Protein AF-0000000071592447 (afdb_homodimer)

Sequence (762 aa):
MRTIEDDAALKILADVIKIPSVNDHELTVAKYLQDLLAKYDISAKIHPITGDRANLVAEIGHGQPVLAVSGHMDVVAAGDLAAWDTDPFTLVEKSGQLFGRGVTDMKAGLVALVVAMINIQQQGGPKHGTIRLLATMGEEVGEAGSAAFYQQGAMQDAAGLLIAEPSTVYGTAAEQKGSCDLKLTSKGKAVHSSTPERGYNALVPLIKLLNEANDYFETIPAGEMGPVRFNIDVLNGGDQVNSLPDLATALVNVRTIPEYDNDQVTQKLADLIAAYNQQGADIKMTAIMNESPIATTADNRLVKLVQAIGKPYAGRDVVVASSPGITDASNLAKRQPADFPFAVYGPGNMTQHQVNESLPKQMFYDFIAIYQQLFTRFLAEMRTIEDDAALKILADVIKIPSVNDHELTVAKYLQDLLAKYDISAKIHPITGDRANLVAEIGHGQPVLAVSGHMDVVAAGDLAAWDTDPFTLVEKSGQLFGRGVTDMKAGLVALVVAMINIQQQGGPKHGTIRLLATMGEEVGEAGSAAFYQQGAMQDAAGLLIAEPSTVYGTAAEQKGSCDLKLTSKGKAVHSSTPERGYNALVPLIKLLNEANDYFETIPAGEMGPVRFNIDVLNGGDQVNSLPDLATALVNVRTIPEYDNDQVTQKLADLIAAYNQQGADIKMTAIMNESPIATTADNRLVKLVQAIGKPYAGRDVVVASSPGITDASNLAKRQPADFPFAVYGPGNMTQHQVNESLPKQMFYDFIAIYQQLFTRFLAE

Structure (mmCIF, N/CA/C/O backbone):
data_AF-0000000071592447-model_v1
#
loop_
_entity.id
_entity.type
_entity.pdbx_description
1 polymer 'Probable succinyl-diaminopimelate desuccinylase'
#
loop_
_atom_site.group_PDB
_atom_site.id
_atom_site.type_symbol
_atom_site.label_atom_id
_atom_site.label_alt_id
_atom_site.label_comp_id
_atom_site.label_asym_id
_atom_site.label_entity_id
_atom_site.label_seq_id
_atom_site.pdbx_PDB_ins_code
_atom_site.Cartn_x
_atom_site.Cartn_y
_atom_site.Cartn_z
_atom_site.occupancy
_atom_site.B_iso_or_equiv
_atom_site.auth_seq_id
_atom_site.auth_comp_id
_atom_site.auth_asym_id
_atom_site.auth_atom_id
_atom_site.pdbx_PDB_model_num
ATOM 1 N N . MET A 1 1 ? -11.914 54.5 0.616 1 60.38 1 MET A N 1
ATOM 2 C CA . MET A 1 1 ? -11.047 53.5 1.203 1 60.38 1 MET A CA 1
ATOM 3 C C . MET A 1 1 ? -11.383 52.094 0.65 1 60.38 1 MET A C 1
ATOM 5 O O . MET A 1 1 ? -12.555 51.75 0.539 1 60.38 1 MET A O 1
ATOM 9 N N . ARG A 1 2 ? -10.391 51.5 -0.114 1 78.62 2 ARG A N 1
ATOM 10 C CA . ARG A 1 2 ? -10.656 50.312 -0.932 1 78.62 2 ARG A CA 1
ATOM 11 C C . ARG A 1 2 ? -10.547 49.062 -0.107 1 78.62 2 ARG A C 1
ATOM 13 O O . ARG A 1 2 ? -9.617 48.25 -0.301 1 78.62 2 ARG A O 1
ATOM 20 N N . THR A 1 3 ? -11.422 48.906 0.934 1 87.81 3 THR A N 1
ATOM 21 C CA . THR A 1 3 ? -11.391 47.75 1.796 1 87.81 3 THR A CA 1
ATOM 22 C C . THR A 1 3 ? -12.133 46.562 1.15 1 87.81 3 THR A C 1
ATOM 24 O O . THR A 1 3 ? -12.93 46.781 0.23 1 87.81 3 THR A O 1
ATOM 27 N N . ILE A 1 4 ? -11.734 45.406 1.541 1 91.88 4 ILE A N 1
ATOM 28 C CA . ILE A 1 4 ? -12.359 44.188 1.041 1 91.88 4 ILE A CA 1
ATOM 29 C C . ILE A 1 4 ? -13.602 43.875 1.868 1 91.88 4 ILE A C 1
ATOM 31 O O . ILE A 1 4 ? -13.508 43.625 3.074 1 91.88 4 ILE A O 1
ATOM 35 N N . GLU A 1 5 ? -14.742 43.812 1.263 1 92.62 5 GLU A N 1
ATOM 36 C CA . GLU A 1 5 ? -16.016 43.5 1.91 1 92.62 5 GLU A CA 1
ATOM 37 C C . GLU A 1 5 ? -16.266 42 1.882 1 92.62 5 GLU A C 1
ATOM 39 O O . GLU A 1 5 ? -15.516 41.219 1.258 1 92.62 5 GLU A O 1
ATOM 44 N N . ASP A 1 6 ? -17.328 41.625 2.52 1 94.06 6 ASP A N 1
ATOM 45 C CA . ASP A 1 6 ? -17.625 40.219 2.779 1 94.06 6 ASP A CA 1
ATOM 46 C C . ASP A 1 6 ? -17.688 39.438 1.478 1 94.06 6 ASP A C 1
ATOM 48 O O . ASP A 1 6 ? -17.031 38.406 1.336 1 94.06 6 ASP A O 1
ATOM 52 N N . ASP A 1 7 ? -18.312 39.938 0.514 1 94.69 7 ASP A N 1
ATOM 53 C CA . ASP A 1 7 ? -18.5 39.219 -0.741 1 94.69 7 ASP A CA 1
ATOM 54 C C . ASP A 1 7 ? -17.172 39.031 -1.475 1 94.69 7 ASP A C 1
ATOM 56 O O . ASP A 1 7 ? -16.906 37.969 -2.059 1 94.69 7 ASP A O 1
ATOM 60 N N . ALA A 1 8 ? -16.375 40.094 -1.465 1 97 8 ALA A N 1
ATOM 61 C CA . ALA A 1 8 ? -15.07 40.031 -2.1 1 97 8 ALA A CA 1
ATOM 62 C C . ALA A 1 8 ? -14.148 39.062 -1.365 1 97 8 ALA A C 1
ATOM 64 O O . ALA A 1 8 ? -13.344 38.344 -1.99 1 97 8 ALA A O 1
ATOM 65 N N . ALA A 1 9 ? -14.258 39.094 -0.068 1 98.12 9 ALA A N 1
ATOM 66 C CA . ALA A 1 9 ? -13.461 38.156 0.73 1 98.12 9 ALA A CA 1
ATOM 67 C C . ALA A 1 9 ? -13.828 36.719 0.409 1 98.12 9 ALA A C 1
ATOM 69 O O . ALA A 1 9 ? -12.953 35.844 0.303 1 98.12 9 ALA A O 1
ATOM 70 N N . LEU A 1 10 ? -15.078 36.5 0.257 1 98.19 10 LEU A N 1
ATOM 71 C CA . LEU A 1 10 ? -15.555 35.156 -0.066 1 98.19 10 LEU A CA 1
ATOM 72 C C . LEU A 1 10 ? -15.055 34.719 -1.439 1 98.19 10 LEU A C 1
ATOM 74 O O . LEU A 1 10 ? -14.719 33.531 -1.637 1 98.19 10 LEU A O 1
ATOM 78 N N . LYS A 1 11 ? -15.055 35.594 -2.355 1 98.25 11 LYS A N 1
ATOM 79 C CA . LYS A 1 11 ? -14.547 35.312 -3.691 1 98.25 11 LYS A CA 1
ATOM 80 C C . LYS A 1 11 ? -13.062 34.969 -3.645 1 98.25 11 LYS A C 1
ATOM 82 O O . LYS A 1 11 ? -12.609 34.031 -4.332 1 98.25 11 LYS A O 1
ATOM 87 N N . ILE A 1 12 ? -12.344 35.719 -2.861 1 98.5 12 ILE A N 1
ATOM 88 C CA . ILE A 1 12 ? -10.922 35.438 -2.695 1 98.5 12 ILE A CA 1
ATOM 89 C C . ILE A 1 12 ? -10.734 34.031 -2.129 1 98.5 12 ILE A C 1
ATOM 91 O O . ILE A 1 12 ? -9.891 33.25 -2.604 1 98.5 12 ILE A O 1
ATOM 95 N N . LEU A 1 13 ? -11.531 33.688 -1.095 1 98.69 13 LEU A N 1
ATOM 96 C CA . LEU A 1 13 ? -11.453 32.344 -0.506 1 98.69 13 LEU A CA 1
ATOM 97 C C . LEU A 1 13 ? -11.773 31.281 -1.545 1 98.69 13 LEU A C 1
ATOM 99 O O . LEU A 1 13 ? -11.086 30.25 -1.619 1 98.69 13 LEU A O 1
ATOM 103 N N . ALA A 1 14 ? -12.781 31.5 -2.352 1 98.69 14 ALA A N 1
ATOM 104 C CA . ALA A 1 14 ? -13.164 30.562 -3.404 1 98.69 14 ALA A CA 1
ATOM 105 C C . ALA A 1 14 ? -12.023 30.359 -4.398 1 98.69 14 ALA A C 1
ATOM 107 O O . ALA A 1 14 ? -11.766 29.234 -4.836 1 98.69 14 ALA A O 1
ATOM 108 N N . ASP A 1 15 ? -11.375 31.438 -4.758 1 98.56 15 ASP A N 1
ATOM 109 C CA . ASP A 1 15 ? -10.258 31.359 -5.699 1 98.56 15 ASP A CA 1
ATOM 110 C C . ASP A 1 15 ? -9.117 30.531 -5.133 1 98.56 15 ASP A C 1
ATOM 112 O O . ASP A 1 15 ? -8.492 29.75 -5.855 1 98.56 15 ASP A O 1
ATOM 116 N N . VAL A 1 16 ? -8.836 30.734 -3.848 1 98.62 16 VAL A N 1
ATOM 117 C CA . VAL A 1 16 ? -7.723 30.031 -3.217 1 98.62 16 VAL A CA 1
ATOM 118 C C . VAL A 1 16 ? -8.07 28.547 -3.051 1 98.62 16 VAL A C 1
ATOM 120 O O . VAL A 1 16 ? -7.215 27.688 -3.252 1 98.62 16 VAL A O 1
ATOM 123 N N . ILE A 1 17 ? -9.328 28.234 -2.73 1 98.44 17 ILE A N 1
ATOM 124 C CA . ILE A 1 17 ? -9.789 26.859 -2.566 1 98.44 17 ILE A CA 1
ATOM 125 C C . ILE A 1 17 ? -9.695 26.125 -3.9 1 98.44 17 ILE A C 1
ATOM 127 O O . ILE A 1 17 ? -9.383 24.938 -3.936 1 98.44 17 ILE A O 1
ATOM 131 N N . LYS A 1 18 ? -9.898 26.797 -4.957 1 98.12 18 LYS A N 1
ATOM 132 C CA . LYS A 1 18 ? -9.898 26.219 -6.305 1 98.12 18 LYS A CA 1
ATOM 133 C C . LYS A 1 18 ? -8.508 25.719 -6.688 1 98.12 18 LYS A C 1
ATOM 135 O O . LYS A 1 18 ? -8.375 24.875 -7.57 1 98.12 18 LYS A O 1
ATOM 140 N N . ILE A 1 19 ? -7.457 26.234 -6.066 1 97.62 19 ILE A N 1
ATOM 141 C CA . ILE A 1 19 ? -6.094 25.797 -6.336 1 97.62 19 ILE A CA 1
ATOM 142 C C . ILE A 1 19 ? -5.801 24.516 -5.551 1 97.62 19 ILE A C 1
ATOM 144 O O . ILE A 1 19 ? -5.684 24.547 -4.324 1 97.62 19 ILE A O 1
ATOM 148 N N . PRO A 1 20 ? -5.684 23.391 -6.141 1 96.56 20 PRO A N 1
ATOM 149 C CA . PRO A 1 20 ? -5.465 22.125 -5.43 1 96.56 20 PRO A CA 1
ATOM 150 C C . PRO A 1 20 ? -4.012 21.938 -4.992 1 96.56 20 PRO A C 1
ATOM 152 O O . PRO A 1 20 ? -3.324 21.047 -5.492 1 96.56 20 PRO A O 1
ATOM 155 N N . SER A 1 21 ? -3.59 22.75 -4.051 1 97 21 SER A N 1
ATOM 156 C CA . SER A 1 21 ? -2.23 22.672 -3.525 1 97 21 SER A CA 1
ATOM 157 C C . SER A 1 21 ? -2.084 21.516 -2.541 1 97 21 SER A C 1
ATOM 159 O O . SER A 1 21 ? -1.747 21.734 -1.374 1 97 21 SER A O 1
ATOM 161 N N . VAL A 1 22 ? -2.225 20.297 -2.979 1 94.56 22 VAL A N 1
ATOM 162 C CA . VAL A 1 22 ? -2.193 19.094 -2.143 1 94.56 22 VAL A CA 1
ATOM 163 C C . VAL A 1 22 ? -0.747 18.688 -1.874 1 94.56 22 VAL A C 1
ATOM 165 O O . VAL A 1 22 ? -0.132 17.984 -2.68 1 94.56 22 VAL A O 1
ATOM 168 N N . ASN A 1 23 ? -0.299 19.078 -0.796 1 90.38 23 ASN A N 1
ATOM 169 C CA . ASN A 1 23 ? 1.093 18.875 -0.41 1 90.38 23 ASN A CA 1
ATOM 170 C C . ASN A 1 23 ? 2.049 19.203 -1.55 1 90.38 23 ASN A C 1
ATOM 172 O O . ASN A 1 23 ? 3.025 18.5 -1.781 1 90.38 23 ASN A O 1
ATOM 176 N N . ASP A 1 24 ? 1.616 20.141 -2.369 1 92.75 24 ASP A N 1
ATOM 177 C CA . ASP A 1 24 ? 2.348 20.578 -3.553 1 92.75 24 ASP A CA 1
ATOM 178 C C . ASP A 1 24 ? 1.688 21.812 -4.18 1 92.75 24 ASP A C 1
ATOM 180 O O . ASP A 1 24 ? 0.624 22.25 -3.734 1 92.75 24 ASP A O 1
ATOM 184 N N . HIS A 1 25 ? 2.416 22.547 -5.137 1 95.69 25 HIS A N 1
ATOM 185 C CA . HIS A 1 25 ? 1.894 23.625 -5.977 1 95.69 25 HIS A CA 1
ATOM 186 C C . HIS A 1 25 ? 1.554 24.859 -5.145 1 95.69 25 HIS A C 1
ATOM 188 O O . HIS A 1 25 ? 0.642 25.609 -5.492 1 95.69 25 HIS A O 1
ATOM 194 N N . GLU A 1 26 ? 2.158 25.031 -3.977 1 97.94 26 GLU A N 1
ATOM 195 C CA . GLU A 1 26 ? 1.912 26.203 -3.146 1 97.94 26 GLU A CA 1
ATOM 196 C C . GLU A 1 26 ? 2.357 27.484 -3.854 1 97.94 26 GLU A C 1
ATOM 198 O O . GLU A 1 26 ? 1.904 28.578 -3.514 1 97.94 26 GLU A O 1
ATOM 203 N N . LEU A 1 27 ? 3.238 27.328 -4.863 1 98.38 27 LEU A N 1
ATOM 204 C CA . LEU A 1 27 ? 3.662 28.484 -5.633 1 98.38 27 LEU A CA 1
ATOM 205 C C . LEU A 1 27 ? 2.467 29.172 -6.285 1 98.38 27 LEU A C 1
ATOM 207 O O . LEU A 1 27 ? 2.422 30.406 -6.379 1 98.38 27 LEU A O 1
ATOM 211 N N . THR A 1 28 ? 1.536 28.406 -6.766 1 98.5 28 THR A N 1
ATOM 212 C CA . THR A 1 28 ? 0.35 28.953 -7.406 1 98.5 28 THR A CA 1
ATOM 213 C C . THR A 1 28 ? -0.459 29.797 -6.414 1 98.5 28 THR A C 1
ATOM 215 O O . THR A 1 28 ? -0.949 30.875 -6.754 1 98.5 28 THR A O 1
ATOM 218 N N . VAL A 1 29 ? -0.585 29.344 -5.188 1 98.69 29 VAL A N 1
ATOM 219 C CA . VAL A 1 29 ? -1.274 30.094 -4.148 1 98.69 29 VAL A CA 1
ATOM 220 C C . VAL A 1 29 ? -0.483 31.359 -3.814 1 98.69 29 VAL A C 1
ATOM 222 O O . VAL A 1 29 ? -1.057 32.438 -3.682 1 98.69 29 VAL A O 1
ATOM 225 N N . ALA A 1 30 ? 0.801 31.203 -3.701 1 98.75 30 ALA A N 1
ATOM 226 C CA . ALA A 1 30 ? 1.675 32.312 -3.379 1 98.75 30 ALA A CA 1
ATOM 227 C C . ALA A 1 30 ? 1.547 33.438 -4.422 1 98.75 30 ALA A C 1
ATOM 229 O O . ALA A 1 30 ? 1.467 34.625 -4.074 1 98.75 30 ALA A O 1
ATOM 230 N N . LYS A 1 31 ? 1.569 33.031 -5.676 1 98.69 31 LYS A N 1
ATOM 231 C CA . LYS A 1 31 ? 1.447 34 -6.762 1 98.69 31 LYS A CA 1
ATOM 232 C C . LYS A 1 31 ? 0.094 34.688 -6.723 1 98.69 31 LYS A C 1
ATOM 234 O O . LYS A 1 31 ? 0.008 35.906 -6.957 1 98.69 31 LYS A O 1
ATOM 239 N N . TYR A 1 32 ? -0.933 33.906 -6.461 1 98.69 32 TYR A N 1
ATOM 240 C CA . TYR A 1 32 ? -2.254 34.531 -6.32 1 98.69 32 TYR A CA 1
ATOM 241 C C . TYR A 1 32 ? -2.256 35.562 -5.219 1 98.69 32 TYR A C 1
ATOM 243 O O . TYR A 1 32 ? -2.76 36.688 -5.41 1 98.69 32 TYR A O 1
ATOM 251 N N . LEU A 1 33 ? -1.725 35.25 -4.059 1 98.81 33 LEU A N 1
ATOM 252 C CA . LEU A 1 33 ? -1.704 36.156 -2.916 1 98.81 33 LEU A CA 1
ATOM 253 C C . LEU A 1 33 ? -0.825 37.344 -3.201 1 98.81 33 LEU A C 1
ATOM 255 O O . LEU A 1 33 ? -1.152 38.469 -2.795 1 98.81 33 LEU A O 1
ATOM 259 N N . GLN A 1 34 ? 0.297 37.094 -3.828 1 98.81 34 GLN A N 1
ATOM 260 C CA . GLN A 1 34 ? 1.181 38.188 -4.195 1 98.81 34 GLN A CA 1
ATOM 261 C C . GLN A 1 34 ? 0.455 39.219 -5.066 1 98.81 34 GLN A C 1
ATOM 263 O O . GLN A 1 34 ? 0.55 40.406 -4.828 1 98.81 34 GLN A O 1
ATOM 268 N N . ASP A 1 35 ? -0.205 38.719 -6.109 1 98.69 35 ASP A N 1
ATOM 269 C CA . ASP A 1 35 ? -0.954 39.562 -7.016 1 98.69 35 ASP A CA 1
ATOM 270 C C . ASP A 1 35 ? -2.062 40.312 -6.273 1 98.69 35 ASP A C 1
ATOM 272 O O . ASP A 1 35 ? -2.285 41.5 -6.512 1 98.69 35 ASP A O 1
ATOM 276 N N . LEU A 1 36 ? -2.779 39.625 -5.426 1 98.5 36 LEU A N 1
ATOM 277 C CA . LEU A 1 36 ? -3.852 40.219 -4.645 1 98.5 36 LEU A CA 1
ATOM 278 C C . LEU A 1 36 ? -3.314 41.344 -3.77 1 98.5 36 LEU A C 1
ATOM 280 O O . LEU A 1 36 ? -3.881 42.438 -3.748 1 98.5 36 LEU A O 1
ATOM 284 N N . LEU A 1 37 ? -2.244 41.062 -3.008 1 98.62 37 LEU A N 1
ATOM 285 C CA . LEU A 1 37 ? -1.641 42.062 -2.117 1 98.62 37 LEU A CA 1
ATOM 286 C C . LEU A 1 37 ? -1.159 43.281 -2.9 1 98.62 37 LEU A C 1
ATOM 288 O O . LEU A 1 37 ? -1.332 44.406 -2.455 1 98.62 37 LEU A O 1
ATOM 292 N N . ALA A 1 38 ? -0.602 43.031 -4.031 1 98.38 38 ALA A N 1
ATOM 293 C CA . ALA A 1 38 ? -0.093 44.125 -4.879 1 98.38 38 ALA A CA 1
ATOM 294 C C . ALA A 1 38 ? -1.216 45.062 -5.301 1 98.38 38 ALA A C 1
ATOM 296 O O . ALA A 1 38 ? -1.009 46.281 -5.414 1 98.38 38 ALA A O 1
ATOM 297 N N . LYS A 1 39 ? -2.35 44.531 -5.59 1 97.44 39 LYS A N 1
ATOM 298 C CA . LYS A 1 39 ? -3.506 45.344 -5.977 1 97.44 39 LYS A CA 1
ATOM 299 C C . LYS A 1 39 ? -3.863 46.344 -4.887 1 97.44 39 LYS A C 1
ATOM 301 O O . LYS A 1 39 ? -4.512 47.344 -5.156 1 97.44 39 LYS A O 1
ATOM 306 N N . TYR A 1 40 ? -3.439 46.062 -3.717 1 97.19 40 TYR A N 1
ATOM 307 C CA . TYR A 1 40 ? -3.748 46.969 -2.598 1 97.19 40 TYR A CA 1
ATOM 308 C C . TYR A 1 40 ? -2.484 47.594 -2.045 1 97.19 40 TYR A C 1
ATOM 310 O O . TYR A 1 40 ? -2.428 47.969 -0.867 1 97.19 40 TYR A O 1
ATOM 318 N N . ASP A 1 41 ? -1.397 47.625 -2.783 1 96 41 ASP A N 1
ATOM 319 C CA . ASP A 1 41 ? -0.15 48.344 -2.539 1 96 41 ASP A CA 1
ATOM 320 C C . ASP A 1 41 ? 0.63 47.688 -1.388 1 96 41 ASP A C 1
ATOM 322 O O . ASP A 1 41 ? 1.222 48.406 -0.57 1 96 41 ASP A O 1
ATOM 326 N N . ILE A 1 42 ? 0.489 46.469 -1.207 1 98 42 ILE A N 1
ATOM 327 C CA . ILE A 1 42 ? 1.312 45.719 -0.273 1 98 42 ILE A CA 1
ATOM 328 C C . ILE A 1 42 ? 2.293 44.844 -1.047 1 98 42 ILE A C 1
ATOM 330 O O . ILE A 1 42 ? 1.884 44 -1.855 1 98 42 ILE A O 1
ATOM 334 N N . SER A 1 43 ? 3.555 45.094 -0.791 1 97.94 43 SER A N 1
ATOM 335 C CA . SER A 1 43 ? 4.578 44.281 -1.446 1 97.94 43 SER A CA 1
ATOM 336 C C . SER A 1 43 ? 4.762 42.938 -0.743 1 97.94 43 SER A C 1
ATOM 338 O O . SER A 1 43 ? 4.734 42.875 0.488 1 97.94 43 SER A O 1
ATOM 340 N N . ALA A 1 44 ? 4.855 41.906 -1.515 1 98.62 44 ALA A N 1
ATOM 341 C CA . ALA A 1 44 ? 5.109 40.562 -1 1 98.62 44 ALA A CA 1
ATOM 342 C C . ALA A 1 44 ? 6.246 39.906 -1.766 1 98.62 44 ALA A C 1
ATOM 344 O O . ALA A 1 44 ? 6.434 40.156 -2.957 1 98.62 44 ALA A O 1
ATOM 345 N N . LYS A 1 45 ? 7 39.062 -1.093 1 98.62 45 LYS A N 1
ATOM 346 C CA . LYS A 1 45 ? 8.109 38.344 -1.694 1 98.62 45 LYS A CA 1
ATOM 347 C C . LYS A 1 45 ? 7.844 36.844 -1.661 1 98.62 45 LYS A C 1
ATOM 349 O O . LYS A 1 45 ? 7.453 36.281 -0.626 1 98.62 45 LYS A O 1
ATOM 354 N N . ILE A 1 46 ? 8.047 36.219 -2.816 1 98.44 46 ILE A N 1
ATOM 355 C CA . ILE A 1 46 ? 7.945 34.75 -2.924 1 98.44 46 ILE A CA 1
ATOM 356 C C . ILE A 1 46 ? 9.328 34.125 -2.768 1 98.44 46 ILE A C 1
ATOM 358 O O . ILE A 1 46 ? 10.297 34.594 -3.387 1 98.44 46 ILE A O 1
ATOM 362 N N . HIS A 1 47 ? 9.453 33.188 -1.882 1 98.06 47 HIS A N 1
ATOM 363 C CA . HIS A 1 47 ? 10.68 32.438 -1.66 1 98.06 47 HIS A CA 1
ATOM 364 C C . HIS A 1 47 ? 10.523 31 -2.119 1 98.06 47 HIS A C 1
ATOM 366 O O . HIS A 1 47 ? 10.008 30.156 -1.377 1 98.06 47 HIS A O 1
ATOM 372 N N . PRO A 1 48 ? 11.031 30.688 -3.303 1 96.88 48 PRO A N 1
ATOM 373 C CA . PRO A 1 48 ? 10.984 29.281 -3.744 1 96.88 48 PRO A CA 1
ATOM 374 C C . PRO A 1 48 ? 11.766 28.344 -2.83 1 96.88 48 PRO A C 1
ATOM 376 O O . PRO A 1 48 ? 12.852 28.703 -2.357 1 96.88 48 PRO A O 1
ATOM 379 N N . ILE A 1 49 ? 11.25 27.25 -2.549 1 95.56 49 ILE A N 1
ATOM 380 C CA . ILE A 1 49 ? 11.906 26.281 -1.691 1 95.56 49 ILE A CA 1
ATOM 381 C C . ILE A 1 49 ? 12.328 25.062 -2.52 1 95.56 49 ILE A C 1
ATOM 383 O O . ILE A 1 49 ? 13.516 24.734 -2.604 1 95.56 49 ILE A O 1
ATOM 387 N N . THR A 1 50 ? 11.414 24.391 -3.127 1 93.94 50 THR A N 1
ATOM 388 C CA . THR A 1 50 ? 11.688 23.234 -3.967 1 93.94 50 THR A CA 1
ATOM 389 C C . THR A 1 50 ? 10.609 23.078 -5.031 1 93.94 50 THR A C 1
ATOM 391 O O . THR A 1 50 ? 9.414 23.141 -4.73 1 93.94 50 THR A O 1
ATOM 394 N N . GLY A 1 51 ? 10.992 22.938 -6.324 1 94.69 51 GLY A N 1
ATOM 395 C CA . GLY A 1 51 ? 10.023 22.75 -7.391 1 94.69 51 GLY A CA 1
ATOM 396 C C . GLY A 1 51 ? 9.008 23.875 -7.496 1 94.69 51 GLY A C 1
ATOM 397 O O . GLY A 1 51 ? 9.383 25.047 -7.582 1 94.69 51 GLY A O 1
ATOM 398 N N . ASP A 1 52 ? 7.711 23.391 -7.461 1 96.62 52 ASP A N 1
ATOM 399 C CA . ASP A 1 52 ? 6.582 24.312 -7.562 1 96.62 52 ASP A CA 1
ATOM 400 C C . ASP A 1 52 ? 6.055 24.688 -6.18 1 96.62 52 ASP A C 1
ATOM 402 O O . ASP A 1 52 ? 4.848 24.859 -5.996 1 96.62 52 ASP A O 1
ATOM 406 N N . ARG A 1 53 ? 6.93 24.703 -5.211 1 97.75 53 ARG A N 1
ATOM 407 C CA . ARG A 1 53 ? 6.562 25 -3.83 1 97.75 53 ARG A CA 1
ATOM 408 C C . ARG A 1 53 ? 7.316 26.219 -3.309 1 97.75 53 ARG A C 1
ATOM 410 O O . ARG A 1 53 ? 8.523 26.359 -3.533 1 97.75 53 ARG A O 1
ATOM 417 N N . ALA A 1 54 ? 6.641 27.125 -2.695 1 98.19 54 ALA A N 1
ATOM 418 C CA . ALA A 1 54 ? 7.258 28.375 -2.26 1 98.19 54 ALA A CA 1
ATOM 419 C C . ALA A 1 54 ? 6.562 28.922 -1.02 1 98.19 54 ALA A C 1
ATOM 421 O O . ALA A 1 54 ? 5.41 28.578 -0.744 1 98.19 54 ALA A O 1
ATOM 422 N N . ASN A 1 55 ? 7.367 29.719 -0.269 1 98.62 55 ASN A N 1
ATOM 423 C CA . ASN A 1 55 ? 6.832 30.578 0.783 1 98.62 55 ASN A CA 1
ATOM 424 C C . ASN A 1 55 ? 6.512 31.984 0.258 1 98.62 55 ASN A C 1
ATOM 426 O O . ASN A 1 55 ? 6.961 32.344 -0.826 1 98.62 55 ASN A O 1
ATOM 430 N N . LEU A 1 56 ? 5.66 32.719 0.95 1 98.81 56 LEU A N 1
ATOM 431 C CA . LEU A 1 56 ? 5.391 34.125 0.689 1 98.81 56 LEU A CA 1
ATOM 432 C C . LEU A 1 56 ? 5.496 34.938 1.972 1 98.81 56 LEU A C 1
ATOM 434 O O . LEU A 1 56 ? 5 34.531 3.021 1 98.81 56 LEU A O 1
ATOM 438 N N . VAL A 1 57 ? 6.215 36.031 1.953 1 98.81 57 VAL A N 1
ATOM 439 C CA . VAL A 1 57 ? 6.301 36.938 3.09 1 98.81 57 VAL A CA 1
ATOM 440 C C . VAL A 1 57 ? 5.852 38.344 2.668 1 98.81 57 VAL A C 1
ATOM 442 O O . VAL A 1 57 ? 6.129 38.781 1.55 1 98.81 57 VAL A O 1
ATOM 445 N N . ALA A 1 58 ? 5.121 39.031 3.457 1 98.81 58 ALA A N 1
ATOM 446 C CA . ALA A 1 58 ? 4.676 40.406 3.268 1 98.81 58 ALA A CA 1
ATOM 447 C C . ALA A 1 58 ? 4.617 41.156 4.598 1 98.81 58 ALA A C 1
ATOM 449 O O . ALA A 1 58 ? 4.418 40.562 5.648 1 98.81 58 ALA A O 1
ATOM 450 N N . GLU A 1 59 ? 4.773 42.406 4.547 1 98.62 59 GLU A N 1
ATOM 451 C CA . GLU A 1 59 ? 4.703 43.25 5.746 1 98.62 59 GLU A CA 1
ATOM 452 C C . GLU A 1 59 ? 3.898 44.5 5.496 1 98.62 59 GLU A C 1
ATOM 454 O O . GLU A 1 59 ? 3.885 45.031 4.379 1 98.62 59 GLU A O 1
ATOM 459 N N . ILE A 1 60 ? 3.238 44.969 6.492 1 98.56 60 ILE A N 1
ATOM 460 C CA . ILE A 1 60 ? 2.686 46.312 6.543 1 98.56 60 ILE A CA 1
ATOM 461 C C . ILE A 1 60 ? 3.105 47 7.844 1 98.56 60 ILE A C 1
ATOM 463 O O . ILE A 1 60 ? 3.375 46.312 8.844 1 98.56 60 ILE A O 1
ATOM 467 N N . GLY A 1 61 ? 3.172 48.281 7.82 1 97.5 61 GLY A N 1
ATOM 468 C CA . GLY A 1 61 ? 3.646 49.031 8.969 1 97.5 61 GLY A CA 1
ATOM 469 C C . GLY A 1 61 ? 5.152 49.25 8.977 1 97.5 61 GLY A C 1
ATOM 470 O O . GLY A 1 61 ? 5.805 49.094 7.945 1 97.5 61 GLY A O 1
ATOM 471 N N . HIS A 1 62 ? 5.633 49.781 10.117 1 95.88 62 HIS A N 1
ATOM 472 C CA . HIS A 1 62 ? 7.062 50.062 10.219 1 95.88 62 HIS A CA 1
ATOM 473 C C . HIS A 1 62 ? 7.527 50 11.672 1 95.88 62 HIS A C 1
ATOM 475 O O . HIS A 1 62 ? 6.781 50.344 12.586 1 95.88 62 HIS A O 1
ATOM 481 N N . GLY A 1 63 ? 8.711 49.375 11.797 1 95.62 63 GLY A N 1
ATOM 482 C CA . GLY A 1 63 ? 9.344 49.375 13.109 1 95.62 63 GLY A CA 1
ATOM 483 C C . GLY A 1 63 ? 8.852 48.25 14.008 1 95.62 63 GLY A C 1
ATOM 484 O O . GLY A 1 63 ? 8.344 47.25 13.523 1 95.62 63 GLY A O 1
ATOM 485 N N . GLN A 1 64 ? 9.141 48.406 15.383 1 96.62 64 GLN A N 1
ATOM 486 C CA . GLN A 1 64 ? 8.789 47.438 16.422 1 96.62 64 GLN A CA 1
ATOM 487 C C . GLN A 1 64 ? 7.555 47.906 17.188 1 96.62 64 GLN A C 1
ATOM 489 O O . GLN A 1 64 ? 7.266 49.094 17.266 1 96.62 64 GLN A O 1
ATOM 494 N N . PRO A 1 65 ? 6.832 47 17.656 1 97.69 65 PRO A N 1
ATOM 495 C CA . PRO A 1 65 ? 7.012 45.562 17.656 1 97.69 65 PRO A CA 1
ATOM 496 C C . PRO A 1 65 ? 6.551 44.906 16.344 1 97.69 65 PRO A C 1
ATOM 498 O O . PRO A 1 65 ? 5.789 45.531 15.594 1 97.69 65 PRO A O 1
ATOM 501 N N . VAL A 1 66 ? 7.074 43.688 16.078 1 98.25 66 VAL A N 1
ATOM 502 C CA . VAL A 1 66 ? 6.645 42.906 14.93 1 98.25 66 VAL A CA 1
ATOM 503 C C . VAL A 1 66 ? 5.734 41.781 15.391 1 98.25 66 VAL A C 1
ATOM 505 O O . VAL A 1 66 ? 6.125 40.969 16.234 1 98.25 66 VAL A O 1
ATOM 508 N N . LEU A 1 67 ? 4.547 41.75 14.945 1 98.62 67 LEU A N 1
ATOM 509 C CA . LEU A 1 67 ? 3.68 40.562 15.094 1 98.62 67 LEU A CA 1
ATOM 510 C C . LEU A 1 67 ? 3.729 39.719 13.844 1 98.62 67 LEU A C 1
ATOM 512 O O . LEU A 1 67 ? 3.283 40.125 12.773 1 98.62 67 LEU A O 1
ATOM 516 N N . ALA A 1 68 ? 4.312 38.531 14.008 1 98.81 68 ALA A N 1
ATOM 517 C CA . ALA A 1 68 ? 4.27 37.562 12.914 1 98.81 68 ALA A CA 1
ATOM 518 C C . ALA A 1 68 ? 2.938 36.812 12.898 1 98.81 68 ALA A C 1
ATOM 520 O O . ALA A 1 68 ? 2.457 36.375 13.945 1 98.81 68 ALA A O 1
ATOM 521 N N . VAL A 1 69 ? 2.312 36.781 11.75 1 98.88 69 VAL A N 1
ATOM 522 C CA . VAL A 1 69 ? 1.09 36 11.555 1 98.88 69 VAL A CA 1
ATOM 523 C C . VAL A 1 69 ? 1.293 35 10.422 1 98.88 69 VAL A C 1
ATOM 525 O O . VAL A 1 69 ? 1.947 35.312 9.422 1 98.88 69 VAL A O 1
ATOM 528 N N . SER A 1 70 ? 0.806 33.75 10.672 1 98.81 70 SER A N 1
ATOM 529 C CA . SER A 1 70 ? 1.175 32.719 9.711 1 98.81 70 SER A CA 1
ATOM 530 C C . SER A 1 70 ? -0.01 31.812 9.398 1 98.81 70 SER A C 1
ATOM 532 O O . SER A 1 70 ? -0.886 31.609 10.242 1 98.81 70 SER A O 1
ATOM 534 N N . GLY A 1 71 ? -0.025 31.297 8.219 1 98.44 71 GLY A N 1
ATOM 535 C CA . GLY A 1 71 ? -0.884 30.25 7.691 1 98.44 71 GLY A CA 1
ATOM 536 C C . GLY A 1 71 ? -0.259 29.484 6.535 1 98.44 71 GLY A C 1
ATOM 537 O O . GLY A 1 71 ? 0.559 30.031 5.797 1 98.44 71 GLY A O 1
ATOM 538 N N . HIS A 1 72 ? -0.636 28.219 6.406 1 98.38 72 HIS A N 1
ATOM 539 C CA . HIS A 1 72 ? -0.001 27.453 5.348 1 98.38 72 HIS A CA 1
ATOM 540 C C . HIS A 1 72 ? -0.888 27.375 4.109 1 98.38 72 HIS A C 1
ATOM 542 O O . HIS A 1 72 ? -2.107 27.531 4.203 1 98.38 72 HIS A O 1
ATOM 548 N N . MET A 1 73 ? -0.203 27.141 2.998 1 98.56 73 MET A N 1
ATOM 549 C CA . MET A 1 73 ? -0.862 27.25 1.7 1 98.56 73 MET A CA 1
ATOM 550 C C . MET A 1 73 ? -1.246 25.875 1.168 1 98.56 73 MET A C 1
ATOM 552 O O . MET A 1 73 ? -2.041 25.766 0.232 1 98.56 73 MET A O 1
ATOM 556 N N . ASP A 1 74 ? -0.691 24.828 1.749 1 97.06 74 ASP A N 1
ATOM 557 C CA . ASP A 1 74 ? -0.985 23.484 1.281 1 97.06 74 ASP A CA 1
ATOM 558 C C . ASP A 1 74 ? -2.191 22.891 2.012 1 97.06 74 ASP A C 1
ATOM 560 O O . ASP A 1 74 ? -2.615 23.422 3.043 1 97.06 74 ASP A O 1
ATOM 564 N N . VAL A 1 75 ? -2.791 21.875 1.376 1 95.5 75 VAL A N 1
ATOM 565 C CA . VAL A 1 75 ? -3.883 21.109 1.971 1 95.5 75 VAL A CA 1
ATOM 566 C C . VAL A 1 75 ? -3.588 19.609 1.853 1 95.5 75 VAL A C 1
ATOM 568 O O . VAL A 1 75 ? -2.654 19.219 1.156 1 95.5 75 VAL A O 1
ATOM 571 N N . VAL A 1 76 ? -4.293 18.812 2.627 1 91.69 76 VAL A N 1
ATOM 572 C CA . VAL A 1 76 ? -4.117 17.375 2.57 1 91.69 76 VAL A CA 1
ATOM 573 C C . VAL A 1 76 ? -4.922 16.797 1.407 1 91.69 76 VAL A C 1
ATOM 575 O O . VAL A 1 76 ? -5.754 17.484 0.819 1 91.69 76 VAL A O 1
ATOM 578 N N . ALA A 1 77 ? -4.688 15.531 1.067 1 89.56 77 ALA A N 1
ATOM 579 C CA . ALA A 1 77 ? -5.395 14.844 -0.01 1 89.56 77 ALA A CA 1
ATOM 580 C C . ALA A 1 77 ? -6.895 14.789 0.266 1 89.56 77 ALA A C 1
ATOM 582 O O . ALA A 1 77 ? -7.316 14.727 1.423 1 89.56 77 ALA A O 1
ATOM 583 N N . ALA A 1 78 ? -7.676 14.781 -0.851 1 90.5 78 ALA A N 1
ATOM 584 C CA . ALA A 1 78 ? -9.133 14.758 -0.721 1 90.5 78 ALA A CA 1
ATOM 585 C C . ALA A 1 78 ? -9.633 13.367 -0.354 1 90.5 78 ALA A C 1
ATOM 587 O O . ALA A 1 78 ? -10.758 13.203 0.122 1 90.5 78 ALA A O 1
ATOM 588 N N . GLY A 1 79 ? -8.75 12.422 -0.514 1 84.88 79 GLY A N 1
ATOM 589 C CA . GLY A 1 79 ? -9.211 11.062 -0.267 1 84.88 79 GLY A CA 1
ATOM 590 C C . GLY A 1 79 ? -10.172 10.555 -1.323 1 84.88 79 GLY A C 1
ATOM 591 O O . GLY A 1 79 ? -10 10.836 -2.512 1 84.88 79 GLY A O 1
ATOM 592 N N . ASP A 1 80 ? -11.188 9.742 -0.892 1 86.38 80 ASP A N 1
ATOM 593 C CA . ASP A 1 80 ? -12.164 9.148 -1.806 1 86.38 80 ASP A CA 1
ATOM 594 C C . ASP A 1 80 ? -13.141 10.203 -2.326 1 86.38 80 ASP A C 1
ATOM 596 O O . ASP A 1 80 ? -14.047 10.625 -1.608 1 86.38 80 ASP A O 1
ATOM 600 N N . LEU A 1 81 ? -12.992 10.469 -3.557 1 91.69 81 LEU A N 1
ATOM 601 C CA . LEU A 1 81 ? -13.797 11.508 -4.172 1 91.69 81 LEU A CA 1
ATOM 602 C C . LEU A 1 81 ? -15.273 11.133 -4.168 1 91.69 81 LEU A C 1
ATOM 604 O O . LEU A 1 81 ? -16.141 12 -4.082 1 91.69 81 LEU A O 1
ATOM 608 N N . ALA A 1 82 ? -15.477 9.797 -4.168 1 91.75 82 ALA A N 1
ATOM 609 C CA . ALA A 1 82 ? -16.859 9.32 -4.203 1 91.75 82 ALA A CA 1
ATOM 610 C C . ALA A 1 82 ? -17.562 9.602 -2.879 1 91.75 82 ALA A C 1
ATOM 612 O O . ALA A 1 82 ? -18.797 9.602 -2.814 1 91.75 82 ALA A O 1
ATOM 613 N N . ALA A 1 83 ? -16.828 9.875 -1.873 1 91.31 83 ALA A N 1
ATOM 614 C CA . ALA A 1 83 ? -17.391 10.109 -0.542 1 91.31 83 ALA A CA 1
ATOM 615 C C . ALA A 1 83 ? -17.688 11.586 -0.321 1 91.31 83 ALA A C 1
ATOM 617 O O . ALA A 1 83 ? -18.297 11.953 0.688 1 91.31 83 ALA A O 1
ATOM 618 N N . TRP A 1 84 ? -17.344 12.5 -1.287 1 94.56 84 TRP A N 1
ATOM 619 C CA . TRP A 1 84 ? -17.609 13.93 -1.208 1 94.56 84 TRP A CA 1
ATOM 620 C C . TRP A 1 84 ? -18.984 14.258 -1.785 1 94.56 84 TRP A C 1
ATOM 622 O O . TRP A 1 84 ? -19.375 13.703 -2.809 1 94.56 84 TRP A O 1
ATOM 632 N N . ASP A 1 85 ? -19.656 15.102 -1.1 1 96.12 85 ASP A N 1
ATOM 633 C CA . ASP A 1 85 ? -20.953 15.555 -1.599 1 96.12 85 ASP A CA 1
ATOM 634 C C . ASP A 1 85 ? -20.766 16.594 -2.705 1 96.12 85 ASP A C 1
ATOM 636 O O . ASP A 1 85 ? -21.672 16.797 -3.52 1 96.12 85 ASP A O 1
ATOM 640 N N . THR A 1 86 ? -19.672 17.281 -2.625 1 96 86 THR A N 1
ATOM 641 C CA . THR A 1 86 ? -19.312 18.312 -3.6 1 96 86 THR A CA 1
ATOM 642 C C . THR A 1 86 ? -17.844 18.188 -4.004 1 96 86 THR A C 1
ATOM 644 O O . THR A 1 86 ? -17.078 17.469 -3.361 1 96 86 THR A O 1
ATOM 647 N N . ASP A 1 87 ? -17.5 18.812 -5.125 1 96.88 87 ASP A N 1
ATOM 648 C CA . ASP A 1 87 ? -16.094 18.812 -5.535 1 96.88 87 ASP A CA 1
ATOM 649 C C . ASP A 1 87 ? -15.211 19.469 -4.469 1 96.88 87 ASP A C 1
ATOM 651 O O . ASP A 1 87 ? -15.406 20.625 -4.109 1 96.88 87 ASP A O 1
ATOM 655 N N . PRO A 1 88 ? -14.281 18.734 -4.008 1 97.44 88 PRO A N 1
ATOM 656 C CA . PRO A 1 88 ? -13.469 19.25 -2.902 1 97.44 88 PRO A CA 1
ATOM 657 C C . PRO A 1 88 ? -12.734 20.547 -3.254 1 97.44 88 PRO A C 1
ATOM 659 O O . PRO A 1 88 ? -12.367 21.312 -2.361 1 97.44 88 PRO A O 1
ATOM 662 N N . PHE A 1 89 ? -12.555 20.891 -4.523 1 97.94 89 PHE A N 1
ATOM 663 C CA . PHE A 1 89 ? -11.766 22.062 -4.891 1 97.94 89 PHE A CA 1
ATOM 664 C C . PHE A 1 89 ? -12.633 23.125 -5.531 1 97.94 89 PHE A C 1
ATOM 666 O O . PHE A 1 89 ? -12.148 23.969 -6.293 1 97.94 89 PHE A O 1
ATOM 673 N N . THR A 1 90 ? -13.852 23.047 -5.238 1 97.94 90 THR A N 1
ATOM 674 C CA . THR A 1 90 ? -14.828 24.094 -5.516 1 97.94 90 THR A CA 1
ATOM 675 C C . THR A 1 90 ? -15.555 24.5 -4.238 1 97.94 90 THR A C 1
ATOM 677 O O . THR A 1 90 ? -16.234 23.672 -3.619 1 97.94 90 THR A O 1
ATOM 680 N N . LEU A 1 91 ? -15.398 25.766 -3.92 1 98.25 91 LEU A N 1
ATOM 681 C CA . LEU A 1 91 ? -16.094 26.234 -2.725 1 98.25 91 LEU A CA 1
ATOM 682 C C . LEU A 1 91 ? -17.594 26.266 -2.949 1 98.25 91 LEU A C 1
ATOM 684 O O . LEU A 1 91 ? -18.078 26.938 -3.867 1 98.25 91 LEU A O 1
ATOM 688 N N . VAL A 1 92 ? -18.281 25.562 -2.143 1 98.19 92 VAL A N 1
ATOM 689 C CA . VAL A 1 92 ? -19.734 25.5 -2.26 1 98.19 92 VAL A CA 1
ATOM 690 C C . VAL A 1 92 ? -20.375 25.953 -0.953 1 98.19 92 VAL A C 1
ATOM 692 O O . VAL A 1 92 ? -19.922 25.594 0.134 1 98.19 92 VAL A O 1
ATOM 695 N N . GLU A 1 93 ? -21.359 26.75 -1.06 1 97.69 93 GLU A N 1
ATOM 696 C CA . GLU A 1 93 ? -22.125 27.188 0.101 1 97.69 93 GLU A CA 1
ATOM 697 C C . GLU A 1 93 ? -23.484 26.484 0.164 1 97.69 93 GLU A C 1
ATOM 699 O O . GLU A 1 93 ? -24.219 26.453 -0.821 1 97.69 93 GLU A O 1
ATOM 704 N N . LYS A 1 94 ? -23.703 25.859 1.257 1 96.81 94 LYS A N 1
ATOM 705 C CA . LYS A 1 94 ? -25 25.234 1.523 1 96.81 94 LYS A CA 1
ATOM 706 C C . LYS A 1 94 ? -25.469 25.531 2.943 1 96.81 94 LYS A C 1
ATOM 708 O O . LYS A 1 94 ? -24.828 25.125 3.914 1 96.81 94 LYS A O 1
ATOM 713 N N . SER A 1 95 ? -26.594 26.281 3.121 1 96.56 95 SER A N 1
ATOM 714 C CA . SER A 1 95 ? -27.234 26.562 4.402 1 96.56 95 SER A CA 1
ATOM 715 C C . SER A 1 95 ? -26.266 27.234 5.367 1 96.56 95 SER A C 1
ATOM 717 O O . SER A 1 95 ? -26.109 26.797 6.508 1 96.56 95 SER A O 1
ATOM 719 N N . GLY A 1 96 ? -25.484 28.141 4.887 1 96.94 96 GLY A N 1
ATOM 720 C CA . GLY A 1 96 ? -24.594 28.938 5.727 1 96.94 96 GLY A CA 1
ATOM 721 C C . GLY A 1 96 ? -23.266 28.266 5.992 1 96.94 96 GLY A C 1
ATOM 722 O O . GLY A 1 96 ? -22.422 28.781 6.73 1 96.94 96 GLY A O 1
ATOM 723 N N . GLN A 1 97 ? -23.094 27.078 5.332 1 97.56 97 GLN A N 1
ATOM 724 C CA . GLN A 1 97 ? -21.844 26.344 5.461 1 97.56 97 GLN A CA 1
ATOM 725 C C . GLN A 1 97 ? -21.047 26.391 4.164 1 97.56 97 GLN A C 1
ATOM 727 O O . GLN A 1 97 ? -21.609 26.297 3.074 1 97.56 97 GLN A O 1
ATOM 732 N N . LEU A 1 98 ? -19.781 26.562 4.309 1 98.38 98 LEU A N 1
ATOM 733 C CA . LEU A 1 98 ? -18.859 26.484 3.186 1 98.38 98 LEU A CA 1
ATOM 734 C C . LEU A 1 98 ? -18.188 25.109 3.139 1 98.38 98 LEU A C 1
ATOM 736 O O . LEU A 1 98 ? -17.719 24.625 4.164 1 98.38 98 LEU A O 1
ATOM 740 N N . PHE A 1 99 ? -18.203 24.562 1.974 1 98.12 99 PHE A N 1
ATOM 741 C CA . PHE A 1 99 ? -17.594 23.25 1.801 1 98.12 99 PHE A CA 1
ATOM 742 C C . PHE A 1 99 ? -16.438 23.312 0.812 1 98.12 99 PHE A C 1
ATOM 744 O O . PHE A 1 99 ? -16.516 24 -0.209 1 98.12 99 PHE A O 1
ATOM 751 N N . GLY A 1 100 ? -15.359 22.688 1.166 1 97.75 100 GLY A N 1
ATOM 752 C CA . GLY A 1 100 ? -14.188 22.578 0.32 1 97.75 100 GLY A CA 1
ATOM 753 C C . GLY A 1 100 ? -12.953 22.125 1.073 1 97.75 100 GLY A C 1
ATOM 754 O O . GLY A 1 100 ? -12.797 22.422 2.26 1 97.75 100 GLY A O 1
ATOM 755 N N . ARG A 1 101 ? -12.102 21.422 0.369 1 96.88 101 ARG A N 1
ATOM 756 C CA . ARG A 1 101 ? -10.844 21.016 0.989 1 96.88 101 ARG A CA 1
ATOM 757 C C . ARG A 1 101 ? -9.984 22.234 1.325 1 96.88 101 ARG A C 1
ATOM 759 O O . ARG A 1 101 ? -9.68 23.047 0.451 1 96.88 101 ARG A O 1
ATOM 766 N N . GLY A 1 102 ? -9.648 22.375 2.592 1 96.69 102 GLY A N 1
ATOM 767 C CA . GLY A 1 102 ? -8.789 23.453 3.043 1 96.69 102 GLY A CA 1
ATOM 768 C C . GLY A 1 102 ? -9.562 24.609 3.666 1 96.69 102 GLY A C 1
ATOM 769 O O . GLY A 1 102 ? -8.969 25.516 4.25 1 96.69 102 GLY A O 1
ATOM 770 N N . VAL A 1 103 ? -10.859 24.547 3.59 1 97.69 103 VAL A N 1
ATOM 771 C CA . VAL A 1 103 ? -11.641 25.656 4.105 1 97.69 103 VAL A CA 1
ATOM 772 C C . VAL A 1 103 ? -11.406 25.812 5.605 1 97.69 103 VAL A C 1
ATOM 774 O O . VAL A 1 103 ? -11.211 26.922 6.105 1 97.69 103 VAL A O 1
ATOM 777 N N . THR A 1 104 ? -11.336 24.703 6.297 1 96.56 104 THR A N 1
ATOM 778 C CA . THR A 1 104 ? -11.055 24.703 7.727 1 96.56 104 THR A CA 1
ATOM 779 C C . THR A 1 104 ? -9.547 24.578 7.977 1 96.56 104 THR A C 1
ATOM 781 O O . THR A 1 104 ? -9.008 25.234 8.875 1 96.56 104 THR A O 1
ATOM 784 N N . ASP A 1 105 ? -8.75 23.922 7.281 1 94.19 105 ASP A N 1
ATOM 785 C CA . ASP A 1 105 ? -7.336 23.609 7.48 1 94.19 105 ASP A CA 1
ATOM 786 C C . ASP A 1 105 ? -6.539 23.844 6.199 1 94.19 105 ASP A C 1
ATOM 788 O O . ASP A 1 105 ? -6.355 22.922 5.402 1 94.19 105 ASP A O 1
ATOM 792 N N . MET A 1 106 ? -6.262 25.078 5.879 1 96.31 106 MET A N 1
ATOM 793 C CA . MET A 1 106 ? -6.625 26.25 6.684 1 96.31 106 MET A CA 1
ATOM 794 C C . MET A 1 106 ? -6.688 27.5 5.82 1 96.31 106 MET A C 1
ATOM 796 O O . MET A 1 106 ? -6.332 28.594 6.277 1 96.31 106 MET A O 1
ATOM 800 N N . LYS A 1 107 ? -7.117 27.312 4.586 1 98.31 107 LYS A N 1
ATOM 801 C CA . LYS A 1 107 ? -7.094 28.406 3.629 1 98.31 107 LYS A CA 1
ATOM 802 C C . LYS A 1 107 ? -8.023 29.531 4.062 1 98.31 107 LYS A C 1
ATOM 804 O O . LYS A 1 107 ? -7.773 30.703 3.766 1 98.31 107 LYS A O 1
ATOM 809 N N . ALA A 1 108 ? -9.102 29.281 4.777 1 98.62 108 ALA A N 1
ATOM 810 C CA . ALA A 1 108 ? -9.938 30.359 5.324 1 98.62 108 ALA A CA 1
ATOM 811 C C . ALA A 1 108 ? -9.148 31.219 6.312 1 98.62 108 ALA A C 1
ATOM 813 O O . ALA A 1 108 ? -9.266 32.438 6.305 1 98.62 108 ALA A O 1
ATOM 814 N N . GLY A 1 109 ? -8.391 30.531 7.188 1 98.62 109 GLY A N 1
ATOM 815 C CA . GLY A 1 109 ? -7.547 31.266 8.109 1 98.62 109 GLY A CA 1
ATOM 816 C C . GLY A 1 109 ? -6.512 32.125 7.414 1 98.62 109 GLY A C 1
ATOM 817 O O . GLY A 1 109 ? -6.328 33.312 7.766 1 98.62 109 GLY A O 1
ATOM 818 N N . LEU A 1 110 ? -5.879 31.594 6.414 1 98.81 110 LEU A N 1
ATOM 819 C CA . LEU A 1 110 ? -4.867 32.312 5.652 1 98.81 110 LEU A CA 1
ATOM 820 C C . LEU A 1 110 ? -5.473 33.531 4.945 1 98.81 110 LEU A C 1
ATOM 822 O O . LEU A 1 110 ? -4.941 34.625 5.031 1 98.81 110 LEU A O 1
ATOM 826 N N . VAL A 1 111 ? -6.582 33.312 4.27 1 98.81 111 VAL A N 1
ATOM 827 C CA . VAL A 1 111 ? -7.246 34.375 3.539 1 98.81 111 VAL A CA 1
ATOM 828 C C . VAL A 1 111 ? -7.719 35.469 4.516 1 98.81 111 VAL A C 1
ATOM 830 O O . VAL A 1 111 ? -7.637 36.656 4.223 1 98.81 111 VAL A O 1
ATOM 833 N N . ALA A 1 112 ? -8.188 35.031 5.664 1 98.81 112 ALA A N 1
ATOM 834 C CA . ALA A 1 112 ? -8.617 36 6.676 1 98.81 112 ALA A CA 1
ATOM 835 C C . ALA A 1 112 ? -7.457 36.875 7.121 1 98.81 112 ALA A C 1
ATOM 837 O O . ALA A 1 112 ? -7.625 38.094 7.324 1 98.81 112 ALA A O 1
ATOM 838 N N . LEU A 1 113 ? -6.305 36.281 7.34 1 98.88 113 LEU A N 1
ATOM 839 C CA . LEU A 1 113 ? -5.113 37.062 7.672 1 98.88 113 LEU A CA 1
ATOM 840 C C . LEU A 1 113 ? -4.832 38.125 6.598 1 98.88 113 LEU A C 1
ATOM 842 O O . LEU A 1 113 ? -4.609 39.281 6.91 1 98.88 113 LEU A O 1
ATOM 846 N N . VAL A 1 114 ? -4.848 37.688 5.359 1 98.88 114 VAL A N 1
ATOM 847 C CA . VAL A 1 114 ? -4.488 38.531 4.223 1 98.88 114 VAL A CA 1
ATOM 848 C C . VAL A 1 114 ? -5.492 39.688 4.086 1 98.88 114 VAL A C 1
ATOM 850 O O . VAL A 1 114 ? -5.105 40.844 3.924 1 98.88 114 VAL A O 1
ATOM 853 N N . VAL A 1 115 ? -6.758 39.375 4.172 1 98.81 115 VAL A N 1
ATOM 854 C CA . VAL A 1 115 ? -7.805 40.375 4.035 1 98.81 115 VAL A CA 1
ATOM 855 C C . VAL A 1 115 ? -7.707 41.375 5.176 1 98.81 115 VAL A C 1
ATOM 857 O O . VAL A 1 115 ? -7.852 42.594 4.957 1 98.81 115 VAL A O 1
ATOM 860 N N . ALA A 1 116 ? -7.477 40.875 6.402 1 98.62 116 ALA A N 1
ATOM 861 C CA . ALA A 1 116 ? -7.305 41.781 7.547 1 98.62 116 ALA A CA 1
ATOM 862 C C . ALA A 1 116 ? -6.137 42.719 7.324 1 98.62 116 ALA A C 1
ATOM 864 O O . ALA A 1 116 ? -6.246 43.938 7.605 1 98.62 116 ALA A O 1
ATOM 865 N N . MET A 1 117 ? -5.062 42.219 6.832 1 98.56 117 MET A N 1
ATOM 866 C CA . MET A 1 117 ? -3.879 43.031 6.547 1 98.56 117 MET A CA 1
ATOM 867 C C . MET A 1 117 ? -4.188 44.094 5.508 1 98.56 117 MET A C 1
ATOM 869 O O . MET A 1 117 ? -3.799 45.25 5.668 1 98.56 117 MET A O 1
ATOM 873 N N . ILE A 1 118 ? -4.832 43.719 4.426 1 98.5 118 ILE A N 1
ATOM 874 C CA . ILE A 1 118 ? -5.199 44.625 3.357 1 98.5 118 ILE A CA 1
ATOM 875 C C . ILE A 1 118 ? -6.082 45.75 3.916 1 98.5 118 ILE A C 1
ATOM 877 O O . ILE A 1 118 ? -5.844 46.938 3.66 1 98.5 118 ILE A O 1
ATOM 881 N N . ASN A 1 119 ? -7.098 45.344 4.688 1 98.25 119 ASN A N 1
ATOM 882 C CA . ASN A 1 119 ? -8.039 46.312 5.234 1 98.25 119 ASN A CA 1
ATOM 883 C C . ASN A 1 119 ? -7.34 47.312 6.152 1 98.25 119 ASN A C 1
ATOM 885 O O . ASN A 1 119 ? -7.625 48.5 6.109 1 98.25 119 ASN A O 1
ATOM 889 N N . ILE A 1 120 ? -6.438 46.812 6.961 1 97.62 120 ILE A N 1
ATOM 890 C CA . ILE A 1 120 ? -5.684 47.688 7.852 1 97.62 120 ILE A CA 1
ATOM 891 C C . ILE A 1 120 ? -4.828 48.656 7.027 1 97.62 120 ILE A C 1
ATOM 893 O O . ILE A 1 120 ? -4.801 49.844 7.297 1 97.62 120 ILE A O 1
ATOM 897 N N . GLN A 1 121 ? -4.164 48.156 6.043 1 97.12 121 GLN A N 1
ATOM 898 C CA . GLN A 1 121 ? -3.311 48.969 5.191 1 97.12 121 GLN A CA 1
ATOM 899 C C . GLN A 1 121 ? -4.121 50.062 4.492 1 97.12 121 GLN A C 1
ATOM 901 O O . GLN A 1 121 ? -3.678 51.219 4.398 1 97.12 121 GLN A O 1
ATOM 906 N N . GLN A 1 122 ? -5.285 49.719 3.992 1 96.5 122 GLN A N 1
ATOM 907 C CA . GLN A 1 122 ? -6.133 50.656 3.246 1 96.5 122 GLN A CA 1
ATOM 908 C C . GLN A 1 122 ? -6.754 51.688 4.168 1 96.5 122 GLN A C 1
ATOM 910 O O . GLN A 1 122 ? -7.258 52.719 3.703 1 96.5 122 GLN A O 1
ATOM 915 N N . GLN A 1 123 ? -6.652 51.438 5.453 1 95.12 123 GLN A N 1
ATOM 916 C CA . GLN A 1 123 ? -7.133 52.406 6.441 1 95.12 123 GLN A CA 1
ATOM 917 C C . GLN A 1 123 ? -5.98 53.25 7.012 1 95.12 123 GLN A C 1
ATOM 919 O O . GLN A 1 123 ? -6.121 53.875 8.062 1 95.12 123 GLN A O 1
ATOM 924 N N . GLY A 1 124 ? -4.875 53.219 6.43 1 93.94 124 GLY A N 1
ATOM 925 C CA . GLY A 1 124 ? -3.75 54.062 6.824 1 93.94 124 GLY A CA 1
ATOM 926 C C . GLY A 1 124 ? -2.609 53.281 7.438 1 93.94 124 GLY A C 1
ATOM 927 O O . GLY A 1 124 ? -1.602 53.844 7.855 1 93.94 124 GLY A O 1
ATOM 928 N N . GLY A 1 125 ? -2.766 52 7.523 1 92.81 125 GLY A N 1
ATOM 929 C CA . GLY A 1 125 ? -1.722 51.156 8.062 1 92.81 125 GLY A CA 1
ATOM 930 C C . GLY A 1 125 ? -1.662 51.188 9.578 1 92.81 125 GLY A C 1
ATOM 931 O O . GLY A 1 125 ? -2.33 52 10.227 1 92.81 125 GLY A O 1
ATOM 932 N N . PRO A 1 126 ? -0.83 50.219 10.125 1 95.25 126 PRO A N 1
ATOM 933 C CA . PRO A 1 126 ? -0.64 50.25 11.578 1 95.25 126 PRO A CA 1
ATOM 934 C C . PRO A 1 126 ? -0.012 51.562 12.055 1 95.25 126 PRO A C 1
ATOM 936 O O . PRO A 1 126 ? 0.919 52.062 11.422 1 95.25 126 PRO A O 1
ATOM 939 N N . LYS A 1 127 ? -0.525 52.031 13.117 1 93.38 127 LYS A N 1
ATOM 940 C CA . LYS A 1 127 ? 0.034 53.25 13.68 1 93.38 127 LYS A CA 1
ATOM 941 C C . LYS A 1 127 ? 1.422 53 14.266 1 93.38 127 LYS A C 1
ATOM 943 O O . LYS A 1 127 ? 2.268 53.906 14.281 1 93.38 127 LYS A O 1
ATOM 948 N N . HIS A 1 128 ? 1.49 51.875 14.836 1 93.75 128 HIS A N 1
ATOM 949 C CA . HIS A 1 128 ? 2.748 51.406 15.414 1 93.75 128 HIS A CA 1
ATOM 950 C C . HIS A 1 128 ? 3.059 49.969 15.008 1 93.75 128 HIS A C 1
ATOM 952 O O . HIS A 1 128 ? 2.148 49.156 14.875 1 93.75 128 HIS A O 1
ATOM 958 N N . GLY A 1 129 ? 4.371 49.781 14.766 1 97.75 129 GLY A N 1
ATOM 959 C CA . GLY A 1 129 ? 4.82 48.406 14.617 1 97.75 129 GLY A CA 1
ATOM 960 C C . GLY A 1 129 ? 4.562 47.844 13.234 1 97.75 129 GLY A C 1
ATOM 961 O O . GLY A 1 129 ? 4.27 48.594 12.297 1 97.75 129 GLY A O 1
ATOM 962 N N . THR A 1 130 ? 4.809 46.5 13.141 1 98.38 130 THR A N 1
ATOM 963 C CA . THR A 1 130 ? 4.77 45.812 11.859 1 98.38 130 THR A CA 1
ATOM 964 C C . THR A 1 130 ? 3.967 44.531 11.977 1 98.38 130 THR A C 1
ATOM 966 O O . THR A 1 130 ? 4.078 43.781 12.969 1 98.38 130 THR A O 1
ATOM 969 N N . ILE A 1 131 ? 3.084 44.312 11.047 1 98.75 131 ILE A N 1
ATOM 970 C CA . ILE A 1 131 ? 2.5 42.969 10.844 1 98.75 131 ILE A CA 1
ATOM 971 C C . ILE A 1 131 ? 3.262 42.25 9.75 1 98.75 131 ILE A C 1
ATOM 973 O O . ILE A 1 131 ? 3.408 42.75 8.633 1 98.75 131 ILE A O 1
ATOM 977 N N . ARG A 1 132 ? 3.783 41.062 10.047 1 98.81 132 ARG A N 1
ATOM 978 C CA . ARG A 1 132 ? 4.52 40.25 9.086 1 98.81 132 ARG A CA 1
ATOM 979 C C . ARG A 1 132 ? 3.754 38.969 8.766 1 98.81 132 ARG A C 1
ATOM 981 O O . ARG A 1 132 ? 3.553 38.125 9.641 1 98.81 132 ARG A O 1
ATOM 988 N N . LEU A 1 133 ? 3.361 38.844 7.559 1 98.88 133 LEU A N 1
ATOM 989 C CA . LEU A 1 133 ? 2.693 37.625 7.086 1 98.88 133 LEU A CA 1
ATOM 990 C C . LEU A 1 133 ? 3.709 36.594 6.633 1 98.88 133 LEU A C 1
ATOM 992 O O . LEU A 1 133 ? 4.559 36.875 5.781 1 98.88 133 LEU A O 1
ATOM 996 N N . LEU A 1 134 ? 3.637 35.438 7.223 1 98.88 134 LEU A N 1
ATOM 997 C CA . LEU A 1 134 ? 4.422 34.281 6.805 1 98.88 134 LEU A CA 1
ATOM 998 C C . LEU A 1 134 ? 3.52 33.188 6.262 1 98.88 134 LEU A C 1
ATOM 1000 O O . LEU A 1 134 ? 3.061 32.312 7.012 1 98.88 134 LEU A O 1
ATOM 1004 N N . ALA A 1 135 ? 3.252 33.188 4.965 1 98.81 135 ALA A N 1
ATOM 1005 C CA . ALA A 1 135 ? 2.514 32.094 4.301 1 98.81 135 ALA A CA 1
ATOM 1006 C C . ALA A 1 135 ? 3.445 30.969 3.898 1 98.81 135 ALA A C 1
ATOM 1008 O O . ALA A 1 135 ? 4.387 31.172 3.129 1 98.81 135 ALA A O 1
ATOM 1009 N N . THR A 1 136 ? 3.154 29.781 4.41 1 98.62 136 THR A N 1
ATOM 1010 C CA . THR A 1 136 ? 4.16 28.719 4.328 1 98.62 136 THR A CA 1
ATOM 1011 C C . THR A 1 136 ? 3.707 27.609 3.381 1 98.62 136 THR A C 1
ATOM 1013 O O . THR A 1 136 ? 2.51 27.453 3.139 1 98.62 136 THR A O 1
ATOM 1016 N N . MET A 1 137 ? 4.656 26.922 2.812 1 97.44 137 MET A N 1
ATOM 1017 C CA . MET A 1 137 ? 4.426 25.672 2.09 1 97.44 137 MET A CA 1
ATOM 1018 C C . MET A 1 137 ? 4.754 24.469 2.969 1 97.44 137 MET A C 1
ATOM 1020 O O . MET A 1 137 ? 5.582 24.562 3.877 1 97.44 137 MET A O 1
ATOM 1024 N N . GLY A 1 138 ? 4.098 23.406 2.83 1 94.19 138 GLY A N 1
ATOM 1025 C CA . GLY A 1 138 ? 4.504 22.094 3.309 1 94.19 138 GLY A CA 1
ATOM 1026 C C . GLY A 1 138 ? 4.199 21.891 4.781 1 94.19 138 GLY A C 1
ATOM 1027 O O . GLY A 1 138 ? 4.961 21.219 5.48 1 94.19 138 GLY A O 1
ATOM 1028 N N . GLU A 1 139 ? 3.205 22.531 5.301 1 92.69 139 GLU A N 1
ATOM 1029 C CA . GLU A 1 139 ? 2.811 22.328 6.688 1 92.69 139 GLU A CA 1
ATOM 1030 C C . GLU A 1 139 ? 2.289 20.906 6.902 1 92.69 139 GLU A C 1
ATOM 1032 O O . GLU A 1 139 ? 2.578 20.281 7.922 1 92.69 139 GLU A O 1
ATOM 1037 N N . GLU A 1 140 ? 1.622 20.359 6.016 1 86.75 140 GLU A N 1
ATOM 1038 C CA . GLU A 1 140 ? 0.93 19.078 6.172 1 86.75 140 GLU A CA 1
ATOM 1039 C C . GLU A 1 140 ? 1.914 17.922 6.164 1 86.75 140 GLU A C 1
ATOM 1041 O O . GLU A 1 140 ? 1.604 16.828 6.66 1 86.75 140 GLU A O 1
ATOM 1046 N N . VAL A 1 141 ? 3.027 18.188 5.496 1 85.81 141 VAL A N 1
ATOM 1047 C CA . VAL A 1 141 ? 4.07 17.172 5.426 1 85.81 141 VAL A CA 1
ATOM 1048 C C . VAL A 1 141 ? 5.441 17.812 5.605 1 85.81 141 VAL A C 1
ATOM 1050 O O . VAL A 1 141 ? 5.867 18.625 4.773 1 85.81 141 VAL A O 1
ATOM 1053 N N . GLY A 1 142 ? 6.074 17.609 6.711 1 86.44 142 GLY A N 1
ATOM 1054 C CA . GLY A 1 142 ? 7.48 17.938 6.883 1 86.44 142 GLY A CA 1
ATOM 1055 C C . GLY A 1 142 ? 7.695 19.344 7.43 1 86.44 142 GLY A C 1
ATOM 1056 O O . GLY A 1 142 ? 8.695 19.609 8.094 1 86.44 142 GLY A O 1
ATOM 1057 N N . GLU A 1 143 ? 6.879 20.359 7.02 1 94.12 143 GLU A N 1
ATOM 1058 C CA . GLU A 1 143 ? 6.957 21.75 7.469 1 94.12 143 GLU A CA 1
ATOM 1059 C C . GLU A 1 143 ? 8.227 22.438 6.953 1 94.12 143 GLU A C 1
ATOM 1061 O O . GLU A 1 143 ? 8.859 23.203 7.676 1 94.12 143 GLU A O 1
ATOM 1066 N N . ALA A 1 144 ? 8.617 22.125 5.734 1 94 144 ALA A N 1
ATOM 1067 C CA . ALA A 1 144 ? 9.836 22.688 5.152 1 94 144 ALA A CA 1
ATOM 1068 C C . ALA A 1 144 ? 9.719 24.203 4.996 1 94 144 ALA A C 1
ATOM 1070 O O . ALA A 1 144 ? 10.711 24.922 5.125 1 94 144 ALA A O 1
ATOM 1071 N N . GLY A 1 145 ? 8.547 24.719 4.77 1 97.06 145 GLY A N 1
ATOM 1072 C CA . GLY A 1 145 ? 8.336 26.141 4.613 1 97.06 145 GLY A CA 1
ATOM 1073 C C . GLY A 1 145 ? 8.641 26.938 5.871 1 97.06 145 GLY A C 1
ATOM 1074 O O . GLY A 1 145 ? 9.422 27.891 5.836 1 97.06 145 GLY A O 1
ATOM 1075 N N . SER A 1 146 ? 8.055 26.5 6.996 1 97.44 146 SER A N 1
ATOM 1076 C CA . SER A 1 146 ? 8.297 27.203 8.25 1 97.44 146 SER A CA 1
ATOM 1077 C C . SER A 1 146 ? 9.742 27.031 8.711 1 97.44 146 SER A C 1
ATOM 1079 O O . SER A 1 146 ? 10.32 27.938 9.312 1 97.44 146 SER A O 1
ATOM 1081 N N . ALA A 1 147 ? 10.312 25.891 8.414 1 96.12 147 ALA A N 1
ATOM 1082 C CA . ALA A 1 147 ? 11.727 25.703 8.711 1 96.12 147 ALA A CA 1
ATOM 1083 C C . ALA A 1 147 ? 12.594 26.703 7.957 1 96.12 147 ALA A C 1
ATOM 1085 O O . ALA A 1 147 ? 13.539 27.266 8.516 1 96.12 147 ALA A O 1
ATOM 1086 N N . ALA A 1 148 ? 12.297 26.875 6.703 1 97.25 148 ALA A N 1
ATOM 1087 C CA . ALA A 1 148 ? 13.039 27.828 5.883 1 97.25 148 ALA A CA 1
ATOM 1088 C C . ALA A 1 148 ? 12.914 29.25 6.438 1 97.25 148 ALA A C 1
ATOM 1090 O O . ALA A 1 148 ? 13.898 29.984 6.512 1 97.25 148 ALA A O 1
ATOM 1091 N N . PHE A 1 149 ? 11.719 29.688 6.816 1 97.94 149 PHE A N 1
ATOM 1092 C CA . PHE A 1 149 ? 11.516 31 7.406 1 97.94 149 PHE A CA 1
ATOM 1093 C C . PHE A 1 149 ? 12.344 31.156 8.68 1 97.94 149 PHE A C 1
ATOM 1095 O O . PHE A 1 149 ? 12.938 32.219 8.914 1 97.94 149 PHE A O 1
ATOM 1102 N N . TYR A 1 150 ? 12.312 30.125 9.492 1 96.56 150 TYR A N 1
ATOM 1103 C CA . TYR A 1 150 ? 13.094 30.156 10.719 1 96.56 150 TYR A CA 1
ATOM 1104 C C . TYR A 1 150 ? 14.578 30.344 10.422 1 96.56 150 TYR A C 1
ATOM 1106 O O . TYR A 1 150 ? 15.234 31.203 11.023 1 96.56 150 TYR A O 1
ATOM 1114 N N . GLN A 1 151 ? 15.102 29.609 9.484 1 96.31 151 GLN A N 1
ATOM 1115 C CA . GLN A 1 151 ? 16.516 29.656 9.117 1 96.31 151 GLN A CA 1
ATOM 1116 C C . GLN A 1 151 ? 16.875 31.016 8.531 1 96.31 151 GLN A C 1
ATOM 1118 O O . GLN A 1 151 ? 17.984 31.5 8.727 1 96.31 151 GLN A O 1
ATOM 1123 N N . GLN A 1 152 ? 15.961 31.594 7.906 1 96.62 152 GLN A N 1
ATOM 1124 C CA . GLN A 1 152 ? 16.172 32.875 7.266 1 96.62 152 GLN A CA 1
ATOM 1125 C C . GLN A 1 152 ? 16.062 34.031 8.281 1 96.62 152 GLN A C 1
ATOM 1127 O O . GLN A 1 152 ? 16.297 35.188 7.941 1 96.62 152 GLN A O 1
ATOM 1132 N N . GLY A 1 153 ? 15.648 33.688 9.445 1 96.62 153 GLY A N 1
ATOM 1133 C CA . GLY A 1 153 ? 15.609 34.688 10.508 1 96.62 153 GLY A CA 1
ATOM 1134 C C . GLY A 1 153 ? 14.312 35.469 10.547 1 96.62 153 GLY A C 1
ATOM 1135 O O . GLY A 1 153 ? 14.266 36.562 11.109 1 96.62 153 GLY A O 1
ATOM 1136 N N . ALA A 1 154 ? 13.25 34.938 10 1 97.06 154 ALA A N 1
ATOM 1137 C CA . ALA A 1 154 ? 11.984 35.656 9.883 1 97.06 154 ALA A CA 1
ATOM 1138 C C . ALA A 1 154 ? 11.375 35.906 11.258 1 97.06 154 ALA A C 1
ATOM 1140 O O . ALA A 1 154 ? 10.516 36.781 11.406 1 97.06 154 ALA A O 1
ATOM 1141 N N . MET A 1 155 ? 11.883 35.25 12.312 1 97.56 155 MET A N 1
ATOM 1142 C CA . MET A 1 155 ? 11.281 35.344 13.633 1 97.56 155 MET A CA 1
ATOM 1143 C C . MET A 1 155 ? 12.227 36.031 14.617 1 97.56 155 MET A C 1
ATOM 1145 O O . MET A 1 155 ? 11.891 36.219 15.789 1 97.56 155 MET A O 1
ATOM 1149 N N . GLN A 1 156 ? 13.336 36.469 14.156 1 96.12 156 GLN A N 1
ATOM 1150 C CA . GLN A 1 156 ? 14.375 36.969 15.039 1 96.12 156 GLN A CA 1
ATOM 1151 C C . GLN A 1 156 ? 13.914 38.25 15.758 1 96.12 156 GLN A C 1
ATOM 1153 O O . GLN A 1 156 ? 14.289 38.5 16.906 1 96.12 156 GLN A O 1
ATOM 1158 N N . ASP A 1 157 ? 13.125 39 15.086 1 96.81 157 ASP A N 1
ATOM 1159 C CA . ASP A 1 157 ? 12.688 40.281 15.664 1 96.81 157 ASP A CA 1
ATOM 1160 C C . ASP A 1 157 ? 11.203 40.219 16.031 1 96.81 157 ASP A C 1
ATOM 1162 O O . ASP A 1 157 ? 10.609 41.281 16.312 1 96.81 157 ASP A O 1
ATOM 1166 N N . ALA A 1 158 ? 10.602 39.094 16.031 1 97.69 158 ALA A N 1
ATOM 1167 C CA . ALA A 1 158 ? 9.164 39 16.281 1 97.69 158 ALA A CA 1
ATOM 1168 C C . ALA A 1 158 ? 8.852 39.125 17.781 1 97.69 158 ALA A C 1
ATOM 1170 O O . ALA A 1 158 ? 9.523 38.531 18.625 1 97.69 158 ALA A O 1
ATOM 1171 N N . ALA A 1 159 ? 7.84 39.906 18.031 1 97.62 159 ALA A N 1
ATOM 1172 C CA . ALA A 1 159 ? 7.383 40.125 19.406 1 97.62 159 ALA A CA 1
ATOM 1173 C C . ALA A 1 159 ? 6.227 39.188 19.734 1 97.62 159 ALA A C 1
ATOM 1175 O O . ALA A 1 159 ? 5.844 39.062 20.906 1 97.62 159 ALA A O 1
ATOM 1176 N N . GLY A 1 160 ? 5.727 38.5 18.812 1 98 160 GLY A N 1
ATOM 1177 C CA . GLY A 1 160 ? 4.645 37.562 18.953 1 98 160 GLY A CA 1
ATOM 1178 C C . GLY A 1 160 ? 4.387 36.75 17.688 1 98 160 GLY A C 1
ATOM 1179 O O . GLY A 1 160 ? 4.879 37.125 16.609 1 98 160 GLY A O 1
ATOM 1180 N N . LEU A 1 161 ? 3.658 35.656 17.828 1 98.62 161 LEU A N 1
ATOM 1181 C CA . LEU A 1 161 ? 3.318 34.781 16.703 1 98.62 161 LEU A CA 1
ATOM 1182 C C . LEU A 1 161 ? 1.865 34.312 16.797 1 98.62 161 LEU A C 1
ATOM 1184 O O . LEU A 1 161 ? 1.442 33.781 17.812 1 98.62 161 LEU A O 1
ATOM 1188 N N . LEU A 1 162 ? 1.126 34.625 15.766 1 98.62 162 LEU A N 1
ATOM 1189 C CA . LEU A 1 162 ? -0.232 34.125 15.609 1 98.62 162 LEU A CA 1
ATOM 1190 C C . LEU A 1 162 ? -0.304 33.094 14.469 1 98.62 162 LEU A C 1
ATOM 1192 O O . LEU A 1 162 ? 0.056 33.406 13.336 1 98.62 162 LEU A O 1
ATOM 1196 N N . ILE A 1 163 ? -0.688 31.891 14.812 1 98.5 163 ILE A N 1
ATOM 1197 C CA . ILE A 1 163 ? -0.958 30.891 13.805 1 98.5 163 ILE A CA 1
ATOM 1198 C C . ILE A 1 163 ? -2.459 30.812 13.531 1 98.5 163 ILE A C 1
ATOM 1200 O O . ILE A 1 163 ? -3.256 30.625 14.453 1 98.5 163 ILE A O 1
ATOM 1204 N N . ALA A 1 164 ? -2.859 30.875 12.281 1 98.25 164 ALA A N 1
ATOM 1205 C CA . ALA A 1 164 ? -4.27 31.016 11.938 1 98.25 164 ALA A CA 1
ATOM 1206 C C . ALA A 1 164 ? -4.922 29.672 11.695 1 98.25 164 ALA A C 1
ATOM 1208 O O . ALA A 1 164 ? -5.879 29.562 10.922 1 98.25 164 ALA A O 1
ATOM 1209 N N . GLU A 1 165 ? -4.402 28.656 12.289 1 95.88 165 GLU A N 1
ATOM 1210 C CA . GLU A 1 165 ? -5.016 27.328 12.25 1 95.88 165 GLU A CA 1
ATOM 1211 C C . GLU A 1 165 ? -6.199 27.234 13.211 1 95.88 165 GLU A C 1
ATOM 1213 O O . GLU A 1 165 ? -6.254 27.969 14.211 1 95.88 165 GLU A O 1
ATOM 1218 N N . PRO A 1 166 ? -7.07 26.328 12.852 1 93.62 166 PRO A N 1
ATOM 1219 C CA . PRO A 1 166 ? -8.172 26.141 13.797 1 93.62 166 PRO A CA 1
ATOM 1220 C C . PRO A 1 166 ? -7.742 25.406 15.062 1 93.62 166 PRO A C 1
ATOM 1222 O O . PRO A 1 166 ? -6.77 24.641 15.039 1 93.62 166 PRO A O 1
ATOM 1225 N N . SER A 1 167 ? -8.328 25.719 16.078 1 89 167 SER A N 1
ATOM 1226 C CA . SER A 1 167 ? -8.297 24.984 17.344 1 89 167 SER A CA 1
ATOM 1227 C C . SER A 1 167 ? -9.688 24.484 17.703 1 89 167 SER A C 1
ATOM 1229 O O . SER A 1 167 ? -10.336 23.781 16.922 1 89 167 SER A O 1
ATOM 1231 N N . THR A 1 168 ? -10.188 24.781 18.844 1 87.62 168 THR A N 1
ATOM 1232 C CA . THR A 1 168 ? -11.602 24.578 19.141 1 87.62 168 THR A CA 1
ATOM 1233 C C . THR A 1 168 ? -12.445 25.703 18.547 1 87.62 168 THR A C 1
ATOM 1235 O O . THR A 1 168 ? -11.914 26.703 18.094 1 87.62 168 THR A O 1
ATOM 1238 N N . VAL A 1 169 ? -13.734 25.453 18.406 1 93.38 169 VAL A N 1
ATOM 1239 C CA . VAL A 1 169 ? -14.617 26.438 17.797 1 93.38 169 VAL A CA 1
ATOM 1240 C C . VAL A 1 169 ? -14.5 27.766 18.547 1 93.38 169 VAL A C 1
ATOM 1242 O O . VAL A 1 169 ? -14.945 27.875 19.703 1 93.38 169 VAL A O 1
ATOM 1245 N N . TYR A 1 170 ? -13.906 28.75 17.906 1 95.69 170 TYR A N 1
ATOM 1246 C CA . TYR A 1 170 ? -13.617 30.078 18.422 1 95.69 170 TYR A CA 1
ATOM 1247 C C . TYR A 1 170 ? -12.648 30.016 19.594 1 95.69 170 TYR A C 1
ATOM 1249 O O . TYR A 1 170 ? -12.484 30.984 20.328 1 95.69 170 TYR A O 1
ATOM 1257 N N . GLY A 1 171 ? -12.07 28.859 19.781 1 95.62 171 GLY A N 1
ATOM 1258 C CA . GLY A 1 171 ? -11.078 28.688 20.828 1 95.62 171 GLY A CA 1
ATOM 1259 C C . GLY A 1 171 ? -9.656 28.938 20.344 1 95.62 171 GLY A C 1
ATOM 1260 O O . GLY A 1 171 ? -9.422 29.125 19.141 1 95.62 171 GLY A O 1
ATOM 1261 N N . THR A 1 172 ? -8.727 29 21.375 1 96.69 172 THR A N 1
ATOM 1262 C CA . THR A 1 172 ? -7.324 29.234 21.047 1 96.69 172 THR A CA 1
ATOM 1263 C C . THR A 1 172 ? -6.43 28.234 21.766 1 96.69 172 THR A C 1
ATOM 1265 O O . THR A 1 172 ? -6.902 27.438 22.594 1 96.69 172 THR A O 1
ATOM 1268 N N . ALA A 1 173 ? -5.195 28.172 21.312 1 95.31 173 ALA A N 1
ATOM 1269 C CA . ALA A 1 173 ? -4.156 27.359 21.953 1 95.31 173 ALA A CA 1
ATOM 1270 C C . ALA A 1 173 ? -2.887 28.188 22.172 1 95.31 173 ALA A C 1
ATOM 1272 O O . ALA A 1 173 ? -2.527 29.016 21.328 1 95.31 173 ALA A O 1
ATOM 1273 N N . ALA A 1 174 ? -2.23 27.891 23.344 1 94.44 174 ALA A N 1
ATOM 1274 C CA . ALA A 1 174 ? -0.977 28.562 23.672 1 94.44 174 ALA A CA 1
ATOM 1275 C C . ALA A 1 174 ? 0.191 27.578 23.656 1 94.44 174 ALA A C 1
ATOM 1277 O O . ALA A 1 174 ? 1.346 27.969 23.828 1 94.44 174 ALA A O 1
ATOM 1278 N N . GLU A 1 175 ? -0.143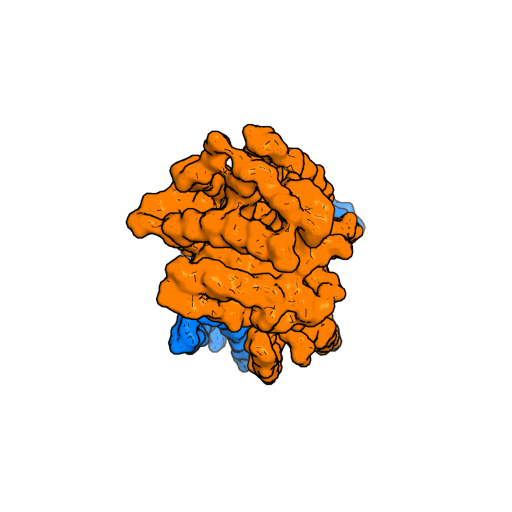 26.344 23.547 1 93.5 175 GLU A N 1
ATOM 1279 C CA . GLU A 1 175 ? 0.827 25.25 23.484 1 93.5 175 GLU A CA 1
ATOM 1280 C C . GLU A 1 175 ? 0.388 24.172 22.5 1 93.5 175 GLU A C 1
ATOM 1282 O O . GLU A 1 175 ? -0.788 24.094 22.141 1 93.5 175 GLU A O 1
ATOM 1287 N N . GLN A 1 176 ? 1.355 23.469 22 1 94.94 176 GLN A N 1
ATOM 1288 C CA . GLN A 1 176 ? 1.041 22.391 21.062 1 94.94 176 GLN A CA 1
ATOM 1289 C C . GLN A 1 176 ? 1.961 21.203 21.281 1 94.94 176 GLN A C 1
ATOM 1291 O O . GLN A 1 176 ? 3.127 21.359 21.656 1 94.94 176 GLN A O 1
ATOM 1296 N N . LYS A 1 177 ? 1.42 20.031 21.047 1 94.94 177 LYS A N 1
ATOM 1297 C CA . LYS A 1 177 ? 2.193 18.797 21.109 1 94.94 177 LYS A CA 1
ATOM 1298 C C . LYS A 1 177 ? 3.293 18.781 20.047 1 94.94 177 LYS A C 1
ATOM 1300 O O . LYS A 1 177 ? 3.301 19.609 19.141 1 94.94 177 LYS A O 1
ATOM 1305 N N . GLY A 1 178 ? 4.27 17.875 20.312 1 94.69 178 GLY A N 1
ATOM 1306 C CA . GLY A 1 178 ? 5.25 17.578 19.281 1 94.69 178 GLY A CA 1
ATOM 1307 C C . GLY A 1 178 ? 4.762 16.562 18.266 1 94.69 178 GLY A C 1
ATOM 1308 O O . GLY A 1 178 ? 3.648 16.047 18.375 1 94.69 178 GLY A O 1
ATOM 1309 N N . SER A 1 179 ? 5.555 16.406 17.25 1 95.12 179 SER A N 1
ATOM 1310 C CA . SER A 1 179 ? 5.258 15.43 16.203 1 95.12 179 SER A CA 1
ATOM 1311 C C . SER A 1 179 ? 6.531 14.758 15.695 1 95.12 179 SER A C 1
ATOM 1313 O O . SER A 1 179 ? 7.523 15.438 15.422 1 95.12 179 SER A O 1
ATOM 1315 N N . CYS A 1 180 ? 6.441 13.539 15.68 1 95 180 CYS A N 1
ATOM 1316 C CA . CYS A 1 180 ? 7.5 12.703 15.125 1 95 180 CYS A CA 1
ATOM 1317 C C . CYS A 1 180 ? 6.965 11.805 14.016 1 95 180 CYS A C 1
ATOM 1319 O O . CYS A 1 180 ? 6.191 10.883 14.281 1 95 180 CYS A O 1
ATOM 1321 N N . ASP A 1 181 ? 7.293 12.156 12.742 1 95.5 181 ASP A N 1
ATOM 1322 C CA . ASP A 1 181 ? 6.949 11.312 11.602 1 95.5 181 ASP A CA 1
ATOM 1323 C C . ASP A 1 181 ? 8.117 10.414 11.211 1 95.5 181 ASP A C 1
ATOM 1325 O O . ASP A 1 181 ? 9.203 10.906 10.883 1 95.5 181 ASP A O 1
ATOM 1329 N N . LEU A 1 182 ? 7.863 9.141 11.234 1 97.5 182 LEU A N 1
ATOM 1330 C CA . LEU A 1 182 ? 8.93 8.172 10.992 1 97.5 182 LEU A CA 1
ATOM 1331 C C . LEU A 1 182 ? 8.531 7.207 9.875 1 97.5 182 LEU A C 1
ATOM 1333 O O . LEU A 1 182 ? 7.371 6.812 9.773 1 97.5 182 LEU A O 1
ATOM 1337 N N . LYS A 1 183 ? 9.516 6.867 9.039 1 97.94 183 LYS A N 1
ATOM 1338 C CA . LYS A 1 183 ? 9.367 5.836 8.016 1 97.94 183 LYS A CA 1
ATOM 1339 C C . LYS A 1 183 ? 10.102 4.559 8.414 1 97.94 183 LYS A C 1
ATOM 1341 O O . LYS A 1 183 ? 11.297 4.602 8.734 1 97.94 183 LYS A O 1
ATOM 1346 N N . LEU A 1 184 ? 9.422 3.502 8.438 1 98.69 184 LEU A N 1
ATOM 1347 C CA . LEU A 1 184 ? 10.016 2.184 8.633 1 98.69 184 LEU A CA 1
ATOM 1348 C C . LEU A 1 184 ? 10.031 1.401 7.32 1 98.69 184 LEU A C 1
ATOM 1350 O O . LEU A 1 184 ? 9.039 1.391 6.586 1 98.69 184 LEU A O 1
ATOM 1354 N N . THR A 1 185 ? 11.148 0.85 6.984 1 98.62 185 THR A N 1
ATOM 1355 C CA . THR A 1 185 ? 11.32 0.018 5.801 1 98.62 185 THR A CA 1
ATOM 1356 C C . THR A 1 185 ? 11.781 -1.384 6.184 1 98.62 185 THR A C 1
ATOM 1358 O O . THR A 1 185 ? 12.805 -1.545 6.852 1 98.62 185 THR A O 1
ATOM 1361 N N . SER A 1 186 ? 11.016 -2.34 5.805 1 98.69 186 SER A N 1
ATOM 1362 C CA . SER A 1 186 ? 11.328 -3.746 6.051 1 98.69 186 SER A CA 1
ATOM 1363 C C . SER A 1 186 ? 11.688 -4.461 4.754 1 98.69 186 SER A C 1
ATOM 1365 O O . SER A 1 186 ? 10.938 -4.41 3.777 1 98.69 186 SER A O 1
ATOM 1367 N N . LYS A 1 187 ? 12.797 -5.094 4.75 1 97.31 187 LYS A N 1
ATOM 1368 C CA . LYS A 1 187 ? 13.25 -5.84 3.576 1 97.31 187 LYS A CA 1
ATOM 1369 C C . LYS A 1 187 ? 13.125 -7.344 3.795 1 97.31 187 LYS A C 1
ATOM 1371 O O . LYS A 1 187 ? 13.32 -7.832 4.906 1 97.31 187 LYS A O 1
ATOM 1376 N N . GLY A 1 188 ? 12.719 -8.016 2.711 1 95.69 188 GLY A N 1
ATOM 1377 C CA . GLY A 1 188 ? 12.617 -9.469 2.695 1 95.69 188 GLY A CA 1
ATOM 1378 C C . GLY A 1 188 ? 13.156 -10.094 1.42 1 95.69 188 GLY A C 1
ATOM 1379 O O . GLY A 1 188 ? 14.133 -9.594 0.845 1 95.69 188 GLY A O 1
ATOM 1380 N N . LYS A 1 189 ? 12.664 -11.227 1.126 1 91.88 189 LYS A N 1
ATOM 1381 C CA . LYS A 1 189 ? 13.023 -11.984 -0.068 1 91.88 189 LYS A CA 1
ATOM 1382 C C . LYS A 1 189 ? 11.797 -12.633 -0.704 1 91.88 189 LYS A C 1
ATOM 1384 O O . LYS A 1 189 ? 11.164 -13.5 -0.103 1 91.88 189 LYS A O 1
ATOM 1389 N N . ALA A 1 190 ? 11.555 -12.219 -1.932 1 89.12 190 ALA A N 1
ATOM 1390 C CA . ALA A 1 190 ? 10.367 -12.711 -2.631 1 89.12 190 ALA A CA 1
ATOM 1391 C C . ALA A 1 190 ? 10.555 -14.156 -3.084 1 89.12 190 ALA A C 1
ATOM 1393 O O . ALA A 1 190 ? 11.625 -14.523 -3.57 1 89.12 190 ALA A O 1
ATOM 1394 N N . VAL A 1 191 ? 9.562 -14.953 -2.861 1 87.69 191 VAL A N 1
ATOM 1395 C CA . VAL A 1 191 ? 9.445 -16.312 -3.363 1 87.69 191 VAL A CA 1
ATOM 1396 C C . VAL A 1 191 ? 7.977 -16.672 -3.584 1 87.69 191 VAL A C 1
ATOM 1398 O O . VAL A 1 191 ? 7.086 -15.914 -3.178 1 87.69 191 VAL A O 1
ATOM 1401 N N . HIS A 1 192 ? 7.789 -17.672 -4.32 1 85.38 192 HIS A N 1
ATOM 1402 C CA . HIS A 1 192 ? 6.43 -18.188 -4.469 1 85.38 192 HIS A CA 1
ATOM 1403 C C . HIS A 1 192 ? 5.828 -18.547 -3.117 1 85.38 192 HIS A C 1
ATOM 1405 O O . HIS A 1 192 ? 6.508 -19.141 -2.271 1 85.38 192 HIS A O 1
ATOM 1411 N N . SER A 1 193 ? 4.582 -18.219 -2.838 1 88.94 193 SER A N 1
ATOM 1412 C CA . SER A 1 193 ? 3.93 -18.406 -1.548 1 88.94 193 SER A CA 1
ATOM 1413 C C . SER A 1 193 ? 3.775 -19.891 -1.221 1 88.94 193 SER A C 1
ATOM 1415 O O . SER A 1 193 ? 3.482 -20.25 -0.079 1 88.94 193 SER A O 1
ATOM 1417 N N . SER A 1 194 ? 3.963 -20.734 -2.189 1 88.38 194 SER A N 1
ATOM 1418 C CA . SER A 1 194 ? 3.887 -22.156 -1.934 1 88.38 194 SER A CA 1
ATOM 1419 C C . SER A 1 194 ? 5.145 -22.672 -1.235 1 88.38 194 SER A C 1
ATOM 1421 O O . SER A 1 194 ? 5.16 -23.781 -0.7 1 88.38 194 SER A O 1
ATOM 1423 N N . THR A 1 195 ? 6.215 -21.922 -1.295 1 88.38 195 THR A N 1
ATOM 1424 C CA . THR A 1 195 ? 7.465 -22.281 -0.638 1 88.38 195 THR A CA 1
ATOM 1425 C C . THR A 1 195 ? 8 -21.109 0.183 1 88.38 195 THR A C 1
ATOM 1427 O O . THR A 1 195 ? 9.148 -20.688 0.002 1 88.38 195 THR A O 1
ATOM 1430 N N . PRO A 1 196 ? 7.234 -20.656 1.149 1 90.94 196 PRO A N 1
ATOM 1431 C CA . PRO A 1 196 ? 7.605 -19.453 1.893 1 90.94 196 PRO A CA 1
ATOM 1432 C C . PRO A 1 196 ? 8.922 -19.609 2.656 1 90.94 196 PRO A C 1
ATOM 1434 O O . PRO A 1 196 ? 9.602 -18.625 2.928 1 90.94 196 PRO A O 1
ATOM 1437 N N . GLU A 1 197 ? 9.328 -20.844 2.943 1 90.75 197 GLU A N 1
ATOM 1438 C CA . GLU A 1 197 ? 10.539 -21.109 3.713 1 90.75 197 GLU A CA 1
ATOM 1439 C C . GLU A 1 197 ? 11.789 -20.703 2.93 1 90.75 197 GLU A C 1
ATOM 1441 O O . GLU A 1 197 ? 12.867 -20.547 3.51 1 90.75 197 GLU A O 1
ATOM 1446 N N . ARG A 1 198 ? 11.602 -20.562 1.651 1 89.25 198 ARG A N 1
ATOM 1447 C CA . ARG A 1 198 ? 12.734 -20.203 0.807 1 89.25 198 ARG A CA 1
ATOM 1448 C C . ARG A 1 198 ? 12.898 -18.688 0.731 1 89.25 198 ARG A C 1
ATOM 1450 O O . ARG A 1 198 ? 13.867 -18.188 0.153 1 89.25 198 ARG A O 1
ATOM 1457 N N . GLY A 1 199 ? 12.008 -17.953 1.303 1 92.88 199 GLY A N 1
ATOM 1458 C CA . GLY A 1 199 ? 12.031 -16.5 1.278 1 92.88 199 GLY A CA 1
ATOM 1459 C C . GLY A 1 199 ? 11.922 -15.883 2.658 1 92.88 199 GLY A C 1
ATOM 1460 O O . GLY A 1 199 ? 12.305 -16.5 3.654 1 92.88 199 GLY A O 1
ATOM 1461 N N . TYR A 1 200 ? 11.625 -14.648 2.697 1 95.81 200 TYR A N 1
ATOM 1462 C CA . TYR A 1 200 ? 11.375 -13.898 3.926 1 95.81 200 TYR A CA 1
ATOM 1463 C C . TYR A 1 200 ? 10.32 -12.82 3.705 1 95.81 200 TYR A C 1
ATOM 1465 O O . TYR A 1 200 ? 10.5 -11.93 2.873 1 95.81 200 TYR A O 1
ATOM 1473 N N . ASN A 1 201 ? 9.227 -12.898 4.406 1 97.31 201 ASN A N 1
ATOM 1474 C CA . ASN A 1 201 ? 8.094 -12 4.25 1 97.31 201 ASN A CA 1
ATOM 1475 C C . ASN A 1 201 ? 8.344 -10.656 4.934 1 97.31 201 ASN A C 1
ATOM 1477 O O . ASN A 1 201 ? 8.305 -10.57 6.164 1 97.31 201 ASN A O 1
ATOM 1481 N N . ALA A 1 202 ? 8.531 -9.633 4.164 1 97.69 202 ALA A N 1
ATOM 1482 C CA . ALA A 1 202 ? 8.883 -8.312 4.691 1 97.69 202 ALA A CA 1
ATOM 1483 C C . ALA A 1 202 ? 7.754 -7.75 5.551 1 97.69 202 ALA A C 1
ATOM 1485 O O . ALA A 1 202 ? 7.992 -6.93 6.438 1 97.69 202 ALA A O 1
ATOM 1486 N N . LEU A 1 203 ? 6.527 -8.172 5.375 1 98.31 203 LEU A N 1
ATOM 1487 C CA . LEU A 1 203 ? 5.363 -7.625 6.066 1 98.31 203 LEU A CA 1
ATOM 1488 C C . LEU A 1 203 ? 5.285 -8.148 7.496 1 98.31 203 LEU A C 1
ATOM 1490 O O . LEU A 1 203 ? 4.93 -7.41 8.414 1 98.31 203 LEU A O 1
ATOM 1494 N N . VAL A 1 204 ? 5.637 -9.352 7.746 1 98.12 204 VAL A N 1
ATOM 1495 C CA . VAL A 1 204 ? 5.32 -10.055 8.984 1 98.12 204 VAL A CA 1
ATOM 1496 C C . VAL A 1 204 ? 6.039 -9.383 10.156 1 98.12 204 VAL A C 1
ATOM 1498 O O . VAL A 1 204 ? 5.406 -8.969 11.125 1 98.12 204 VAL A O 1
ATOM 1501 N N . PRO A 1 205 ? 7.363 -9.188 10.078 1 98.38 205 PRO A N 1
ATOM 1502 C CA . PRO A 1 205 ? 8.008 -8.531 11.219 1 98.38 205 PRO A CA 1
ATOM 1503 C C . PRO A 1 205 ? 7.562 -7.078 11.391 1 98.38 205 PRO A C 1
ATOM 1505 O O . PRO A 1 205 ? 7.492 -6.578 12.516 1 98.38 205 PRO A O 1
ATOM 1508 N N . LEU A 1 206 ? 7.262 -6.383 10.305 1 98.56 206 LEU A N 1
ATOM 1509 C CA . LEU A 1 206 ? 6.859 -4.984 10.367 1 98.56 206 LEU A CA 1
ATOM 1510 C C . LEU A 1 206 ? 5.512 -4.836 11.062 1 98.56 206 LEU A C 1
ATOM 1512 O O . LEU A 1 206 ? 5.34 -3.965 11.922 1 98.56 206 LEU A O 1
ATOM 1516 N N . ILE A 1 207 ? 4.547 -5.723 10.734 1 98.12 207 ILE A N 1
ATOM 1517 C CA . ILE A 1 207 ? 3.227 -5.621 11.344 1 98.12 207 ILE A CA 1
ATOM 1518 C C . ILE A 1 207 ? 3.307 -6.016 12.82 1 98.12 207 ILE A C 1
ATOM 1520 O O . ILE A 1 207 ? 2.615 -5.441 13.664 1 98.12 207 ILE A O 1
ATOM 1524 N N . LYS A 1 208 ? 4.141 -7.023 13.133 1 98.06 208 LYS A N 1
ATOM 1525 C CA . LYS A 1 208 ? 4.34 -7.387 14.531 1 98.06 208 LYS A CA 1
ATOM 1526 C C . LYS A 1 208 ? 4.914 -6.215 15.328 1 98.06 208 LYS A C 1
ATOM 1528 O O . LYS A 1 208 ? 4.445 -5.914 16.422 1 98.06 208 LYS A O 1
ATOM 1533 N N . LEU A 1 209 ? 5.902 -5.598 14.766 1 98.62 209 LEU A N 1
ATOM 1534 C CA . LEU A 1 209 ? 6.539 -4.445 15.398 1 98.62 209 LEU A CA 1
ATOM 1535 C C . LEU A 1 209 ? 5.535 -3.318 15.617 1 98.62 209 LEU A C 1
ATOM 1537 O O . LEU A 1 209 ? 5.465 -2.744 16.703 1 98.62 209 LEU A O 1
ATOM 1541 N N . LEU A 1 210 ? 4.777 -2.986 14.586 1 98.56 210 LEU A N 1
ATOM 1542 C CA . LEU A 1 210 ? 3.809 -1.897 14.648 1 98.56 210 LEU A CA 1
ATOM 1543 C C . LEU A 1 210 ? 2.742 -2.182 15.703 1 98.56 210 LEU A C 1
ATOM 1545 O O . LEU A 1 210 ? 2.322 -1.276 16.422 1 98.56 210 LEU A O 1
ATOM 1549 N N . ASN A 1 211 ? 2.314 -3.447 15.797 1 97.56 211 ASN A N 1
ATOM 1550 C CA . ASN A 1 211 ? 1.359 -3.838 16.828 1 97.56 211 ASN A CA 1
ATOM 1551 C C . ASN A 1 211 ? 1.938 -3.648 18.234 1 97.56 211 ASN A C 1
ATOM 1553 O O . ASN A 1 211 ? 1.259 -3.141 19.125 1 97.56 211 ASN A O 1
ATOM 1557 N N . GLU A 1 212 ? 3.141 -4.082 18.391 1 97.75 212 GLU A N 1
ATOM 1558 C CA . GLU A 1 212 ? 3.812 -3.945 19.672 1 97.75 212 GLU A CA 1
ATOM 1559 C C . GLU A 1 212 ? 3.994 -2.477 20.047 1 97.75 212 GLU A C 1
ATOM 1561 O O . GLU A 1 212 ? 3.771 -2.092 21.203 1 97.75 212 GLU A O 1
ATOM 1566 N N . ALA A 1 213 ? 4.438 -1.688 19.109 1 98.31 213 ALA A N 1
ATOM 1567 C CA . ALA A 1 213 ? 4.602 -0.254 19.344 1 98.31 213 ALA A CA 1
ATOM 1568 C C . ALA A 1 213 ? 3.275 0.399 19.719 1 98.31 213 ALA A C 1
ATOM 1570 O O . ALA A 1 213 ? 3.213 1.193 20.656 1 98.31 213 ALA A O 1
ATOM 1571 N N . ASN A 1 214 ? 2.27 0.068 18.953 1 97.38 214 ASN A N 1
ATOM 1572 C CA . ASN A 1 214 ? 0.94 0.604 19.219 1 97.38 214 ASN A CA 1
ATOM 1573 C C . ASN A 1 214 ? 0.505 0.325 20.656 1 97.38 214 ASN A C 1
ATOM 1575 O O . ASN A 1 214 ? 0.012 1.22 21.344 1 97.38 214 ASN A O 1
ATOM 1579 N N . ASP A 1 215 ? 0.682 -0.883 21.109 1 96.31 215 ASP A N 1
ATOM 1580 C CA . ASP A 1 215 ? 0.321 -1.271 22.469 1 96.31 215 ASP A CA 1
ATOM 1581 C C . ASP A 1 215 ? 1.188 -0.545 23.5 1 96.31 215 ASP A C 1
ATOM 1583 O O . ASP A 1 215 ? 0.689 -0.099 24.531 1 96.31 215 ASP A O 1
ATOM 1587 N N . TYR A 1 216 ? 2.432 -0.378 23.25 1 97.88 216 TYR A N 1
ATOM 1588 C CA . TYR A 1 216 ? 3.371 0.231 24.188 1 97.88 216 TYR A CA 1
ATOM 1589 C C . TYR A 1 216 ? 3.027 1.695 24.422 1 97.88 216 TYR A C 1
ATOM 1591 O O . TYR A 1 216 ? 2.967 2.145 25.578 1 97.88 216 TYR A O 1
ATOM 1599 N N . PHE A 1 217 ? 2.838 2.426 23.375 1 97.62 217 PHE A N 1
ATOM 1600 C CA . PHE A 1 217 ? 2.678 3.869 23.516 1 97.62 217 PHE A CA 1
ATOM 1601 C C . PHE A 1 217 ? 1.356 4.203 24.203 1 97.62 217 PHE A C 1
ATOM 1603 O O . PHE A 1 217 ? 1.205 5.281 24.781 1 97.62 217 PHE A O 1
ATOM 1610 N N . GLU A 1 218 ? 0.426 3.248 24.188 1 95.25 218 GLU A N 1
ATOM 1611 C CA . GLU A 1 218 ? -0.827 3.428 24.922 1 95.25 218 GLU A CA 1
ATOM 1612 C C . GLU A 1 218 ? -0.604 3.357 26.422 1 95.25 218 GLU A C 1
ATOM 1614 O O . GLU A 1 218 ? -1.463 3.775 27.203 1 95.25 218 GLU A O 1
ATOM 1619 N N . THR A 1 219 ? 0.511 2.818 26.828 1 97.19 219 THR A N 1
ATOM 1620 C CA . THR A 1 219 ? 0.771 2.637 28.25 1 97.19 219 THR A CA 1
ATOM 1621 C C . THR A 1 219 ? 1.417 3.883 28.859 1 97.19 219 THR A C 1
ATOM 1623 O O . THR A 1 219 ? 1.511 4.016 30.078 1 97.19 219 THR A O 1
ATOM 1626 N N . ILE A 1 220 ? 1.894 4.801 28.031 1 97.44 220 ILE A N 1
ATOM 1627 C CA . ILE A 1 220 ? 2.566 6 28.531 1 97.44 220 ILE A CA 1
ATOM 1628 C C . ILE A 1 220 ? 1.559 6.898 29.234 1 97.44 220 ILE A C 1
ATOM 1630 O O . ILE A 1 220 ? 0.514 7.238 28.672 1 97.44 220 ILE A O 1
ATOM 1634 N N . PRO A 1 221 ? 1.835 7.332 30.438 1 96.75 221 PRO A N 1
ATOM 1635 C CA . PRO A 1 221 ? 0.915 8.227 31.156 1 96.75 221 PRO A CA 1
ATOM 1636 C C . PRO A 1 221 ? 0.695 9.547 30.422 1 96.75 221 PRO A C 1
ATOM 1638 O O . PRO A 1 221 ? 1.633 10.094 29.828 1 96.75 221 PRO A O 1
ATOM 1641 N N . ALA A 1 222 ? -0.512 10.062 30.594 1 95.25 222 ALA A N 1
ATOM 1642 C CA . ALA A 1 222 ? -0.826 11.359 30 1 95.25 222 ALA A CA 1
ATOM 1643 C C . ALA A 1 222 ? -0.071 12.484 30.703 1 95.25 222 ALA A C 1
ATOM 1645 O O . ALA A 1 222 ? 0.171 12.422 31.906 1 95.25 222 ALA A O 1
ATOM 1646 N N . GLY A 1 223 ? 0.267 13.516 29.922 1 93.06 223 GLY A N 1
ATOM 1647 C CA . GLY A 1 223 ? 0.826 14.742 30.469 1 93.06 223 GLY A CA 1
ATOM 1648 C C . GLY A 1 223 ? -0.16 15.891 30.484 1 93.06 223 GLY A C 1
ATOM 1649 O O . GLY A 1 223 ? -1.37 15.68 30.375 1 93.06 223 GLY A O 1
ATOM 1650 N N . GLU A 1 224 ? 0.437 17.094 30.609 1 88.56 224 GLU A N 1
ATOM 1651 C CA . GLU A 1 224 ? -0.386 18.297 30.672 1 88.56 224 GLU A CA 1
ATOM 1652 C C . GLU A 1 224 ? -1.156 18.516 29.375 1 88.56 224 GLU A C 1
ATOM 1654 O O . GLU A 1 224 ? -2.285 19 29.375 1 88.56 224 GLU A O 1
ATOM 1659 N N . MET A 1 225 ? -0.588 18.016 28.312 1 91.69 225 MET A N 1
ATOM 1660 C CA . MET A 1 225 ? -1.194 18.219 27 1 91.69 225 MET A CA 1
ATOM 1661 C C . MET A 1 225 ? -2.002 17 26.578 1 91.69 225 MET A C 1
ATOM 1663 O O . MET A 1 225 ? -2.42 16.891 25.422 1 91.69 225 MET A O 1
ATOM 1667 N N . GLY A 1 226 ? -2.143 16.016 27.5 1 92.94 226 GLY A N 1
ATOM 1668 C CA . GLY A 1 226 ? -2.807 14.773 27.172 1 92.94 226 GLY A CA 1
ATOM 1669 C C . GLY A 1 226 ? -1.84 13.633 26.891 1 92.94 226 GLY A C 1
ATOM 1670 O O . GLY A 1 226 ? -0.649 13.742 27.203 1 92.94 226 GLY A O 1
ATOM 1671 N N . PRO A 1 227 ? -2.32 12.617 26.375 1 95.25 227 PRO A N 1
ATOM 1672 C CA . PRO A 1 227 ? -1.464 11.445 26.172 1 95.25 227 PRO A CA 1
ATOM 1673 C C . PRO A 1 227 ? -0.633 11.523 24.906 1 95.25 227 PRO A C 1
ATOM 1675 O O . PRO A 1 227 ? -0.977 12.273 23.984 1 95.25 227 PRO A O 1
ATOM 1678 N N . VAL A 1 228 ? 0.436 10.773 24.906 1 96.44 228 VAL A N 1
ATOM 1679 C CA . VAL A 1 228 ? 1.139 10.477 23.672 1 96.44 228 VAL A CA 1
ATOM 1680 C C . VAL A 1 228 ? 0.221 9.703 22.719 1 96.44 228 VAL A C 1
ATOM 1682 O O . VAL A 1 228 ? -0.562 8.859 23.156 1 96.44 228 VAL A O 1
ATOM 1685 N N . ARG A 1 229 ? 0.262 10.016 21.453 1 96.06 229 ARG A N 1
ATOM 1686 C CA . ARG A 1 229 ? -0.522 9.281 20.469 1 96.06 229 ARG A CA 1
ATOM 1687 C C . ARG A 1 229 ? 0.376 8.68 19.391 1 96.06 229 ARG A C 1
ATOM 1689 O O . ARG A 1 229 ? 1.207 9.375 18.812 1 96.06 229 ARG A O 1
ATOM 1696 N N . PHE A 1 230 ? 0.264 7.426 19.25 1 97.62 230 PHE A N 1
ATOM 1697 C CA . PHE A 1 230 ? 0.953 6.688 18.203 1 97.62 230 PHE A CA 1
ATOM 1698 C C . PHE A 1 230 ? -0.018 6.285 17.094 1 97.62 230 PHE A C 1
ATOM 1700 O O . PHE A 1 230 ? -1.005 5.594 17.359 1 97.62 230 PHE A O 1
ATOM 1707 N N . ASN A 1 231 ? 0.27 6.719 15.859 1 97.56 231 ASN A N 1
ATOM 1708 C CA . ASN A 1 231 ? -0.617 6.449 14.734 1 97.56 231 ASN A CA 1
ATOM 1709 C C . ASN A 1 231 ? 0.112 5.723 13.609 1 97.56 231 ASN A C 1
ATOM 1711 O O . ASN A 1 231 ? 1.189 6.148 13.188 1 97.56 231 ASN A O 1
ATOM 1715 N N . ILE A 1 232 ? -0.466 4.633 13.172 1 98.19 232 ILE A N 1
ATOM 1716 C CA . ILE A 1 232 ? -0.033 3.996 11.93 1 98.19 232 ILE A CA 1
ATOM 1717 C C . ILE A 1 232 ? -0.804 4.586 10.75 1 98.19 232 ILE A C 1
ATOM 1719 O O . ILE A 1 232 ? -1.964 4.234 10.523 1 98.19 232 ILE A O 1
ATOM 1723 N N . ASP A 1 233 ? -0.151 5.395 10 1 96.94 233 ASP A N 1
ATOM 1724 C CA . ASP A 1 233 ? -0.859 6.207 9.016 1 96.94 233 ASP A CA 1
ATOM 1725 C C . ASP A 1 233 ? -0.841 5.543 7.641 1 96.94 233 ASP A C 1
ATOM 1727 O O . ASP A 1 233 ? -1.801 5.66 6.875 1 96.94 233 ASP A O 1
ATOM 1731 N N . VAL A 1 234 ? 0.263 4.926 7.328 1 97.38 234 VAL A N 1
ATOM 1732 C CA . VAL A 1 234 ? 0.419 4.266 6.035 1 97.38 234 VAL A CA 1
ATOM 1733 C C . VAL A 1 234 ? 1.14 2.932 6.219 1 97.38 234 VAL A C 1
ATOM 1735 O O . VAL A 1 234 ? 2.072 2.828 7.02 1 97.38 234 VAL A O 1
ATOM 1738 N N . LEU A 1 235 ? 0.739 1.954 5.535 1 98.44 235 LEU A N 1
ATOM 1739 C CA . LEU A 1 235 ? 1.43 0.672 5.441 1 98.44 235 LEU A CA 1
ATOM 1740 C C . LEU A 1 235 ? 1.25 0.059 4.059 1 98.44 235 LEU A C 1
ATOM 1742 O O . LEU A 1 235 ? 0.123 -0.087 3.58 1 98.44 235 LEU A O 1
ATOM 1746 N N . ASN A 1 236 ? 2.377 -0.245 3.412 1 97.94 236 ASN A N 1
ATOM 1747 C CA . ASN A 1 236 ? 2.359 -0.846 2.082 1 97.94 236 ASN A CA 1
ATOM 1748 C C . ASN A 1 236 ? 3.373 -1.98 1.967 1 97.94 236 ASN A C 1
ATOM 1750 O O . ASN A 1 236 ? 4.52 -1.838 2.393 1 97.94 236 ASN A O 1
ATOM 1754 N N . GLY A 1 237 ? 2.928 -3.084 1.455 1 96.81 237 GLY A N 1
ATOM 1755 C CA . GLY A 1 237 ? 3.816 -4.199 1.163 1 96.81 237 GLY A CA 1
ATOM 1756 C C . GLY A 1 237 ? 3.211 -5.211 0.208 1 96.81 237 GLY A C 1
ATOM 1757 O O . GLY A 1 237 ? 2.02 -5.516 0.293 1 96.81 237 GLY A O 1
ATOM 1758 N N . GLY A 1 238 ? 4.07 -5.66 -0.749 1 93.62 238 GLY A N 1
ATOM 1759 C CA . GLY A 1 238 ? 3.648 -6.711 -1.661 1 93.62 238 GLY A CA 1
ATOM 1760 C C . GLY A 1 238 ? 3.035 -6.176 -2.941 1 93.62 238 GLY A C 1
ATOM 1761 O O . GLY A 1 238 ? 2.424 -5.105 -2.945 1 93.62 238 GLY A O 1
ATOM 1762 N N . ASP A 1 239 ? 3.16 -6.969 -3.963 1 87.44 239 ASP A N 1
ATOM 1763 C CA . ASP A 1 239 ? 2.701 -6.543 -5.281 1 87.44 239 ASP A CA 1
ATOM 1764 C C . ASP A 1 239 ? 1.516 -7.387 -5.746 1 87.44 239 ASP A C 1
ATOM 1766 O O . ASP A 1 239 ? 0.645 -6.895 -6.469 1 87.44 239 ASP A O 1
ATOM 1770 N N . GLN A 1 240 ? 1.546 -8.609 -5.363 1 85.69 240 GLN A N 1
ATOM 1771 C CA . GLN A 1 240 ? 0.491 -9.5 -5.828 1 85.69 240 GLN A CA 1
ATOM 1772 C C . GLN A 1 240 ? 0.325 -10.695 -4.895 1 85.69 240 GLN A C 1
ATOM 1774 O O . GLN A 1 240 ? 1.232 -11.016 -4.125 1 85.69 240 GLN A O 1
ATOM 1779 N N . VAL A 1 241 ? -0.823 -11.289 -4.984 1 89.81 241 VAL A N 1
ATOM 1780 C CA . VAL A 1 241 ? -1.091 -12.5 -4.215 1 89.81 241 VAL A CA 1
ATOM 1781 C C . VAL A 1 241 ? -0.22 -13.641 -4.73 1 89.81 241 VAL A C 1
ATOM 1783 O O . VAL A 1 241 ? 0.209 -13.633 -5.887 1 89.81 241 VAL A O 1
ATOM 1786 N N . ASN A 1 242 ? 0.181 -14.547 -3.928 1 89 242 ASN A N 1
ATOM 1787 C CA . ASN A 1 242 ? 0.948 -15.758 -4.207 1 89 242 ASN A CA 1
ATOM 1788 C C . ASN A 1 242 ? 2.441 -15.461 -4.316 1 89 242 ASN A C 1
ATOM 1790 O O . ASN A 1 242 ? 3.219 -16.312 -4.734 1 89 242 ASN A O 1
ATOM 1794 N N . SER A 1 243 ? 2.812 -14.359 -3.986 1 90 243 SER A N 1
ATOM 1795 C CA . SER A 1 243 ? 4.223 -13.992 -3.883 1 90 243 SER A CA 1
ATOM 1796 C C . SER A 1 243 ? 4.512 -13.273 -2.568 1 90 243 SER A C 1
ATOM 1798 O O . SER A 1 243 ? 3.812 -12.328 -2.205 1 90 243 SER A O 1
ATOM 1800 N N . LEU A 1 244 ? 5.523 -13.711 -1.884 1 93.62 244 LEU A N 1
ATOM 1801 C CA . LEU A 1 244 ? 5.906 -13.031 -0.655 1 93.62 244 LEU A CA 1
ATOM 1802 C C . LEU A 1 244 ? 6.453 -11.633 -0.958 1 93.62 244 LEU A C 1
ATOM 1804 O O . LEU A 1 244 ? 7.211 -11.453 -1.911 1 93.62 244 LEU A O 1
ATOM 1808 N N . PRO A 1 245 ? 6.098 -10.727 -0.184 1 94.69 245 PRO A N 1
ATOM 1809 C CA . PRO A 1 245 ? 6.656 -9.391 -0.404 1 94.69 245 PRO A CA 1
ATOM 1810 C C . PRO A 1 245 ? 8.117 -9.281 0.021 1 94.69 245 PRO A C 1
ATOM 1812 O O . PRO A 1 245 ? 8.484 -9.727 1.111 1 94.69 245 PRO A O 1
ATOM 1815 N N . ASP A 1 246 ? 8.945 -8.688 -0.809 1 94.44 246 ASP A N 1
ATOM 1816 C CA . ASP A 1 246 ? 10.359 -8.492 -0.486 1 94.44 246 ASP A CA 1
ATOM 1817 C C . ASP A 1 246 ? 10.602 -7.105 0.1 1 94.44 246 ASP A C 1
ATOM 1819 O O . ASP A 1 246 ? 11.719 -6.793 0.519 1 94.44 246 ASP A O 1
ATOM 1823 N N . LEU A 1 247 ? 9.547 -6.301 0.115 1 96 247 LEU A N 1
ATOM 1824 C CA . LEU A 1 247 ? 9.633 -4.949 0.655 1 96 247 LEU A CA 1
ATOM 1825 C C . LEU A 1 247 ? 8.305 -4.531 1.284 1 96 247 LEU A C 1
ATOM 1827 O O . LEU A 1 247 ? 7.238 -4.797 0.728 1 96 247 LEU A O 1
ATOM 1831 N N . ALA A 1 248 ? 8.344 -3.941 2.424 1 97.69 248 ALA A N 1
ATOM 1832 C CA . ALA A 1 248 ? 7.211 -3.309 3.088 1 97.69 248 ALA A CA 1
ATOM 1833 C C . ALA A 1 248 ? 7.621 -1.993 3.744 1 97.69 248 ALA A C 1
ATOM 1835 O O . ALA A 1 248 ? 8.734 -1.87 4.258 1 97.69 248 ALA A O 1
ATOM 1836 N N . THR A 1 249 ? 6.773 -1.003 3.695 1 98.44 249 THR A N 1
ATOM 1837 C CA . THR A 1 249 ? 7.059 0.296 4.293 1 98.44 249 THR A CA 1
ATOM 1838 C C . THR A 1 249 ? 5.879 0.774 5.137 1 98.44 249 THR A C 1
ATOM 1840 O O . THR A 1 249 ? 4.727 0.47 4.828 1 98.44 249 THR A O 1
ATOM 1843 N N . ALA A 1 250 ? 6.18 1.447 6.168 1 98.56 250 ALA A N 1
ATOM 1844 C CA . ALA A 1 250 ? 5.164 2.061 7.02 1 98.56 250 ALA A CA 1
ATOM 1845 C C . ALA A 1 250 ? 5.531 3.504 7.355 1 98.56 250 ALA A C 1
ATOM 1847 O O . ALA A 1 250 ? 6.707 3.828 7.535 1 98.56 250 ALA A O 1
ATOM 1848 N N . LEU A 1 251 ? 4.574 4.359 7.34 1 97.75 251 LEU A N 1
ATOM 1849 C CA . LEU A 1 251 ? 4.691 5.699 7.906 1 97.75 251 LEU A CA 1
ATOM 1850 C C . LEU A 1 251 ? 3.893 5.812 9.203 1 97.75 251 LEU A C 1
ATOM 1852 O O . LEU A 1 251 ? 2.688 5.559 9.219 1 97.75 251 LEU A O 1
ATOM 1856 N N . VAL A 1 252 ? 4.602 6.191 10.258 1 98 252 VAL A N 1
ATOM 1857 C CA . VAL A 1 252 ? 3.939 6.367 11.547 1 98 252 VAL A CA 1
ATOM 1858 C C . VAL A 1 252 ? 4.105 7.809 12.023 1 98 252 VAL A C 1
ATOM 1860 O O . VAL A 1 252 ? 5.07 8.484 11.656 1 98 252 VAL A O 1
ATOM 1863 N N . ASN A 1 253 ? 3.129 8.234 12.727 1 97.12 253 ASN A N 1
ATOM 1864 C CA . ASN A 1 253 ? 3.143 9.531 13.383 1 97.12 253 ASN A CA 1
ATOM 1865 C C . ASN A 1 253 ? 2.98 9.398 14.898 1 97.12 253 ASN A C 1
ATOM 1867 O O . ASN A 1 253 ? 2.139 8.633 15.367 1 97.12 253 ASN A O 1
ATOM 1871 N N . VAL A 1 254 ? 3.82 10.086 15.648 1 97.31 254 VAL A N 1
ATOM 1872 C CA . VAL A 1 254 ? 3.695 10.117 17.109 1 97.31 254 VAL A CA 1
ATOM 1873 C C . VAL A 1 254 ? 3.547 11.555 17.578 1 97.31 254 VAL A C 1
ATOM 1875 O O . VAL A 1 254 ? 4.383 12.406 17.281 1 97.31 254 VAL A O 1
ATOM 1878 N N . ARG A 1 255 ? 2.477 11.82 18.234 1 97.12 255 ARG A N 1
ATOM 1879 C CA . ARG A 1 255 ? 2.305 13.109 18.906 1 97.12 255 ARG A CA 1
ATOM 1880 C C . ARG A 1 255 ? 2.889 13.078 20.312 1 97.12 255 ARG A C 1
ATOM 1882 O O . ARG A 1 255 ? 2.33 12.438 21.203 1 97.12 255 ARG A O 1
ATOM 1889 N N . THR A 1 256 ? 3.932 13.883 20.516 1 96.56 256 THR A N 1
ATOM 1890 C CA . THR A 1 256 ? 4.707 13.805 21.75 1 96.56 256 THR A CA 1
ATOM 1891 C C . THR A 1 256 ? 4.336 14.945 22.688 1 96.56 256 THR A C 1
ATOM 1893 O O . THR A 1 256 ? 3.676 15.898 22.281 1 96.56 256 THR A O 1
ATOM 1896 N N . ILE A 1 257 ? 4.684 14.742 23.922 1 95.19 257 ILE A N 1
ATOM 1897 C CA . ILE A 1 257 ? 4.484 15.719 24.984 1 95.19 257 ILE A CA 1
ATOM 1898 C C . ILE A 1 257 ? 5.809 15.992 25.688 1 95.19 257 ILE A C 1
ATOM 1900 O O . ILE A 1 257 ? 6.781 15.258 25.5 1 95.19 257 ILE A O 1
ATOM 1904 N N . PRO A 1 258 ? 5.836 17.125 26.406 1 91.69 258 PRO A N 1
ATOM 1905 C CA . PRO A 1 258 ? 7.094 17.453 27.078 1 91.69 258 PRO A CA 1
ATOM 1906 C C . PRO A 1 258 ? 7.594 16.312 27.969 1 91.69 258 PRO A C 1
ATOM 1908 O O . PRO A 1 258 ? 8.805 16.125 28.109 1 91.69 258 PRO A O 1
ATOM 1911 N N . GLU A 1 259 ? 6.719 15.531 28.531 1 95.5 259 GLU A N 1
ATOM 1912 C CA . GLU A 1 259 ? 7.059 14.477 29.484 1 95.5 259 GLU A CA 1
ATOM 1913 C C . GLU A 1 259 ? 7.555 13.227 28.766 1 95.5 259 GLU A C 1
ATOM 1915 O O . GLU A 1 259 ? 8.172 12.352 29.391 1 95.5 259 GLU A O 1
ATOM 1920 N N . TYR A 1 260 ? 7.277 13.078 27.484 1 96.88 260 TYR A N 1
ATOM 1921 C CA . TYR A 1 260 ? 7.723 12 26.609 1 96.88 260 TYR A CA 1
ATOM 1922 C C . TYR A 1 260 ? 8.008 12.523 25.203 1 96.88 260 TYR A C 1
ATOM 1924 O O . TYR A 1 260 ? 7.152 12.445 24.328 1 96.88 260 TYR A O 1
ATOM 1932 N N . ASP A 1 261 ? 9.195 12.867 24.984 1 94.69 261 ASP A N 1
ATOM 1933 C CA . ASP A 1 261 ? 9.539 13.703 23.844 1 94.69 261 ASP A CA 1
ATOM 1934 C C . ASP A 1 261 ? 9.938 12.852 22.641 1 94.69 261 ASP A C 1
ATOM 1936 O O . ASP A 1 261 ? 9.82 11.625 22.672 1 94.69 261 ASP A O 1
ATOM 1940 N N . ASN A 1 262 ? 10.406 13.508 21.578 1 96.56 262 ASN A N 1
ATOM 1941 C CA . ASN A 1 262 ? 10.711 12.852 20.312 1 96.56 262 ASN A CA 1
ATOM 1942 C C . ASN A 1 262 ? 11.898 11.898 20.453 1 96.56 262 ASN A C 1
ATOM 1944 O O . ASN A 1 262 ? 11.922 10.836 19.828 1 96.56 262 ASN A O 1
ATOM 1948 N N . ASP A 1 263 ? 12.844 12.281 21.234 1 96.88 263 ASP A N 1
ATOM 1949 C CA . ASP A 1 263 ? 14.016 11.438 21.438 1 96.88 263 ASP A CA 1
ATOM 1950 C C . ASP A 1 263 ? 13.633 10.117 22.094 1 96.88 263 ASP A C 1
ATOM 1952 O O . ASP A 1 263 ? 14.133 9.055 21.719 1 96.88 263 ASP A O 1
ATOM 1956 N N . GLN A 1 264 ? 12.773 10.203 23.031 1 97.5 264 GLN A N 1
ATOM 1957 C CA . GLN A 1 264 ? 12.312 9 23.719 1 97.5 264 GLN A CA 1
ATOM 1958 C C . GLN A 1 264 ? 11.539 8.086 22.766 1 97.5 264 GLN A C 1
ATOM 1960 O O . GLN A 1 264 ? 11.695 6.863 22.812 1 97.5 264 GLN A O 1
ATOM 1965 N N . VAL A 1 265 ? 10.773 8.648 21.938 1 97.94 265 VAL A N 1
ATOM 1966 C CA . VAL A 1 265 ? 10.008 7.906 20.953 1 97.94 265 VAL A CA 1
ATOM 1967 C C . VAL A 1 265 ? 10.961 7.184 20 1 97.94 265 VAL A C 1
ATOM 1969 O O . VAL A 1 265 ? 10.82 5.98 19.766 1 97.94 265 VAL A O 1
ATOM 1972 N N . THR A 1 266 ? 11.914 7.902 19.469 1 98 266 THR A N 1
ATOM 1973 C CA . THR A 1 266 ? 12.836 7.348 18.5 1 98 266 THR A CA 1
ATOM 1974 C C . THR A 1 266 ? 13.688 6.242 19.125 1 98 266 THR A C 1
ATOM 1976 O O . THR A 1 266 ? 13.969 5.23 18.484 1 98 266 THR A O 1
ATOM 1979 N N . GLN A 1 267 ? 14.055 6.477 20.344 1 98.19 267 GLN A N 1
ATOM 1980 C CA . GLN A 1 267 ? 14.852 5.465 21.031 1 98.19 267 GLN A CA 1
ATOM 1981 C C . GLN A 1 267 ? 14.055 4.18 21.234 1 98.19 267 GLN A C 1
ATOM 1983 O O . GLN A 1 267 ? 14.57 3.082 21.031 1 98.19 267 GLN A O 1
ATOM 1988 N N . LYS A 1 268 ? 12.844 4.312 21.641 1 98.44 268 LYS A N 1
ATOM 1989 C CA . LYS A 1 268 ? 12 3.137 21.859 1 98.44 268 LYS A CA 1
ATOM 1990 C C . LYS A 1 268 ? 11.805 2.346 20.578 1 98.44 268 LYS A C 1
ATOM 1992 O O . LYS A 1 268 ? 11.891 1.116 20.578 1 98.44 268 LYS A O 1
ATOM 1997 N N . LEU A 1 269 ? 11.5 3.025 19.531 1 98.62 269 LEU A N 1
ATOM 1998 C CA . LEU A 1 269 ? 11.305 2.352 18.25 1 98.62 269 LEU A CA 1
ATOM 1999 C C . LEU A 1 269 ? 12.602 1.724 17.766 1 98.62 269 LEU A C 1
ATOM 2001 O O . LEU A 1 269 ? 12.594 0.632 17.188 1 98.62 269 LEU A O 1
ATOM 2005 N N . ALA A 1 270 ? 13.695 2.414 17.984 1 98.62 270 ALA A N 1
ATOM 2006 C CA . ALA A 1 270 ? 15 1.852 17.641 1 98.62 270 ALA A CA 1
ATOM 2007 C C . ALA A 1 270 ? 15.258 0.556 18.391 1 98.62 270 ALA A C 1
ATOM 2009 O O . ALA A 1 270 ? 15.797 -0.404 17.844 1 98.62 270 ALA A O 1
ATOM 2010 N N . ASP A 1 271 ? 14.883 0.528 19.656 1 98.75 271 ASP A N 1
ATOM 2011 C CA . ASP A 1 271 ? 15.039 -0.671 20.469 1 98.75 271 ASP A CA 1
ATOM 2012 C C . ASP A 1 271 ? 14.195 -1.821 19.922 1 98.75 271 ASP A C 1
ATOM 2014 O O . ASP A 1 271 ? 14.664 -2.961 19.859 1 98.75 271 ASP A O 1
ATOM 2018 N N . LEU A 1 272 ? 12.969 -1.534 19.562 1 98.56 272 LEU A N 1
ATOM 2019 C CA . LEU A 1 272 ? 12.094 -2.551 18.984 1 98.56 272 LEU A CA 1
ATOM 2020 C C . LEU A 1 272 ? 12.656 -3.09 17.672 1 98.56 272 LEU A C 1
ATOM 2022 O O . LEU A 1 272 ? 12.703 -4.305 17.469 1 98.56 272 LEU A O 1
ATOM 2026 N N . ILE A 1 273 ? 13.109 -2.174 16.859 1 98.81 273 ILE A N 1
ATOM 2027 C CA . ILE A 1 273 ? 13.688 -2.553 15.57 1 98.81 273 ILE A CA 1
ATOM 2028 C C . ILE A 1 273 ? 14.891 -3.461 15.789 1 98.81 273 ILE A C 1
ATOM 2030 O O . ILE A 1 273 ? 15.023 -4.496 15.133 1 98.81 273 ILE A O 1
ATOM 2034 N N . ALA A 1 274 ? 15.742 -3.092 16.688 1 98.69 274 ALA A N 1
ATOM 2035 C CA . ALA A 1 274 ? 16.938 -3.887 17 1 98.69 274 ALA A CA 1
ATOM 2036 C C . ALA A 1 274 ? 16.547 -5.301 17.422 1 98.69 274 ALA A C 1
ATOM 2038 O O . ALA A 1 274 ? 17.203 -6.273 17.047 1 98.69 274 ALA A O 1
ATOM 2039 N N . ALA A 1 275 ? 15.531 -5.43 18.25 1 98.62 275 ALA A N 1
ATOM 2040 C CA . ALA A 1 275 ? 15.07 -6.734 18.719 1 98.62 275 ALA A CA 1
ATOM 2041 C C . ALA A 1 275 ? 14.594 -7.602 17.562 1 98.62 275 ALA A C 1
ATOM 2043 O O . ALA A 1 275 ? 14.906 -8.789 17.5 1 98.62 275 ALA A O 1
ATOM 2044 N N . TYR A 1 276 ? 13.828 -7.016 16.641 1 98.44 276 TYR A N 1
ATOM 2045 C CA . TYR A 1 276 ? 13.32 -7.766 15.5 1 98.44 276 TYR A CA 1
ATOM 2046 C C . TYR A 1 276 ? 14.453 -8.109 14.539 1 98.44 276 TYR A C 1
ATOM 2048 O O . TYR A 1 276 ? 14.477 -9.203 13.969 1 98.44 276 TYR A O 1
ATOM 2056 N N . ASN A 1 277 ? 15.359 -7.16 14.375 1 98.62 277 ASN A N 1
ATOM 2057 C CA . ASN A 1 277 ? 16.5 -7.418 13.492 1 98.62 277 ASN A CA 1
ATOM 2058 C C . ASN A 1 277 ? 17.391 -8.531 14.039 1 98.62 277 ASN A C 1
ATOM 2060 O O . ASN A 1 277 ? 17.953 -9.305 13.266 1 98.62 277 ASN A O 1
ATOM 2064 N N . GLN A 1 278 ? 17.516 -8.648 15.32 1 98.19 278 GLN A N 1
ATOM 2065 C CA . GLN A 1 278 ? 18.266 -9.734 15.945 1 98.19 278 GLN A CA 1
ATOM 2066 C C . GLN A 1 278 ? 17.609 -11.086 15.688 1 98.19 278 GLN A C 1
ATOM 2068 O O . GLN A 1 278 ? 18.266 -12.125 15.734 1 98.19 278 GLN A O 1
ATOM 2073 N N . GLN A 1 279 ? 16.344 -11.047 15.383 1 97.38 279 GLN A N 1
ATOM 2074 C CA . GLN A 1 279 ? 15.594 -12.273 15.141 1 97.38 279 GLN A CA 1
ATOM 2075 C C . GLN A 1 279 ? 15.484 -12.57 13.648 1 97.38 279 GLN A C 1
ATOM 2077 O O . GLN A 1 279 ? 14.734 -13.461 13.234 1 97.38 279 GLN A O 1
ATOM 2082 N N . GLY A 1 280 ? 16.141 -11.742 12.805 1 97.31 280 GLY A N 1
ATOM 2083 C CA . GLY A 1 280 ? 16.234 -12.094 11.398 1 97.31 280 GLY A CA 1
ATOM 2084 C C . GLY A 1 280 ? 15.586 -11.07 10.477 1 97.31 280 GLY A C 1
ATOM 2085 O O . GLY A 1 280 ? 15.703 -11.164 9.258 1 97.31 280 GLY A O 1
ATOM 2086 N N . ALA A 1 281 ? 14.852 -10.109 11.086 1 98.19 281 ALA A N 1
ATOM 2087 C CA . ALA A 1 281 ? 14.258 -9.055 10.266 1 98.19 281 ALA A CA 1
ATOM 2088 C C . ALA A 1 281 ? 15.328 -8.086 9.758 1 98.19 281 ALA A C 1
ATOM 2090 O O . ALA A 1 281 ? 16.5 -8.195 10.133 1 98.19 281 ALA A O 1
ATOM 2091 N N . ASP A 1 282 ? 14.969 -7.293 8.781 1 98.56 282 ASP A N 1
ATOM 2092 C CA . ASP A 1 282 ? 15.766 -6.18 8.273 1 98.56 282 ASP A CA 1
ATOM 2093 C C . ASP A 1 282 ? 14.922 -4.91 8.156 1 98.56 282 ASP A C 1
ATOM 2095 O O . ASP A 1 282 ? 14.43 -4.582 7.078 1 98.56 282 ASP A O 1
ATOM 2099 N N . ILE A 1 283 ? 14.812 -4.289 9.297 1 98.75 283 ILE A N 1
ATOM 2100 C CA . ILE A 1 283 ? 13.977 -3.096 9.391 1 98.75 283 ILE A CA 1
ATOM 2101 C C . ILE A 1 283 ? 14.852 -1.874 9.664 1 98.75 283 ILE A C 1
ATOM 2103 O O . ILE A 1 283 ? 15.75 -1.926 10.508 1 98.75 283 ILE A O 1
ATOM 2107 N N . LYS A 1 284 ? 14.625 -0.848 8.906 1 98.75 284 LYS A N 1
ATOM 2108 C CA . LYS A 1 284 ? 15.297 0.435 9.102 1 98.75 284 LYS A CA 1
ATOM 2109 C C . LYS A 1 284 ? 14.281 1.549 9.352 1 98.75 284 LYS A C 1
ATOM 2111 O O . LYS A 1 284 ? 13.125 1.44 8.961 1 98.75 284 LYS A O 1
ATOM 2116 N N . MET A 1 285 ? 14.727 2.531 10.055 1 98.31 285 MET A N 1
ATOM 2117 C CA . MET A 1 285 ? 13.875 3.672 10.391 1 98.31 285 MET A CA 1
ATOM 2118 C C . MET A 1 285 ? 14.523 4.98 9.961 1 98.31 285 MET A C 1
ATOM 2120 O O . MET A 1 285 ? 15.734 5.164 10.133 1 98.31 285 MET A O 1
ATOM 2124 N N . THR A 1 286 ? 13.797 5.809 9.336 1 97.12 286 THR A N 1
ATOM 2125 C CA . THR A 1 286 ? 14.242 7.156 8.984 1 97.12 286 THR A CA 1
ATOM 2126 C C . THR A 1 286 ? 13.219 8.195 9.445 1 97.12 286 THR A C 1
ATOM 2128 O O . THR A 1 286 ? 12.008 7.977 9.336 1 97.12 286 THR A O 1
ATOM 2131 N N . ALA A 1 287 ? 13.703 9.32 9.961 1 93 287 ALA A N 1
ATOM 2132 C CA . ALA A 1 287 ? 12.82 10.414 10.375 1 93 287 ALA A CA 1
ATOM 2133 C C . ALA A 1 287 ? 12.438 11.281 9.188 1 93 287 ALA A C 1
ATOM 2135 O O . ALA A 1 287 ? 13.289 11.664 8.383 1 93 287 ALA A O 1
ATOM 2136 N N . ILE A 1 288 ? 11.211 11.547 9.086 1 89.38 288 ILE A N 1
ATOM 2137 C CA . ILE A 1 288 ? 10.672 12.422 8.047 1 89.38 288 ILE A CA 1
ATOM 2138 C C . ILE A 1 288 ? 10.445 13.82 8.617 1 89.38 288 ILE A C 1
ATOM 2140 O O . ILE A 1 288 ? 10.664 14.82 7.938 1 89.38 288 ILE A O 1
ATOM 2144 N N . MET A 1 289 ? 9.977 13.852 9.781 1 89.88 289 MET A N 1
ATOM 2145 C CA . MET A 1 289 ? 9.734 15.078 10.531 1 89.88 289 MET A CA 1
ATOM 2146 C C . MET A 1 289 ? 10 14.875 12.016 1 89.88 289 MET A C 1
ATOM 2148 O O . MET A 1 289 ? 9.727 13.797 12.562 1 89.88 289 MET A O 1
ATOM 2152 N N . ASN A 1 290 ? 10.562 15.805 12.648 1 93.19 290 ASN A N 1
ATOM 2153 C CA . ASN A 1 290 ? 10.914 15.781 14.062 1 93.19 290 ASN A CA 1
ATOM 2154 C C . ASN A 1 290 ? 10.719 17.141 14.711 1 93.19 290 ASN A C 1
ATOM 2156 O O . ASN A 1 290 ? 11.664 17.938 14.805 1 93.19 290 ASN A O 1
ATOM 2160 N N . GLU A 1 291 ? 9.5 17.422 15.156 1 93.69 291 GLU A N 1
ATOM 2161 C CA . GLU A 1 291 ? 9.148 18.719 15.742 1 93.69 291 GLU A CA 1
ATOM 2162 C C . GLU A 1 291 ? 8.828 18.578 17.234 1 93.69 291 GLU A C 1
ATOM 2164 O O . GLU A 1 291 ? 7.926 17.828 17.609 1 93.69 291 GLU A O 1
ATOM 2169 N N . SER A 1 292 ? 9.492 19.297 18.031 1 92 292 SER A N 1
ATOM 2170 C CA . SER A 1 292 ? 9.312 19.25 19.469 1 92 292 SER A CA 1
ATOM 2171 C C . SER A 1 292 ? 8.031 19.969 19.891 1 92 292 SER A C 1
ATOM 2173 O O . SER A 1 292 ? 7.535 20.828 19.172 1 92 292 SER A O 1
ATOM 2175 N N . PRO A 1 293 ? 7.52 19.625 21.094 1 92.88 293 PRO A N 1
ATOM 2176 C CA . PRO A 1 293 ? 6.387 20.391 21.625 1 92.88 293 PRO A CA 1
ATOM 2177 C C . PRO A 1 293 ? 6.73 21.859 21.875 1 92.88 293 PRO A C 1
ATOM 2179 O O . PRO A 1 293 ? 7.895 22.188 22.109 1 92.88 293 PRO A O 1
ATOM 2182 N N . ILE A 1 294 ? 5.727 22.734 21.688 1 91.69 294 ILE A N 1
ATOM 2183 C CA . ILE A 1 294 ? 5.809 24.125 22.094 1 91.69 294 ILE A CA 1
ATOM 2184 C C . ILE A 1 294 ? 5.027 24.328 23.391 1 91.69 294 ILE A C 1
ATOM 2186 O O . ILE A 1 294 ? 3.83 24.047 23.453 1 91.69 294 ILE A O 1
ATOM 2190 N N . ALA A 1 295 ? 5.691 24.844 24.422 1 89.06 295 ALA A N 1
ATOM 2191 C CA . ALA A 1 295 ? 5.074 24.938 25.75 1 89.06 295 ALA A CA 1
ATOM 2192 C C . ALA A 1 295 ? 5.051 26.375 26.25 1 89.06 295 ALA A C 1
ATOM 2194 O O . ALA A 1 295 ? 5.516 26.672 27.344 1 89.06 295 ALA A O 1
ATOM 2195 N N . THR A 1 296 ? 4.438 27.297 25.484 1 90.75 296 THR A N 1
ATOM 2196 C CA . THR A 1 296 ? 4.25 28.656 25.984 1 90.75 296 THR A CA 1
ATOM 2197 C C . THR A 1 296 ? 3.088 28.719 26.969 1 90.75 296 THR A C 1
ATOM 2199 O O . THR A 1 296 ? 2.203 27.859 26.953 1 90.75 296 THR A O 1
ATOM 2202 N N . THR A 1 297 ? 3.094 29.719 27.766 1 92.06 297 THR A N 1
ATOM 2203 C CA . THR A 1 297 ? 2.135 29.797 28.875 1 92.06 297 THR A CA 1
ATOM 2204 C C . THR A 1 297 ? 0.764 30.234 28.359 1 92.06 297 THR A C 1
ATOM 2206 O O . THR A 1 297 ? 0.666 31.062 27.453 1 92.06 297 THR A O 1
ATOM 2209 N N . ALA A 1 298 ? -0.262 29.781 29.047 1 92.31 298 ALA A N 1
ATOM 2210 C CA . ALA A 1 298 ? -1.646 30.031 28.672 1 92.31 298 ALA A CA 1
ATOM 2211 C C . ALA A 1 298 ? -2.039 31.484 28.969 1 92.31 298 ALA A C 1
ATOM 2213 O O . ALA A 1 298 ? -3.049 31.969 28.453 1 92.31 298 ALA A O 1
ATOM 2214 N N . ASP A 1 299 ? -1.276 32.188 29.75 1 93.56 299 ASP A N 1
ATOM 2215 C CA . ASP A 1 299 ? -1.629 33.562 30.141 1 93.56 299 ASP A CA 1
ATOM 2216 C C . ASP A 1 299 ? -0.726 34.562 29.438 1 93.56 299 ASP A C 1
ATOM 2218 O O . ASP A 1 299 ? -0.575 35.688 29.922 1 93.56 299 ASP A O 1
ATOM 2222 N N . ASN A 1 300 ? -0.122 34.156 28.328 1 94.81 300 ASN A N 1
ATOM 2223 C CA . ASN A 1 300 ? 0.71 35.125 27.625 1 94.81 300 ASN A CA 1
ATOM 2224 C C . ASN A 1 300 ? -0.126 36.25 27.047 1 94.81 300 ASN A C 1
ATOM 2226 O O . ASN A 1 300 ? -1.352 36.156 26.969 1 94.81 300 ASN A O 1
ATOM 2230 N N . ARG A 1 301 ? 0.475 37.281 26.609 1 96.25 301 ARG A N 1
ATOM 2231 C CA . ARG A 1 301 ? -0.169 38.531 26.234 1 96.25 301 ARG A CA 1
ATOM 2232 C C . ARG A 1 301 ? -1.092 38.312 25.031 1 96.25 301 ARG A C 1
ATOM 2234 O O . ARG A 1 301 ? -2.18 38.875 24.984 1 96.25 301 ARG A O 1
ATOM 2241 N N . LEU A 1 302 ? -0.683 37.531 24.078 1 97.56 302 LEU A N 1
ATOM 2242 C CA . LEU A 1 302 ? -1.482 37.344 22.875 1 97.56 302 LEU A CA 1
ATOM 2243 C C . LEU A 1 302 ? -2.744 36.531 23.188 1 97.56 302 LEU A C 1
ATOM 2245 O O . LEU A 1 302 ? -3.818 36.844 22.656 1 97.56 302 LEU A O 1
ATOM 2249 N N . VAL A 1 303 ? -2.666 35.594 24.078 1 97.5 303 VAL A N 1
ATOM 2250 C CA . VAL A 1 303 ? -3.812 34.812 24.484 1 97.5 303 VAL A CA 1
ATOM 2251 C C . VAL A 1 303 ? -4.828 35.688 25.203 1 97.5 303 VAL A C 1
ATOM 2253 O O . VAL A 1 303 ? -6.035 35.562 24.984 1 97.5 303 VAL A O 1
ATOM 2256 N N . LYS A 1 304 ? -4.328 36.531 26.016 1 97.25 304 LYS A N 1
ATOM 2257 C CA . LYS A 1 304 ? -5.215 37.438 26.719 1 97.25 304 LYS A CA 1
ATOM 2258 C C . LYS A 1 304 ? -5.977 38.344 25.75 1 97.25 304 LYS A C 1
ATOM 2260 O O . LYS A 1 304 ? -7.172 38.594 25.938 1 97.25 304 LYS A O 1
ATOM 2265 N N . LEU A 1 305 ? -5.297 38.812 24.766 1 97.75 305 LEU A N 1
ATOM 2266 C CA . LEU A 1 305 ? -5.93 39.656 23.75 1 97.75 305 LEU A CA 1
ATOM 2267 C C . LEU A 1 305 ? -6.98 38.875 22.969 1 97.75 305 LEU A C 1
ATOM 2269 O O . LEU A 1 305 ? -8.055 39.375 22.672 1 97.75 305 LEU A O 1
ATOM 2273 N N . VAL A 1 306 ? -6.652 37.594 22.625 1 98.25 306 VAL A N 1
ATOM 2274 C CA . VAL A 1 306 ? -7.578 36.719 21.922 1 98.25 306 VAL A CA 1
ATOM 2275 C C . VAL A 1 306 ? -8.844 36.531 22.75 1 98.25 306 VAL A C 1
ATOM 2277 O O . VAL A 1 306 ? -9.961 36.625 22.219 1 98.25 306 VAL A O 1
ATOM 2280 N N . GLN A 1 307 ? -8.641 36.312 23.969 1 97.81 307 GLN A N 1
ATOM 2281 C CA . GLN A 1 307 ? -9.781 36.094 24.859 1 97.81 307 GLN A CA 1
ATOM 2282 C C . GLN A 1 307 ? -10.672 37.344 24.922 1 97.81 307 GLN A C 1
ATOM 2284 O O . GLN A 1 307 ? -11.898 37.219 24.859 1 97.81 307 GLN A O 1
ATOM 2289 N N . ALA A 1 308 ? -10.078 38.469 25.016 1 97.69 308 ALA A N 1
ATOM 2290 C CA . ALA A 1 308 ? -10.828 39.719 25.125 1 97.69 308 ALA A CA 1
ATOM 2291 C C . ALA A 1 308 ? -11.57 40.031 23.828 1 97.69 308 ALA A C 1
ATOM 2293 O O . ALA A 1 308 ? -12.742 40.438 23.859 1 97.69 308 ALA A O 1
ATOM 2294 N N . ILE A 1 309 ? -10.93 39.812 22.734 1 98 309 ILE A N 1
ATOM 2295 C CA . ILE A 1 309 ? -11.477 40.219 21.438 1 98 309 ILE A CA 1
ATOM 2296 C C . ILE A 1 309 ? -12.445 39.125 20.953 1 98 309 ILE A C 1
ATOM 2298 O O . ILE A 1 309 ? -13.469 39.438 20.344 1 98 309 ILE A O 1
ATOM 2302 N N . GLY A 1 310 ? -12.133 37.875 21.219 1 98.12 310 GLY A N 1
ATOM 2303 C CA . GLY A 1 310 ? -12.883 36.781 20.688 1 98.12 310 GLY A CA 1
ATOM 2304 C C . GLY A 1 310 ? -14.18 36.5 21.422 1 98.12 310 GLY A C 1
ATOM 2305 O O . GLY A 1 310 ? -15.109 35.906 20.859 1 98.12 310 GLY A O 1
ATOM 2306 N N . LYS A 1 311 ? -14.305 36.906 22.641 1 97.88 311 LYS A N 1
ATOM 2307 C CA . LYS A 1 311 ? -15.422 36.562 23.516 1 97.88 311 LYS A CA 1
ATOM 2308 C C . LYS A 1 311 ? -16.75 36.969 22.891 1 97.88 311 LYS A C 1
ATOM 2310 O O . LYS A 1 311 ? -17.688 36.188 22.844 1 97.88 311 LYS A O 1
ATOM 2315 N N . PRO A 1 312 ? -16.906 38.125 22.359 1 97.81 312 PRO A N 1
ATOM 2316 C CA . PRO A 1 312 ? -18.203 38.531 21.781 1 97.81 312 PRO A CA 1
ATOM 2317 C C . PRO A 1 312 ? -18.578 37.688 20.578 1 97.81 312 PRO A C 1
ATOM 2319 O O . PRO A 1 312 ? -19.766 37.438 20.328 1 97.81 312 PRO A O 1
ATOM 2322 N N . TYR A 1 313 ? -17.672 37.25 19.828 1 97.56 313 TYR A N 1
ATOM 2323 C CA . TYR A 1 313 ? -17.922 36.438 18.641 1 97.56 313 TYR A CA 1
ATOM 2324 C C . TYR A 1 313 ? -18.281 35 19.031 1 97.56 313 TYR A C 1
ATOM 2326 O O . TYR A 1 313 ? -19.172 34.375 18.422 1 97.56 313 TYR A O 1
ATOM 2334 N N . ALA A 1 314 ? -17.562 34.5 20.062 1 96.19 314 ALA A N 1
ATOM 2335 C CA . ALA A 1 314 ? -17.781 33.156 20.531 1 96.19 314 ALA A CA 1
ATOM 2336 C C . ALA A 1 314 ? -19.109 33.031 21.281 1 96.19 314 ALA A C 1
ATOM 2338 O O . ALA A 1 314 ? -19.688 31.953 21.375 1 96.19 314 ALA A O 1
ATOM 2339 N N . GLY A 1 315 ? -19.547 34.094 21.828 1 96.81 315 GLY A N 1
ATOM 2340 C CA . GLY A 1 315 ? -20.719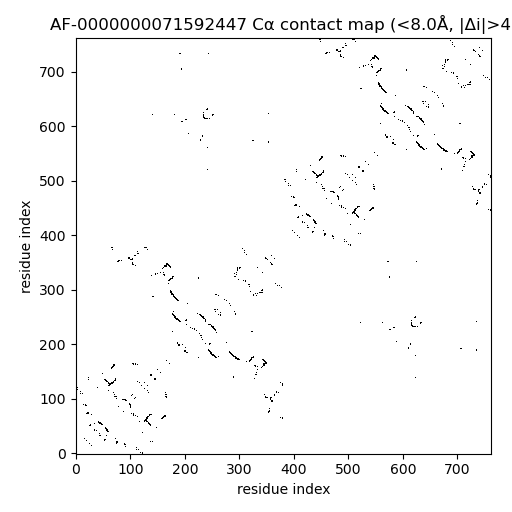 34.094 22.688 1 96.81 315 GLY A CA 1
ATOM 2341 C C . GLY A 1 315 ? -20.469 33.469 24.047 1 96.81 315 GLY A C 1
ATOM 2342 O O . GLY A 1 315 ? -21.422 33.156 24.766 1 96.81 315 GLY A O 1
ATOM 2343 N N . ARG A 1 316 ? -19.266 33.219 24.359 1 96.19 316 ARG A N 1
ATOM 2344 C CA . ARG A 1 316 ? -18.766 32.625 25.594 1 96.19 316 ARG A CA 1
ATOM 2345 C C . ARG A 1 316 ? -17.297 32.938 25.797 1 96.19 316 ARG A C 1
ATOM 2347 O O . ARG A 1 316 ? -16.641 33.5 24.922 1 96.19 316 ARG A O 1
ATOM 2354 N N . ASP A 1 317 ? -16.859 32.625 26.969 1 96.31 317 ASP A N 1
ATOM 2355 C CA . ASP A 1 317 ? -15.422 32.75 27.203 1 96.31 317 ASP A CA 1
ATOM 2356 C C . ASP A 1 317 ? -14.633 31.891 26.219 1 96.31 317 ASP A C 1
ATOM 2358 O O . ASP A 1 317 ? -15 30.75 25.953 1 96.31 317 ASP A O 1
ATOM 2362 N N . VAL A 1 318 ? -13.562 32.469 25.672 1 96.38 318 VAL A N 1
ATOM 2363 C CA . VAL A 1 318 ? -12.711 31.75 24.734 1 96.38 318 VAL A CA 1
ATOM 2364 C C . VAL A 1 318 ? -11.906 30.688 25.469 1 96.38 318 VAL A C 1
ATOM 2366 O O . VAL A 1 318 ? -11.164 31 26.406 1 96.38 318 VAL A O 1
ATOM 2369 N N . VAL A 1 319 ? -12.047 29.5 25.062 1 94.19 319 VAL A N 1
ATOM 2370 C CA . VAL A 1 319 ? -11.352 28.375 25.672 1 94.19 319 VAL A CA 1
ATOM 2371 C C . VAL A 1 319 ? -9.891 28.359 25.234 1 94.19 319 VAL A C 1
ATOM 2373 O O . VAL A 1 319 ? -9.602 28.531 24.047 1 94.19 319 VAL A O 1
ATOM 2376 N N . VAL A 1 320 ? -8.961 28.234 26.219 1 94.56 320 VAL A N 1
ATOM 2377 C CA . VAL A 1 320 ? -7.543 28.047 25.922 1 94.56 320 VAL A CA 1
ATOM 2378 C C . VAL A 1 320 ? -7.172 26.578 26.141 1 94.56 320 VAL A C 1
ATOM 2380 O O . VAL A 1 320 ? -7.199 26.078 27.281 1 94.56 320 VAL A O 1
ATOM 2383 N N . ALA A 1 321 ? -6.941 25.906 25.094 1 91 321 ALA A N 1
ATOM 2384 C CA . ALA A 1 321 ? -6.602 24.484 25.172 1 91 321 ALA A CA 1
ATOM 2385 C C . ALA A 1 321 ? -5.293 24.203 24.453 1 91 321 ALA A C 1
ATOM 2387 O O . ALA A 1 321 ? -4.875 24.969 23.578 1 91 321 ALA A O 1
ATOM 2388 N N . SER A 1 322 ? -4.641 23.094 24.891 1 91.69 322 SER A N 1
ATOM 2389 C CA . SER A 1 322 ? -3.463 22.656 24.141 1 91.69 322 SER A CA 1
ATOM 2390 C C . SER A 1 322 ? -3.844 22.141 22.75 1 91.69 322 SER A C 1
ATOM 2392 O O . SER A 1 322 ? -4.852 21.453 22.609 1 91.69 322 SER A O 1
ATOM 2394 N N . SER A 1 323 ? -3.066 22.516 21.812 1 91 323 SER A N 1
ATOM 2395 C CA . SER A 1 323 ? -3.273 21.938 20.484 1 91 323 SER A CA 1
ATOM 2396 C C . SER A 1 323 ? -2.779 20.5 20.422 1 91 323 SER A C 1
ATOM 2398 O O . SER A 1 323 ? -1.61 20.234 20.719 1 91 323 SER A O 1
ATOM 2400 N N . PRO A 1 324 ? -3.602 19.609 20.047 1 88.56 324 PRO A N 1
ATOM 2401 C CA . PRO A 1 324 ? -3.166 18.219 19.953 1 88.56 324 PRO A CA 1
ATOM 2402 C C . PRO A 1 324 ? -2.223 17.969 18.781 1 88.56 324 PRO A C 1
ATOM 2404 O O . PRO A 1 324 ? -1.513 16.969 18.75 1 88.56 324 PRO A O 1
ATOM 2407 N N . GLY A 1 325 ? -2.219 18.797 17.812 1 89.19 325 GLY A N 1
ATOM 2408 C CA . GLY A 1 325 ? -1.34 18.703 16.656 1 89.19 325 GLY A CA 1
ATOM 2409 C C . GLY A 1 325 ? -0.285 19.797 16.609 1 89.19 325 GLY A C 1
ATOM 2410 O O . GLY A 1 325 ? -0.127 20.547 17.578 1 89.19 325 GLY A O 1
ATOM 2411 N N . ILE A 1 326 ? 0.467 19.656 15.586 1 91.88 326 ILE A N 1
ATOM 2412 C CA . ILE A 1 326 ? 1.469 20.688 15.383 1 91.88 326 ILE A CA 1
ATOM 2413 C C . ILE A 1 326 ? 0.96 21.703 14.359 1 91.88 326 ILE A C 1
ATOM 2415 O O . ILE A 1 326 ? -0.034 21.453 13.672 1 91.88 326 ILE A O 1
ATOM 2419 N N . THR A 1 327 ? 1.508 22.812 14.445 1 94.31 327 THR A N 1
ATOM 2420 C CA . THR A 1 327 ? 1.433 23.828 13.406 1 94.31 327 THR A CA 1
ATOM 2421 C C . THR A 1 327 ? 2.828 24.312 13.023 1 94.31 327 THR A C 1
ATOM 2423 O O . THR A 1 327 ? 3.83 23.797 13.523 1 94.31 327 THR A O 1
ATOM 2426 N N . ASP A 1 328 ? 2.83 25.25 12.117 1 96.81 328 ASP A N 1
ATOM 2427 C CA . ASP A 1 328 ? 4.117 25.797 11.711 1 96.81 328 ASP A CA 1
ATOM 2428 C C . ASP A 1 328 ? 4.824 26.469 12.875 1 96.81 328 ASP A C 1
ATOM 2430 O O . ASP A 1 328 ? 6.012 26.797 12.789 1 96.81 328 ASP A O 1
ATOM 2434 N N . ALA A 1 329 ? 4.168 26.625 13.953 1 96.31 329 ALA A N 1
ATOM 2435 C CA . ALA A 1 329 ? 4.789 27.172 15.148 1 96.31 329 ALA A CA 1
ATOM 2436 C C . ALA A 1 329 ? 5.941 26.297 15.633 1 96.31 329 ALA A C 1
ATOM 2438 O O . ALA A 1 329 ? 6.844 26.781 16.328 1 96.31 329 ALA A O 1
ATOM 2439 N N . SER A 1 330 ? 5.887 25.031 15.289 1 95.12 330 SER A N 1
ATOM 2440 C CA . SER A 1 330 ? 6.949 24.109 15.68 1 95.12 330 SER A CA 1
ATOM 2441 C C . SER A 1 330 ? 8.32 24.641 15.281 1 95.12 330 SER A C 1
ATOM 2443 O O . SER A 1 330 ? 9.305 24.453 16 1 95.12 330 SER A O 1
ATOM 2445 N N . ASN A 1 331 ? 8.328 25.25 14.148 1 96 331 ASN A N 1
ATOM 2446 C CA . ASN A 1 331 ? 9.562 25.859 13.68 1 96 331 ASN A CA 1
ATOM 2447 C C . ASN A 1 331 ? 9.641 27.344 14.047 1 96 331 ASN A C 1
ATOM 2449 O O . ASN A 1 331 ? 10.664 27.812 14.539 1 96 331 ASN A O 1
ATOM 2453 N N . LEU A 1 332 ? 8.578 28.031 13.891 1 97.38 332 LEU A N 1
ATOM 2454 C CA . LEU A 1 332 ? 8.578 29.5 13.992 1 97.38 332 LEU A CA 1
ATOM 2455 C C . LEU A 1 332 ? 8.734 29.938 15.438 1 97.38 332 LEU A C 1
ATOM 2457 O O . LEU A 1 332 ? 9.266 31.016 15.711 1 97.38 332 LEU A O 1
ATOM 2461 N N . ALA A 1 333 ? 8.32 29.188 16.312 1 95 333 ALA A N 1
ATOM 2462 C CA . ALA A 1 333 ? 8.414 29.547 17.719 1 95 333 ALA A CA 1
ATOM 2463 C C . ALA A 1 333 ? 9.438 28.672 18.453 1 95 333 ALA A C 1
ATOM 2465 O O . ALA A 1 333 ? 9.461 28.625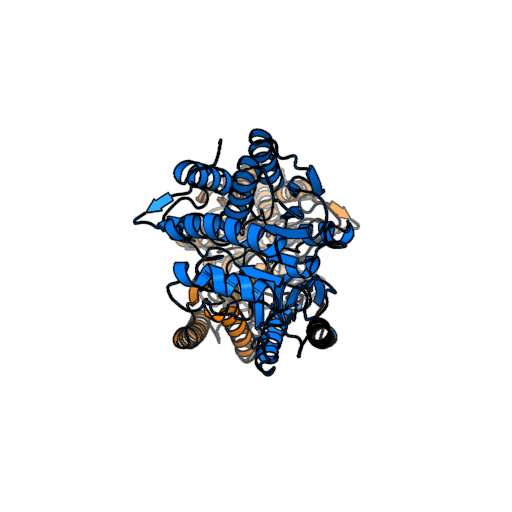 19.672 1 95 333 ALA A O 1
ATOM 2466 N N . LYS A 1 334 ? 10.219 28.094 17.516 1 88.88 334 LYS A N 1
ATOM 2467 C CA . LYS A 1 334 ? 11.242 27.203 18.062 1 88.88 334 LYS A CA 1
ATOM 2468 C C . LYS A 1 334 ? 12.219 27.969 18.953 1 88.88 334 LYS A C 1
ATOM 2470 O O . LYS A 1 334 ? 12.68 29.047 18.594 1 88.88 334 LYS A O 1
ATOM 2475 N N . ARG A 1 335 ? 12.406 27.797 20.172 1 86.81 335 ARG A N 1
ATOM 2476 C CA . ARG A 1 335 ? 13.391 28.328 21.094 1 86.81 335 ARG A CA 1
ATOM 2477 C C . ARG A 1 335 ? 12.891 29.609 21.75 1 86.81 335 ARG A C 1
ATOM 2479 O O . ARG A 1 335 ? 13.672 30.375 22.328 1 86.81 335 ARG A O 1
ATOM 2486 N N . GLN A 1 336 ? 11.664 29.953 21.406 1 92.5 336 GLN A N 1
ATOM 2487 C CA . GLN A 1 336 ? 11.109 31.125 22.078 1 92.5 336 GLN A CA 1
ATOM 2488 C C . GLN A 1 336 ? 10.906 30.844 23.562 1 92.5 336 GLN A C 1
ATOM 2490 O O . GLN A 1 336 ? 10.727 29.703 23.969 1 92.5 336 GLN A O 1
ATOM 2495 N N . PRO A 1 337 ? 11.016 31.875 24.359 1 93.19 337 PRO A N 1
ATOM 2496 C CA . PRO A 1 337 ? 10.812 31.672 25.797 1 93.19 337 PRO A CA 1
ATOM 2497 C C . PRO A 1 337 ? 9.367 31.312 26.141 1 93.19 337 PRO A C 1
ATOM 2499 O O . PRO A 1 337 ? 8.469 31.516 25.328 1 93.19 337 PRO A O 1
ATOM 2502 N N . ALA A 1 338 ? 9.109 30.844 27.312 1 91.31 338 ALA A N 1
ATOM 2503 C CA . ALA A 1 338 ? 7.82 30.328 27.75 1 91.31 338 ALA A CA 1
ATOM 2504 C C . ALA A 1 338 ? 6.762 31.422 27.75 1 91.31 338 ALA A C 1
ATOM 2506 O O . ALA A 1 338 ? 5.574 31.156 27.547 1 91.31 338 ALA A O 1
ATOM 2507 N N . ASP A 1 339 ? 7.188 32.625 27.938 1 94.31 339 ASP A N 1
ATOM 2508 C CA . ASP A 1 339 ? 6.223 33.688 28.031 1 94.31 339 ASP A CA 1
ATOM 2509 C C . ASP A 1 339 ? 6.07 34.406 26.688 1 94.31 339 ASP A C 1
ATOM 2511 O O . ASP A 1 339 ? 5.438 35.469 26.609 1 94.31 339 ASP A O 1
ATOM 2515 N N . PHE A 1 340 ? 6.711 33.906 25.656 1 96.5 340 PHE A N 1
ATOM 2516 C CA . PHE A 1 340 ? 6.562 34.469 24.328 1 96.5 340 PHE A CA 1
ATOM 2517 C C . PHE A 1 340 ? 5.094 34.531 23.922 1 96.5 340 PHE A C 1
ATOM 2519 O O . PHE A 1 340 ? 4.367 33.531 24.047 1 96.5 340 PHE A O 1
ATOM 2526 N N . PRO A 1 341 ? 4.59 35.688 23.453 1 97.81 341 PRO A N 1
ATOM 2527 C CA . PRO A 1 341 ? 3.207 35.781 22.984 1 97.81 341 PRO A CA 1
ATOM 2528 C C . PRO A 1 341 ? 2.943 34.906 21.766 1 97.81 341 PRO A C 1
ATOM 2530 O O . PRO A 1 341 ? 3.416 35.188 20.656 1 97.81 341 PRO A O 1
ATOM 2533 N N . PHE A 1 342 ? 2.289 33.844 22.062 1 97.19 342 PHE A N 1
ATOM 2534 C CA . PHE A 1 342 ? 1.971 32.844 21.031 1 97.19 342 PHE A CA 1
ATOM 2535 C C . PHE A 1 342 ? 0.529 32.375 21.172 1 97.19 342 PHE A C 1
ATOM 2537 O O . PHE A 1 342 ? 0.054 32.125 22.281 1 97.19 342 PHE A O 1
ATOM 2544 N N . ALA A 1 343 ? -0.153 32.312 20 1 97.81 343 ALA A N 1
ATOM 2545 C CA . ALA A 1 343 ? -1.505 31.781 19.984 1 97.81 343 ALA A CA 1
ATOM 2546 C C . ALA A 1 343 ? -1.812 31.109 18.656 1 97.81 343 ALA A C 1
ATOM 2548 O O . ALA A 1 343 ? -1.373 31.594 17.594 1 97.81 343 ALA A O 1
ATOM 2549 N N . VAL A 1 344 ? -2.436 30.016 18.75 1 97.5 344 VAL A N 1
ATOM 2550 C CA . VAL A 1 344 ? -3.121 29.438 17.594 1 97.5 344 VAL A CA 1
ATOM 2551 C C . VAL A 1 344 ? -4.594 29.844 17.625 1 97.5 344 VAL A C 1
ATOM 2553 O O . VAL A 1 344 ? -5.316 29.516 18.562 1 97.5 344 VAL A O 1
ATOM 2556 N N . TYR A 1 345 ? -5 30.594 16.625 1 98.06 345 TYR A N 1
ATOM 2557 C CA . TYR A 1 345 ? -6.359 31.125 16.641 1 98.06 345 TYR A CA 1
ATOM 2558 C C . TYR A 1 345 ? -6.848 31.391 15.219 1 98.06 345 TYR A C 1
ATOM 2560 O O . TYR A 1 345 ? -6.508 32.406 14.625 1 98.06 345 TYR A O 1
ATOM 2568 N N . GLY A 1 346 ? -7.641 30.516 14.688 1 97.81 346 GLY A N 1
ATOM 2569 C CA . GLY A 1 346 ? -8.195 30.641 13.352 1 97.81 346 GLY A CA 1
ATOM 2570 C C . GLY A 1 346 ? -9.562 30 13.211 1 97.81 346 GLY A C 1
ATOM 2571 O O . GLY A 1 346 ? -10.031 29.312 14.109 1 97.81 346 GLY A O 1
ATOM 2572 N N . PRO A 1 347 ? -10.242 30.297 12.117 1 97.88 347 PRO A N 1
ATOM 2573 C CA . PRO A 1 347 ? -11.578 29.75 11.891 1 97.88 347 PRO A CA 1
ATOM 2574 C C . PRO A 1 347 ? -11.555 28.25 11.57 1 97.88 347 PRO A C 1
ATOM 2576 O O . PRO A 1 347 ? -10.648 27.781 10.875 1 97.88 347 PRO A O 1
ATOM 2579 N N . GLY A 1 348 ? -12.492 27.594 12.18 1 94.5 348 GLY A N 1
ATOM 2580 C CA . GLY A 1 348 ? -12.602 26.188 11.852 1 94.5 348 GLY A CA 1
ATOM 2581 C C . GLY A 1 348 ? -13.492 25.406 12.812 1 94.5 348 GLY A C 1
ATOM 2582 O O . GLY A 1 348 ? -14.008 25.969 13.781 1 94.5 348 GLY A O 1
ATOM 2583 N N . ASN A 1 349 ? -13.703 24.234 12.453 1 90.69 349 ASN A N 1
ATOM 2584 C CA . ASN A 1 349 ? -14.406 23.25 13.273 1 90.69 349 ASN A CA 1
ATOM 2585 C C . ASN A 1 349 ? -13.656 21.922 13.32 1 90.69 349 ASN A C 1
ATOM 2587 O O . ASN A 1 349 ? -12.422 21.891 13.344 1 90.69 349 ASN A O 1
ATOM 2591 N N . MET A 1 350 ? -14.273 20.844 13.367 1 85.56 350 MET A N 1
ATOM 2592 C CA . MET A 1 350 ? -13.586 19.578 13.594 1 85.56 350 MET A CA 1
ATOM 2593 C C . MET A 1 350 ? -13.609 18.719 12.336 1 85.56 350 MET A C 1
ATOM 2595 O O . MET A 1 350 ? -13.461 17.5 12.414 1 85.56 350 MET A O 1
ATOM 2599 N N . THR A 1 351 ? -13.695 19.391 11.172 1 89.31 351 THR A N 1
ATOM 2600 C CA . THR A 1 351 ? -13.844 18.609 9.953 1 89.31 351 THR A CA 1
ATOM 2601 C C . THR A 1 351 ? -12.539 18.578 9.164 1 89.31 351 THR A C 1
ATOM 2603 O O . THR A 1 351 ? -12.516 18.156 8.008 1 89.31 351 THR A O 1
ATOM 2606 N N . GLN A 1 352 ? -11.414 19.016 9.797 1 89.31 352 GLN A N 1
ATOM 2607 C CA . GLN A 1 352 ? -10.117 18.969 9.125 1 89.31 352 GLN A CA 1
ATOM 2608 C C . GLN A 1 352 ? -9.773 17.547 8.711 1 89.31 352 GLN A C 1
ATOM 2610 O O . GLN A 1 352 ? -10.008 16.594 9.469 1 89.31 352 GLN A O 1
ATOM 2615 N N . HIS A 1 353 ? -9.25 17.375 7.551 1 87.5 353 HIS A N 1
ATOM 2616 C CA . HIS A 1 353 ? -8.742 16.125 7.012 1 87.5 353 HIS A CA 1
ATOM 2617 C C . HIS A 1 353 ? -9.875 15.133 6.758 1 87.5 353 HIS A C 1
ATOM 2619 O O . HIS A 1 353 ? -9.625 13.938 6.543 1 87.5 353 HIS A O 1
ATOM 2625 N N . GLN A 1 354 ? -11.109 15.57 6.867 1 89.62 354 GLN A N 1
ATOM 2626 C CA . GLN A 1 354 ? -12.266 14.727 6.605 1 89.62 354 GLN A CA 1
ATOM 2627 C C . GLN A 1 354 ? -12.922 15.078 5.273 1 89.62 354 GLN A C 1
ATOM 2629 O O . GLN A 1 354 ? -12.742 16.188 4.766 1 89.62 354 GLN A O 1
ATOM 2634 N N . VAL A 1 355 ? -13.602 14.078 4.723 1 91.69 355 VAL A N 1
ATOM 2635 C CA . VAL A 1 355 ? -14.461 14.398 3.588 1 91.69 355 VAL A CA 1
ATOM 2636 C C . VAL A 1 355 ? -15.516 15.414 4.012 1 91.69 355 VAL A C 1
ATOM 2638 O O . VAL A 1 355 ? -15.93 15.438 5.176 1 91.69 355 VAL A O 1
ATOM 2641 N N . ASN A 1 356 ? -15.867 16.25 3.033 1 95.88 356 ASN A N 1
ATOM 2642 C CA . ASN A 1 356 ? -16.859 17.297 3.271 1 95.88 356 ASN A CA 1
ATOM 2643 C C . ASN A 1 356 ? -16.406 18.266 4.355 1 95.88 356 ASN A C 1
ATOM 2645 O O . ASN A 1 356 ? -17.188 18.656 5.215 1 95.88 356 ASN A O 1
ATOM 2649 N N . GLU A 1 357 ? -15.109 18.531 4.34 1 95.69 357 GLU A N 1
ATOM 2650 C CA . GLU A 1 357 ? -14.586 19.609 5.188 1 95.69 357 GLU A CA 1
ATOM 2651 C C . GLU A 1 357 ? -15.406 20.875 5.027 1 95.69 357 GLU A C 1
ATOM 2653 O O . GLU A 1 357 ? -15.789 21.25 3.914 1 95.69 357 GLU A O 1
ATOM 2658 N N . SER A 1 358 ? -15.688 21.562 6.195 1 97.31 358 SER A N 1
ATOM 2659 C CA . SER A 1 358 ? -16.641 22.672 6.125 1 97.31 358 SER A CA 1
ATOM 2660 C C . SER A 1 358 ? -16.312 23.734 7.164 1 97.31 358 SER A C 1
ATOM 2662 O O . SER A 1 358 ? -15.492 23.516 8.055 1 97.31 358 SER A O 1
ATOM 2664 N N . LEU A 1 359 ? -16.938 24.891 6.98 1 97.94 359 LEU A N 1
ATOM 2665 C CA . LEU A 1 359 ? -16.766 26.047 7.848 1 97.94 359 LEU A CA 1
ATOM 2666 C C . LEU A 1 359 ? -18 26.938 7.805 1 97.94 359 LEU A C 1
ATOM 2668 O O . LEU A 1 359 ? -18.5 27.266 6.727 1 97.94 359 LEU A O 1
ATOM 2672 N N . PRO A 1 360 ? -18.547 27.297 8.969 1 97.94 360 PRO A N 1
ATOM 2673 C CA . PRO A 1 360 ? -19.625 28.297 8.906 1 97.94 360 PRO A CA 1
ATOM 2674 C C . PRO A 1 360 ? -19.188 29.594 8.234 1 97.94 360 PRO A C 1
ATOM 2676 O O . PRO A 1 360 ? -18.156 30.172 8.602 1 97.94 360 PRO A O 1
ATOM 2679 N N . LYS A 1 361 ? -19.969 30 7.289 1 98.19 361 LYS A N 1
ATOM 2680 C CA . LYS A 1 361 ? -19.656 31.203 6.52 1 98.19 361 LYS A CA 1
ATOM 2681 C C . LYS A 1 361 ? -19.438 32.406 7.438 1 98.19 361 LYS A C 1
ATOM 2683 O O . LYS A 1 361 ? -18.5 33.188 7.246 1 98.19 361 LYS A O 1
ATOM 2688 N N . GLN A 1 362 ? -20.219 32.562 8.367 1 97.94 362 GLN A N 1
ATOM 2689 C CA . GLN A 1 362 ? -20.141 33.688 9.281 1 97.94 362 GLN A CA 1
ATOM 2690 C C . GLN A 1 362 ? -18.828 33.656 10.055 1 97.94 362 GLN A C 1
ATOM 2692 O O . GLN A 1 362 ? -18.266 34.719 10.367 1 97.94 362 GLN A O 1
ATOM 2697 N N . MET A 1 363 ? -18.375 32.531 10.43 1 98.19 363 MET A N 1
ATOM 2698 C CA . MET A 1 363 ? -17.125 32.438 11.172 1 98.19 363 MET A CA 1
ATOM 2699 C C . MET A 1 363 ? -15.961 32.969 10.367 1 98.19 363 MET A C 1
ATOM 2701 O O . MET A 1 363 ? -15.055 33.594 10.922 1 98.19 363 MET A O 1
ATOM 2705 N N . PHE A 1 364 ? -15.992 32.75 9.078 1 98.31 364 PHE A N 1
ATOM 2706 C CA . PHE A 1 364 ? -14.961 33.312 8.195 1 98.31 364 PHE A CA 1
ATOM 2707 C C . PHE A 1 364 ? -14.922 34.812 8.305 1 98.31 364 PHE A C 1
ATOM 2709 O O . PHE A 1 364 ? -13.852 35.406 8.5 1 98.31 364 PHE A O 1
ATOM 2716 N N . TYR A 1 365 ? -16.047 35.406 8.234 1 98.44 365 TYR A N 1
ATOM 2717 C CA . TYR A 1 365 ? -16.125 36.875 8.344 1 98.44 365 TYR A CA 1
ATOM 2718 C C . TYR A 1 365 ? -15.719 37.344 9.727 1 98.44 365 TYR A C 1
ATOM 2720 O O . TYR A 1 365 ? -15.039 38.375 9.867 1 98.44 365 TYR A O 1
ATOM 2728 N N . ASP A 1 366 ? -16.172 36.625 10.711 1 98.56 366 ASP A N 1
ATOM 2729 C CA . ASP A 1 366 ? -15.812 36.969 12.078 1 98.56 366 ASP A CA 1
ATOM 2730 C C . ASP A 1 366 ? -14.297 37.031 12.242 1 98.56 366 ASP A C 1
ATOM 2732 O O . ASP A 1 366 ? -13.789 37.969 12.883 1 98.56 366 ASP A O 1
ATOM 2736 N N . PHE A 1 367 ? -13.602 36.156 11.68 1 98.69 367 PHE A N 1
ATOM 2737 C CA . PHE A 1 367 ? -12.164 36.062 11.93 1 98.69 367 PHE A CA 1
ATOM 2738 C C . PHE A 1 367 ? -11.438 37.188 11.156 1 98.69 367 PHE A C 1
ATOM 2740 O O . PHE A 1 367 ? -10.375 37.625 11.586 1 98.69 367 PHE A O 1
ATOM 2747 N N . ILE A 1 368 ? -11.992 37.656 10.031 1 98.5 368 ILE A N 1
ATOM 2748 C CA . ILE A 1 368 ? -11.438 38.844 9.383 1 98.5 368 ILE A CA 1
ATOM 2749 C C . ILE A 1 368 ? -11.508 40.031 10.344 1 98.5 368 ILE A C 1
ATOM 2751 O O . ILE A 1 368 ? -10.516 40.75 10.531 1 98.5 368 ILE A O 1
ATOM 2755 N N . ALA A 1 369 ? -12.617 40.156 10.977 1 98.38 369 ALA A N 1
ATOM 2756 C CA . ALA A 1 369 ? -12.82 41.25 11.922 1 98.38 369 ALA A CA 1
ATOM 2757 C C . ALA A 1 369 ? -11.938 41.062 13.156 1 98.38 369 ALA A C 1
ATOM 2759 O O . ALA A 1 369 ? -11.336 42.031 13.641 1 98.38 369 ALA A O 1
ATOM 2760 N N . ILE A 1 370 ? -11.898 39.875 13.648 1 98.62 370 ILE A N 1
ATOM 2761 C CA . ILE A 1 370 ? -11.109 39.562 14.828 1 98.62 370 ILE A CA 1
ATOM 2762 C C . ILE A 1 370 ? -9.641 39.906 14.578 1 98.62 370 ILE A C 1
ATOM 2764 O O . ILE A 1 370 ? -8.984 40.531 15.406 1 98.62 370 ILE A O 1
ATOM 2768 N N . TYR A 1 371 ? -9.102 39.469 13.438 1 98.75 371 TYR A N 1
ATOM 2769 C CA . TYR A 1 371 ? -7.691 39.688 13.133 1 98.75 371 TYR A CA 1
ATOM 2770 C C . TYR A 1 371 ? -7.387 41.188 13.016 1 98.75 371 TYR A C 1
ATOM 2772 O O . TYR A 1 371 ? -6.336 41.656 13.477 1 98.75 371 TYR A O 1
ATOM 2780 N N . GLN A 1 372 ? -8.297 41.938 12.414 1 97.94 372 GLN A N 1
ATOM 2781 C CA . GLN A 1 372 ? -8.078 43.375 12.328 1 97.94 372 GLN A CA 1
ATOM 2782 C C . GLN A 1 372 ? -7.93 44 13.719 1 97.94 372 GLN A C 1
ATOM 2784 O O . GLN A 1 372 ? -7.039 44.812 13.953 1 97.94 372 GLN A O 1
ATOM 2789 N N . GLN A 1 373 ? -8.773 43.562 14.609 1 97.88 373 GLN A N 1
ATOM 2790 C CA . GLN A 1 373 ? -8.719 44.062 15.977 1 97.88 373 GLN A CA 1
ATOM 2791 C C . GLN A 1 373 ? -7.461 43.562 16.688 1 97.88 373 GLN A C 1
ATOM 2793 O O . GLN A 1 373 ? -6.781 44.344 17.359 1 97.88 373 GLN A O 1
ATOM 2798 N N . LEU A 1 374 ? -7.168 42.344 16.547 1 98.31 374 LEU A N 1
ATOM 2799 C CA . LEU A 1 374 ? -6.039 41.688 17.219 1 98.31 374 LEU A CA 1
ATOM 2800 C C . LEU A 1 374 ? -4.723 42.344 16.812 1 98.31 374 LEU A C 1
ATOM 2802 O O . LEU A 1 374 ? -3.885 42.656 17.656 1 98.31 374 LEU A O 1
ATOM 2806 N N . PHE A 1 375 ? -4.59 42.562 15.508 1 98.25 375 PHE A N 1
ATOM 2807 C CA . PHE A 1 375 ? -3.367 43.156 14.977 1 98.25 375 PHE A CA 1
ATOM 2808 C C . PHE A 1 375 ? -3.156 44.531 15.531 1 98.25 375 PHE A C 1
ATOM 2810 O O . PHE A 1 375 ? -2.078 44.875 16.031 1 98.25 375 PHE A O 1
ATOM 2817 N N . THR A 1 376 ? -4.188 45.281 15.492 1 96.56 376 THR A N 1
ATOM 2818 C CA . THR A 1 376 ? -4.117 46.688 15.898 1 96.56 376 THR A CA 1
ATOM 2819 C C . THR A 1 376 ? -3.85 46.781 17.391 1 96.56 376 THR A C 1
ATOM 2821 O O . THR A 1 376 ? -3 47.594 17.828 1 96.56 376 THR A O 1
ATOM 2824 N N . ARG A 1 377 ? -4.5 46.031 18.156 1 97 377 ARG A N 1
ATOM 2825 C CA . ARG A 1 377 ? -4.367 46.094 19.609 1 97 377 ARG A CA 1
ATOM 2826 C C . ARG A 1 377 ? -3.021 45.562 20.062 1 97 377 ARG A C 1
ATOM 2828 O O . ARG A 1 377 ? -2.426 46.062 21.016 1 97 377 ARG A O 1
ATOM 2835 N N . PHE A 1 378 ? -2.555 44.5 19.469 1 97.94 378 PHE A N 1
ATOM 2836 C CA . PHE A 1 378 ? -1.264 43.938 19.844 1 97.94 378 PHE A CA 1
ATOM 2837 C C . PHE A 1 378 ? -0.146 44.938 19.641 1 97.94 378 PHE A C 1
ATOM 2839 O O . PHE A 1 378 ? 0.747 45.062 20.484 1 97.94 378 PHE A O 1
ATOM 2846 N N . LEU A 1 379 ? -0.18 45.656 18.547 1 97.12 379 LEU A N 1
ATOM 2847 C CA . LEU A 1 379 ? 0.878 46.594 18.203 1 97.12 379 LEU A CA 1
ATOM 2848 C C . LEU A 1 379 ? 0.791 47.844 19.078 1 97.12 379 LEU A C 1
ATOM 2850 O O . LEU A 1 379 ? 1.779 48.562 19.234 1 97.12 379 LEU A O 1
ATOM 2854 N N . ALA A 1 380 ? -0.324 48.156 19.641 1 92.44 380 ALA A N 1
ATOM 2855 C CA . ALA A 1 380 ? -0.537 49.375 20.422 1 92.44 380 ALA A CA 1
ATOM 2856 C C . ALA A 1 380 ? -0.057 49.188 21.859 1 92.44 380 ALA A C 1
ATOM 2858 O O . ALA A 1 380 ? 0.263 50.156 22.547 1 92.44 380 ALA A O 1
ATOM 2859 N N . GLU A 1 381 ? -0.005 48.062 22.375 1 81.94 381 GLU A N 1
ATOM 2860 C CA . GLU A 1 381 ? 0.364 47.812 23.766 1 81.94 381 GLU A CA 1
ATOM 2861 C C . GLU A 1 381 ? 1.872 47.625 23.922 1 81.94 381 GLU A C 1
ATOM 2863 O O . GLU A 1 381 ? 2.514 47.031 23.062 1 81.94 381 GLU A O 1
ATOM 2868 N N . MET B 1 1 ? 12.094 -34.531 -42.875 1 59.12 1 MET B N 1
ATOM 2869 C CA . MET B 1 1 ? 11.188 -34.344 -41.75 1 59.12 1 MET B CA 1
ATOM 2870 C C . MET B 1 1 ? 11.5 -33.062 -41 1 59.12 1 MET B C 1
ATOM 2872 O O . MET B 1 1 ? 12.672 -32.75 -40.781 1 59.12 1 MET B O 1
ATOM 2876 N N . ARG B 1 2 ? 10.516 -32.094 -41.031 1 78.5 2 ARG B N 1
ATOM 2877 C CA . ARG B 1 2 ? 10.766 -30.719 -40.625 1 78.5 2 ARG B CA 1
ATOM 2878 C C . ARG B 1 2 ? 10.656 -30.594 -39.094 1 78.5 2 ARG B C 1
ATOM 2880 O O . ARG B 1 2 ? 9.727 -29.969 -38.594 1 78.5 2 ARG B O 1
ATOM 2887 N N . THR B 1 3 ? 11.547 -31.312 -38.344 1 87.75 3 THR B N 1
ATOM 2888 C CA . THR B 1 3 ? 11.531 -31.266 -36.906 1 87.75 3 THR B CA 1
ATOM 2889 C C . THR B 1 3 ? 12.281 -30.047 -36.375 1 87.75 3 THR B C 1
ATOM 2891 O O . THR B 1 3 ? 13.07 -29.438 -37.125 1 87.75 3 THR B O 1
ATOM 2894 N N . ILE B 1 4 ? 11.891 -29.641 -35.219 1 91.88 4 ILE B N 1
ATOM 2895 C CA . ILE B 1 4 ? 12.523 -28.484 -34.594 1 91.88 4 ILE B CA 1
ATOM 2896 C C . ILE B 1 4 ? 13.773 -28.938 -33.844 1 91.88 4 ILE B C 1
ATOM 2898 O O . ILE B 1 4 ? 13.688 -29.734 -32.906 1 91.88 4 ILE B O 1
ATOM 2902 N N . GLU B 1 5 ? 14.914 -28.438 -34.156 1 92.56 5 GLU B N 1
ATOM 2903 C CA . GLU B 1 5 ? 16.188 -28.734 -33.531 1 92.56 5 GLU B CA 1
ATOM 2904 C C . GLU B 1 5 ? 16.453 -27.797 -32.344 1 92.56 5 GLU B C 1
ATOM 2906 O O . GLU B 1 5 ? 15.695 -26.828 -32.125 1 92.56 5 GLU B O 1
ATOM 2911 N N . ASP B 1 6 ? 17.5 -28.078 -31.672 1 93.94 6 ASP B N 1
ATOM 2912 C CA . ASP B 1 6 ? 17.797 -27.406 -30.406 1 93.94 6 ASP B CA 1
ATOM 2913 C C . ASP B 1 6 ? 17.875 -25.891 -30.578 1 93.94 6 ASP B C 1
ATOM 2915 O O . ASP B 1 6 ? 17.219 -25.141 -29.859 1 93.94 6 ASP B O 1
ATOM 2919 N N . ASP B 1 7 ? 18.5 -25.453 -31.578 1 94.5 7 ASP B N 1
ATOM 2920 C CA . ASP B 1 7 ? 18.672 -24.016 -31.797 1 94.5 7 ASP B CA 1
ATOM 2921 C C . ASP B 1 7 ? 17.344 -23.328 -32.094 1 94.5 7 ASP B C 1
ATOM 2923 O O . ASP B 1 7 ? 17.094 -22.219 -31.625 1 94.5 7 ASP B O 1
ATOM 2927 N N . ALA B 1 8 ? 16.562 -23.984 -32.906 1 96.94 8 ALA B N 1
ATOM 2928 C CA . ALA B 1 8 ? 15.242 -23.453 -33.25 1 96.94 8 ALA B CA 1
ATOM 2929 C C . ALA B 1 8 ? 14.328 -23.422 -32.031 1 96.94 8 ALA B C 1
ATOM 2931 O O . ALA B 1 8 ? 13.523 -22.5 -31.859 1 96.94 8 ALA B O 1
ATOM 2932 N N . ALA B 1 9 ? 14.438 -24.469 -31.25 1 98.12 9 ALA B N 1
ATOM 2933 C CA . ALA B 1 9 ? 13.656 -24.531 -30.031 1 98.12 9 ALA B CA 1
ATOM 2934 C C . ALA B 1 9 ? 14.023 -23.391 -29.094 1 98.12 9 ALA B C 1
ATOM 2936 O O . ALA B 1 9 ? 13.156 -22.766 -28.469 1 98.12 9 ALA B O 1
ATOM 2937 N N . LEU B 1 10 ? 15.273 -23.109 -29.016 1 98.19 10 LEU B N 1
ATOM 2938 C CA . LEU B 1 10 ? 15.758 -22.031 -28.156 1 98.19 10 LEU B CA 1
ATOM 2939 C C . LEU B 1 10 ? 15.258 -20.688 -28.656 1 98.19 10 LEU B C 1
ATOM 2941 O O . LEU B 1 10 ? 14.93 -19.812 -27.859 1 98.19 10 LEU B O 1
ATOM 2945 N N . LYS B 1 11 ? 15.242 -20.516 -29.938 1 98.19 11 LYS B N 1
ATOM 2946 C CA . LYS B 1 11 ? 14.727 -19.281 -30.516 1 98.19 11 LYS B CA 1
ATOM 2947 C C . LYS B 1 11 ? 13.242 -19.109 -30.203 1 98.19 11 LYS B C 1
ATOM 2949 O O . LYS B 1 11 ? 12.797 -18 -29.922 1 98.19 11 LYS B O 1
ATOM 2954 N N . ILE B 1 12 ? 12.531 -20.188 -30.297 1 98.5 12 ILE B N 1
ATOM 2955 C CA . ILE B 1 12 ? 11.109 -20.156 -29.969 1 98.5 12 ILE B CA 1
ATOM 2956 C C . ILE B 1 12 ? 10.938 -19.734 -28.5 1 98.5 12 ILE B C 1
ATOM 2958 O O . ILE B 1 12 ? 10.094 -18.891 -28.203 1 98.5 12 ILE B O 1
ATOM 2962 N N . LEU B 1 13 ? 11.734 -20.312 -27.609 1 98.69 13 LEU B N 1
ATOM 2963 C CA . LEU B 1 13 ? 11.672 -19.953 -26.203 1 98.69 13 LEU B CA 1
ATOM 2964 C C . LEU B 1 13 ? 11.992 -18.484 -26 1 98.69 13 LEU B C 1
ATOM 2966 O O . LEU B 1 13 ? 11.312 -17.797 -25.234 1 98.69 13 LEU B O 1
ATOM 2970 N N . ALA B 1 14 ? 12.992 -17.984 -26.688 1 98.62 14 ALA B N 1
ATOM 2971 C CA . ALA B 1 14 ? 13.375 -16.578 -26.609 1 98.62 14 ALA B CA 1
ATOM 2972 C C . ALA B 1 14 ? 12.234 -15.672 -27.047 1 98.62 14 ALA B C 1
ATOM 2974 O O . ALA B 1 14 ? 11.984 -14.641 -26.438 1 98.62 14 ALA B O 1
ATOM 2975 N N . ASP B 1 15 ? 11.578 -16.047 -28.109 1 98.56 15 ASP B N 1
ATOM 2976 C CA . ASP B 1 15 ? 10.461 -15.273 -28.625 1 98.56 15 ASP B CA 1
ATOM 2977 C C . ASP B 1 15 ? 9.32 -15.203 -27.609 1 98.56 15 ASP B C 1
ATOM 2979 O O . ASP B 1 15 ? 8.695 -14.156 -27.438 1 98.56 15 ASP B O 1
ATOM 2983 N N . VAL B 1 16 ? 9.047 -16.344 -26.969 1 98.56 16 VAL B N 1
ATOM 2984 C CA . VAL B 1 16 ? 7.941 -16.406 -26.016 1 98.56 16 VAL B CA 1
ATOM 2985 C C . VAL B 1 16 ? 8.297 -15.625 -24.766 1 98.56 16 VAL B C 1
ATOM 2987 O O . VAL B 1 16 ? 7.445 -14.93 -24.188 1 98.56 16 VAL B O 1
ATOM 2990 N N . ILE B 1 17 ? 9.555 -15.672 -24.328 1 98.38 17 ILE B N 1
ATOM 2991 C CA . ILE B 1 17 ? 10.031 -14.953 -23.156 1 98.38 17 ILE B CA 1
ATOM 2992 C C . ILE B 1 17 ? 9.938 -13.445 -23.391 1 98.38 17 ILE B C 1
ATOM 2994 O O . ILE B 1 17 ? 9.625 -12.688 -22.484 1 98.38 17 ILE B O 1
ATOM 2998 N N . LYS B 1 18 ? 10.125 -13.023 -24.578 1 98.12 18 LYS B N 1
ATOM 2999 C CA . LYS B 1 18 ? 10.125 -11.617 -24.953 1 98.12 18 LYS B CA 1
ATOM 3000 C C . LYS B 1 18 ? 8.734 -11 -24.781 1 98.12 18 LYS B C 1
ATOM 3002 O O . LYS B 1 18 ? 8.602 -9.781 -24.656 1 98.12 18 LYS B O 1
ATOM 3007 N N . ILE B 1 19 ? 7.68 -11.82 -24.797 1 97.62 19 ILE B N 1
ATOM 3008 C CA . ILE B 1 19 ? 6.316 -11.344 -24.609 1 97.62 19 ILE B CA 1
ATOM 3009 C C . ILE B 1 19 ? 6.027 -11.172 -23.109 1 97.62 19 ILE B C 1
ATOM 3011 O O . ILE B 1 19 ? 5.918 -12.156 -22.391 1 97.62 19 ILE B O 1
ATOM 3015 N N . PRO B 1 20 ? 5.918 -10.016 -22.594 1 96.56 20 PRO B N 1
ATOM 3016 C CA . PRO B 1 20 ? 5.707 -9.789 -21.156 1 96.56 20 PRO B CA 1
ATOM 3017 C C . PRO B 1 20 ? 4.258 -10.016 -20.734 1 96.56 20 PRO B C 1
ATOM 3019 O O . PRO B 1 20 ? 3.57 -9.07 -20.344 1 96.56 20 PRO B O 1
ATOM 3022 N N . SER B 1 21 ? 3.834 -11.258 -20.781 1 97 21 SER B N 1
ATOM 3023 C CA . SER B 1 21 ? 2.479 -11.625 -20.391 1 97 21 SER B CA 1
ATOM 3024 C C . SER B 1 21 ? 2.34 -11.68 -18.875 1 97 21 SER B C 1
ATOM 3026 O O . SER B 1 21 ? 2.004 -12.727 -18.312 1 97 21 SER B O 1
ATOM 3028 N N . VAL B 1 22 ? 2.484 -10.578 -18.188 1 94.44 22 VAL B N 1
ATOM 3029 C CA . VAL B 1 22 ? 2.465 -10.5 -16.734 1 94.44 22 VAL B CA 1
ATOM 3030 C C . VAL B 1 22 ? 1.021 -10.453 -16.234 1 94.44 22 VAL B C 1
ATOM 3032 O O . VAL B 1 22 ? 0.407 -9.391 -16.188 1 94.44 22 VAL B O 1
ATOM 3035 N N . ASN B 1 23 ? 0.577 -11.539 -15.867 1 90.31 23 ASN B N 1
ATOM 3036 C CA . ASN B 1 23 ? -0.812 -11.711 -15.453 1 90.31 23 ASN B CA 1
ATOM 3037 C C . ASN B 1 23 ? -1.774 -11.016 -16.422 1 90.31 23 ASN B C 1
ATOM 3039 O O . ASN B 1 23 ? -2.744 -10.391 -15.984 1 90.31 23 ASN B O 1
ATOM 3043 N N . ASP B 1 24 ? -1.355 -10.961 -17.656 1 92.62 24 ASP B N 1
ATOM 3044 C CA . ASP B 1 24 ? -2.096 -10.305 -18.734 1 92.62 24 ASP B CA 1
ATOM 3045 C C . ASP B 1 24 ? -1.447 -10.57 -20.094 1 92.62 24 ASP B C 1
ATOM 3047 O O . ASP B 1 24 ? -0.382 -11.188 -20.156 1 92.62 24 ASP B O 1
ATOM 3051 N N . HIS B 1 25 ? -2.178 -10.289 -21.266 1 95.69 25 HIS B N 1
ATOM 3052 C CA . HIS B 1 25 ? -1.666 -10.289 -22.625 1 95.69 25 HIS B CA 1
ATOM 3053 C C . HIS B 1 25 ? -1.327 -11.703 -23.094 1 95.69 25 HIS B C 1
ATOM 3055 O O . HIS B 1 25 ? -0.421 -11.898 -23.906 1 95.69 25 HIS B O 1
ATOM 3061 N N . GLU B 1 26 ? -1.926 -12.727 -22.5 1 97.94 26 GLU B N 1
ATOM 3062 C CA . GLU B 1 26 ? -1.68 -14.102 -22.906 1 97.94 26 GLU B CA 1
ATOM 3063 C C . GLU B 1 26 ? -2.135 -14.336 -24.344 1 97.94 26 GLU B C 1
ATOM 3065 O O . GLU B 1 26 ? -1.688 -15.281 -25 1 97.94 26 GLU B O 1
ATOM 3070 N N . LEU B 1 27 ? -3.016 -13.445 -24.844 1 98.31 27 LEU B N 1
ATOM 3071 C CA . LEU B 1 27 ? -3.447 -13.555 -26.234 1 98.31 27 LEU B CA 1
ATOM 3072 C C . LEU B 1 27 ? -2.256 -13.461 -27.188 1 98.31 27 LEU B C 1
ATOM 3074 O O . LEU B 1 27 ? -2.215 -14.148 -28.203 1 98.31 27 LEU B O 1
ATOM 3078 N N . THR B 1 28 ? -1.33 -12.609 -26.875 1 98.5 28 THR B N 1
ATOM 3079 C CA . THR B 1 28 ? -0.149 -12.445 -27.719 1 98.5 28 THR B CA 1
ATOM 3080 C C . THR B 1 28 ? 0.66 -13.742 -27.766 1 98.5 28 THR B C 1
ATOM 3082 O O . THR B 1 28 ? 1.145 -14.133 -28.828 1 98.5 28 THR B O 1
ATOM 3085 N N . VAL B 1 29 ? 0.793 -14.43 -26.656 1 98.69 29 VAL B N 1
ATOM 3086 C CA . VAL B 1 29 ? 1.483 -15.719 -26.609 1 98.69 29 VAL B CA 1
ATOM 3087 C C . VAL B 1 29 ? 0.688 -16.75 -27.391 1 98.69 29 VAL B C 1
ATOM 3089 O O . VAL B 1 29 ? 1.258 -17.531 -28.172 1 98.69 29 VAL B O 1
ATOM 3092 N N . ALA B 1 30 ? -0.596 -16.75 -27.188 1 98.75 30 ALA B N 1
ATOM 3093 C CA . ALA B 1 30 ? -1.474 -17.688 -27.875 1 98.75 30 ALA B CA 1
ATOM 3094 C C . ALA B 1 30 ? -1.356 -17.562 -29.391 1 98.75 30 ALA B C 1
ATOM 3096 O O . ALA B 1 30 ? -1.274 -18.562 -30.109 1 98.75 30 ALA B O 1
ATOM 3097 N N . LYS B 1 31 ? -1.374 -16.312 -29.844 1 98.69 31 LYS B N 1
ATOM 3098 C CA . LYS B 1 31 ? -1.262 -16.062 -31.266 1 98.69 31 LYS B CA 1
ATOM 3099 C C . LYS B 1 31 ? 0.089 -16.516 -31.812 1 98.69 31 LYS B C 1
ATOM 3101 O O . LYS B 1 31 ? 0.167 -17.078 -32.906 1 98.69 31 LYS B O 1
ATOM 3106 N N . TYR B 1 32 ? 1.113 -16.25 -31.047 1 98.75 32 TYR B N 1
ATOM 3107 C CA . TYR B 1 32 ? 2.43 -16.734 -31.453 1 98.75 32 TYR B CA 1
ATOM 3108 C C . TYR B 1 32 ? 2.432 -18.25 -31.594 1 98.75 32 TYR B C 1
ATOM 3110 O O . TYR B 1 32 ? 2.93 -18.797 -32.594 1 98.75 32 TYR B O 1
ATOM 3118 N N . LEU B 1 33 ? 1.9 -18.953 -30.609 1 98.81 33 LEU B N 1
ATOM 3119 C CA . LEU B 1 33 ? 1.88 -20.406 -30.625 1 98.81 33 LEU B CA 1
ATOM 3120 C C . LEU B 1 33 ? 0.992 -20.938 -31.75 1 98.81 33 LEU B C 1
ATOM 3122 O O . LEU B 1 33 ? 1.315 -21.953 -32.375 1 98.81 33 LEU B O 1
ATOM 3126 N N . GLN B 1 34 ? -0.125 -20.266 -31.906 1 98.75 34 GLN B N 1
ATOM 3127 C CA . GLN B 1 34 ? -1.016 -20.656 -33 1 98.75 34 GLN B CA 1
ATOM 3128 C C . GLN B 1 34 ? -0.298 -20.609 -34.344 1 98.75 34 GLN B C 1
ATOM 3130 O O . GLN B 1 34 ? -0.395 -21.531 -35.125 1 98.75 34 GLN B O 1
ATOM 3135 N N . ASP B 1 35 ? 0.36 -19.484 -34.594 1 98.69 35 ASP B N 1
ATOM 3136 C CA . ASP B 1 35 ? 1.102 -19.297 -35.844 1 98.69 35 ASP B CA 1
ATOM 3137 C C . ASP B 1 35 ? 2.209 -20.344 -35.969 1 98.69 35 ASP B C 1
ATOM 3139 O O . ASP B 1 35 ? 2.424 -20.891 -37.062 1 98.69 35 ASP B O 1
ATOM 3143 N N . LEU B 1 36 ? 2.93 -20.578 -34.906 1 98.44 36 LEU B N 1
ATOM 3144 C CA . LEU B 1 36 ? 4.004 -21.578 -34.906 1 98.44 36 LEU B CA 1
ATOM 3145 C C . LEU B 1 36 ? 3.465 -22.953 -35.25 1 98.44 36 LEU B C 1
ATOM 3147 O O . LEU B 1 36 ? 4.023 -23.641 -36.094 1 98.44 36 LEU B O 1
ATOM 3151 N N . LEU B 1 37 ? 2.395 -23.375 -34.562 1 98.62 37 LEU B N 1
ATOM 3152 C CA . LEU B 1 37 ? 1.788 -24.688 -34.781 1 98.62 37 LEU B CA 1
ATOM 3153 C C . LEU B 1 37 ? 1.298 -24.828 -36.219 1 98.62 37 LEU B C 1
ATOM 3155 O O . LEU B 1 37 ? 1.47 -25.875 -36.844 1 98.62 37 LEU B O 1
ATOM 3159 N N . ALA B 1 38 ? 0.744 -23.781 -36.719 1 98.31 38 ALA B N 1
ATOM 3160 C CA . ALA B 1 38 ? 0.225 -23.781 -38.094 1 98.31 38 ALA B CA 1
ATOM 3161 C C . ALA B 1 38 ? 1.34 -24.031 -39.094 1 98.31 38 ALA B C 1
ATOM 3163 O O . ALA B 1 38 ? 1.126 -24.688 -40.125 1 98.31 38 ALA B O 1
ATOM 3164 N N . LYS B 1 39 ? 2.475 -23.484 -38.875 1 97.38 39 LYS B N 1
ATOM 3165 C CA . LYS B 1 39 ? 3.625 -23.688 -39.75 1 97.38 39 LYS B CA 1
ATOM 3166 C C . LYS B 1 39 ? 3.979 -25.172 -39.875 1 97.38 39 LYS B C 1
ATOM 3168 O O . LYS B 1 39 ? 4.617 -25.578 -40.844 1 97.38 39 LYS B O 1
ATOM 3173 N N . TYR B 1 40 ? 3.553 -25.922 -38.938 1 97.12 40 TYR B N 1
ATOM 3174 C CA . TYR B 1 40 ? 3.863 -27.344 -38.938 1 97.12 40 TYR B CA 1
ATOM 3175 C C . TYR B 1 40 ? 2.596 -28.172 -39.094 1 97.12 40 TYR B C 1
ATOM 3177 O O . TYR B 1 40 ? 2.543 -29.328 -38.656 1 97.12 40 TYR B O 1
ATOM 3185 N N . ASP B 1 41 ? 1.51 -27.609 -39.562 1 95.94 41 ASP B N 1
ATOM 3186 C CA . ASP B 1 41 ? 0.26 -28.234 -39.969 1 95.94 41 ASP B CA 1
ATOM 3187 C C . ASP B 1 41 ? -0.515 -28.75 -38.75 1 95.94 41 ASP B C 1
ATOM 3189 O O . ASP B 1 41 ? -1.108 -29.828 -38.812 1 95.94 41 ASP B O 1
ATOM 3193 N N . ILE B 1 42 ? -0.365 -28.141 -37.688 1 97.94 42 ILE B N 1
ATOM 3194 C CA . ILE B 1 42 ? -1.179 -28.406 -36.5 1 97.94 42 ILE B CA 1
ATOM 3195 C C . ILE B 1 42 ? -2.156 -27.25 -36.281 1 97.94 42 ILE B C 1
ATOM 3197 O O . ILE B 1 42 ? -1.744 -26.094 -36.125 1 97.94 42 ILE B O 1
ATOM 3201 N N . SER B 1 43 ? -3.412 -27.594 -36.312 1 97.88 43 SER B N 1
ATOM 3202 C CA . SER B 1 43 ? -4.434 -26.578 -36.062 1 97.88 43 SER B CA 1
ATOM 3203 C C . SER B 1 43 ? -4.602 -26.312 -34.594 1 97.88 43 SER B C 1
ATOM 3205 O O . SER B 1 43 ? -4.566 -27.234 -33.781 1 97.88 43 SER B O 1
ATOM 3207 N N . ALA B 1 44 ? -4.703 -25.062 -34.25 1 98.56 44 ALA B N 1
ATOM 3208 C CA . ALA B 1 44 ? -4.945 -24.641 -32.875 1 98.56 44 ALA B CA 1
ATOM 3209 C C . ALA B 1 44 ? -6.082 -23.625 -32.812 1 98.56 44 ALA B C 1
ATOM 3211 O O . ALA B 1 44 ? -6.277 -22.844 -33.75 1 98.56 44 ALA B O 1
ATOM 3212 N N . LYS B 1 45 ? -6.824 -23.641 -31.75 1 98.62 45 LYS B N 1
ATOM 3213 C CA . LYS B 1 45 ? -7.93 -22.719 -31.531 1 98.62 45 LYS B CA 1
ATOM 3214 C C . LYS B 1 45 ? -7.656 -21.812 -30.328 1 98.62 45 LYS B C 1
ATOM 3216 O O . LYS B 1 45 ? -7.25 -22.297 -29.266 1 98.62 45 LYS B O 1
ATOM 3221 N N . ILE B 1 46 ? -7.871 -20.531 -30.547 1 98.44 46 ILE B N 1
ATOM 3222 C CA . ILE B 1 46 ? -7.758 -19.562 -29.469 1 98.44 46 ILE B CA 1
ATOM 3223 C C . ILE B 1 46 ? -9.141 -19.297 -28.859 1 98.44 46 ILE B C 1
ATOM 3225 O O . ILE B 1 46 ? -10.109 -19.078 -29.594 1 98.44 46 ILE B O 1
ATOM 3229 N N . HIS B 1 47 ? -9.25 -19.406 -27.594 1 98.06 47 HIS B N 1
ATOM 3230 C CA . HIS B 1 47 ? -10.469 -19.125 -26.844 1 98.06 47 HIS B CA 1
ATOM 3231 C C . HIS B 1 47 ? -10.305 -17.859 -25.984 1 98.06 47 HIS B C 1
ATOM 3233 O O . HIS B 1 47 ? -9.773 -17.922 -24.875 1 98.06 47 HIS B O 1
ATOM 3239 N N . PRO B 1 48 ? -10.82 -16.75 -26.469 1 96.88 48 PRO B N 1
ATOM 3240 C CA . PRO B 1 48 ? -10.766 -15.531 -25.641 1 96.88 48 PRO B CA 1
ATOM 3241 C C . PRO B 1 48 ? -11.539 -15.672 -24.344 1 96.88 48 PRO B C 1
ATOM 3243 O O . PRO B 1 48 ? -12.625 -16.266 -24.312 1 96.88 48 PRO B O 1
ATOM 3246 N N . ILE B 1 49 ? -11.023 -15.219 -23.297 1 95.62 49 ILE B N 1
ATOM 3247 C CA . ILE B 1 49 ? -11.672 -15.289 -22 1 95.62 49 ILE B CA 1
ATOM 3248 C C . ILE B 1 49 ? -12.086 -13.891 -21.547 1 95.62 49 ILE B C 1
ATOM 3250 O O . ILE B 1 49 ? -13.266 -13.617 -21.344 1 95.62 49 ILE B O 1
ATOM 3254 N N . THR B 1 50 ? -11.164 -13 -21.406 1 94 50 THR B N 1
ATOM 3255 C CA . THR B 1 50 ? -11.43 -11.617 -21.016 1 94 50 THR B CA 1
ATOM 3256 C C . THR B 1 50 ? -10.359 -10.68 -21.547 1 94 50 THR B C 1
ATOM 3258 O O . THR B 1 50 ? -9.164 -10.961 -21.422 1 94 50 THR B O 1
ATOM 3261 N N . GLY B 1 51 ? -10.758 -9.586 -22.234 1 94.75 51 GLY B N 1
ATOM 3262 C CA . GLY B 1 51 ? -9.789 -8.625 -22.75 1 94.75 51 GLY B CA 1
ATOM 3263 C C . GLY B 1 51 ? -8.789 -9.234 -23.719 1 94.75 51 GLY B C 1
ATOM 3264 O O . GLY B 1 51 ? -9.172 -9.891 -24.688 1 94.75 51 GLY B O 1
ATOM 3265 N N . ASP B 1 52 ? -7.492 -8.961 -23.312 1 96.56 52 ASP B N 1
ATOM 3266 C CA . ASP B 1 52 ? -6.371 -9.453 -24.109 1 96.56 52 ASP B CA 1
ATOM 3267 C C . ASP B 1 52 ? -5.836 -10.766 -23.562 1 96.56 52 ASP B C 1
ATOM 3269 O O . ASP B 1 52 ? -4.629 -11.023 -23.594 1 96.56 52 ASP B O 1
ATOM 3273 N N . ARG B 1 53 ? -6.711 -11.555 -22.969 1 97.75 53 ARG B N 1
ATOM 3274 C CA . ARG B 1 53 ? -6.332 -12.82 -22.359 1 97.75 53 ARG B CA 1
ATOM 3275 C C . ARG B 1 53 ? -7.082 -13.984 -22.984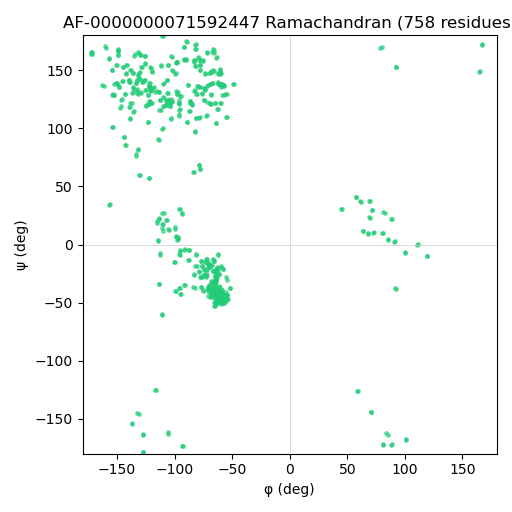 1 97.75 53 ARG B C 1
ATOM 3277 O O . ARG B 1 53 ? -8.289 -13.898 -23.219 1 97.75 53 ARG B O 1
ATOM 3284 N N . ALA B 1 54 ? -6.402 -15.016 -23.328 1 98.19 54 ALA B N 1
ATOM 3285 C CA . ALA B 1 54 ? -7.023 -16.125 -24.047 1 98.19 54 ALA B CA 1
ATOM 3286 C C . ALA B 1 54 ? -6.324 -17.438 -23.719 1 98.19 54 ALA B C 1
ATOM 3288 O O . ALA B 1 54 ? -5.168 -17.453 -23.281 1 98.19 54 ALA B O 1
ATOM 3289 N N . ASN B 1 55 ? -7.125 -18.531 -23.875 1 98.62 55 ASN B N 1
ATOM 3290 C CA . ASN B 1 55 ? -6.594 -19.891 -23.906 1 98.62 55 ASN B CA 1
ATOM 3291 C C . ASN B 1 55 ? -6.285 -20.344 -25.328 1 98.62 55 ASN B C 1
ATOM 3293 O O . ASN B 1 55 ? -6.738 -19.719 -26.297 1 98.62 55 ASN B O 1
ATOM 3297 N N . LEU B 1 56 ? -5.43 -21.328 -25.484 1 98.81 56 LEU B N 1
ATOM 3298 C CA . LEU B 1 56 ? -5.172 -22 -26.75 1 98.81 56 LEU B CA 1
ATOM 3299 C C . LEU B 1 56 ? -5.273 -23.516 -26.609 1 98.81 56 LEU B C 1
ATOM 3301 O O . LEU B 1 56 ? -4.773 -24.078 -25.625 1 98.81 56 LEU B O 1
ATOM 3305 N N . VAL B 1 57 ? -6.008 -24.172 -27.469 1 98.81 57 VAL B N 1
ATOM 3306 C CA . VAL B 1 57 ? -6.09 -25.625 -27.484 1 98.81 57 VAL B CA 1
ATOM 3307 C C . VAL B 1 57 ? -5.652 -26.156 -28.844 1 98.81 57 VAL B C 1
ATOM 3309 O O . VAL B 1 57 ? -5.945 -25.547 -29.875 1 98.81 57 VAL B O 1
ATOM 3312 N N . ALA B 1 58 ? -4.914 -27.219 -28.922 1 98.81 58 ALA B N 1
ATOM 3313 C CA . ALA B 1 58 ? -4.477 -27.922 -30.125 1 98.81 58 ALA B CA 1
ATOM 3314 C C . ALA B 1 58 ? -4.414 -29.422 -29.891 1 98.81 58 ALA B C 1
ATOM 3316 O O . ALA B 1 58 ? -4.207 -29.875 -28.766 1 98.81 58 ALA B O 1
ATOM 3317 N N . GLU B 1 59 ? -4.586 -30.156 -30.922 1 98.62 59 GLU B N 1
ATOM 3318 C CA . GLU B 1 59 ? -4.516 -31.609 -30.828 1 98.62 59 GLU B CA 1
ATOM 3319 C C . GLU B 1 59 ? -3.717 -32.188 -31.984 1 98.62 59 GLU B C 1
ATOM 3321 O O . GLU B 1 59 ? -3.715 -31.641 -33.094 1 98.62 59 GLU B O 1
ATOM 3326 N N . ILE B 1 60 ? -3.053 -33.25 -31.719 1 98.56 60 ILE B N 1
ATOM 3327 C CA . ILE B 1 60 ? -2.506 -34.125 -32.75 1 98.56 60 ILE B CA 1
ATOM 3328 C C . ILE B 1 60 ? -2.928 -35.562 -32.5 1 98.56 60 ILE B C 1
ATOM 3330 O O . ILE B 1 60 ? -3.191 -35.938 -31.344 1 98.56 60 ILE B O 1
ATOM 3334 N N . GLY B 1 61 ? -3.006 -36.344 -33.531 1 97.44 61 GLY B N 1
ATOM 3335 C CA . GLY B 1 61 ? -3.479 -37.719 -33.406 1 97.44 61 GLY B CA 1
ATOM 3336 C C . GLY B 1 61 ? -4.98 -37.844 -33.531 1 97.44 61 GLY B C 1
ATOM 3337 O O . GLY B 1 61 ? -5.637 -36.969 -34.094 1 97.44 61 GLY B O 1
ATOM 3338 N N . HIS B 1 62 ? -5.469 -39.094 -33.25 1 95.81 62 HIS B N 1
ATOM 3339 C CA . HIS B 1 62 ? -6.898 -39.344 -33.406 1 95.81 62 HIS B CA 1
ATOM 3340 C C . HIS B 1 62 ? -7.363 -40.438 -32.438 1 95.81 62 HIS B C 1
ATOM 3342 O O . HIS B 1 62 ? -6.617 -41.375 -32.156 1 95.81 62 HIS B O 1
ATOM 3348 N N . GLY B 1 63 ? -8.523 -40.156 -31.891 1 95.5 63 GLY B N 1
ATOM 3349 C CA . GLY B 1 63 ? -9.164 -41.188 -31.078 1 95.5 63 GLY B CA 1
ATOM 3350 C C . GLY B 1 63 ? -8.664 -41.219 -29.641 1 95.5 63 GLY B C 1
ATOM 3351 O O . GLY B 1 63 ? -8.156 -40.188 -29.141 1 95.5 63 GLY B O 1
ATOM 3352 N N . GLN B 1 64 ? -8.93 -42.375 -28.922 1 96.5 64 GLN B N 1
ATOM 3353 C CA . GLN B 1 64 ? -8.578 -42.625 -27.531 1 96.5 64 GLN B CA 1
ATOM 3354 C C . GLN B 1 64 ? -7.336 -43.5 -27.406 1 96.5 64 GLN B C 1
ATOM 3356 O O . GLN B 1 64 ? -7.047 -44.281 -28.312 1 96.5 64 GLN B O 1
ATOM 3361 N N . PRO B 1 65 ? -6.621 -43.312 -26.422 1 97.69 65 PRO B N 1
ATOM 3362 C CA . PRO B 1 65 ? -6.793 -42.406 -25.281 1 97.69 65 PRO B CA 1
ATOM 3363 C C . PRO B 1 65 ? -6.336 -40.969 -25.578 1 97.69 65 PRO B C 1
ATOM 3365 O O . PRO B 1 65 ? -5.574 -40.75 -26.531 1 97.69 65 PRO B O 1
ATOM 3368 N N . VAL B 1 66 ? -6.855 -40.031 -24.797 1 98.25 66 VAL B N 1
ATOM 3369 C CA . VAL B 1 66 ? -6.43 -38.625 -24.891 1 98.25 66 VAL B CA 1
ATOM 3370 C C . VAL B 1 66 ? -5.512 -38.281 -23.719 1 98.25 66 VAL B C 1
ATOM 3372 O O . VAL B 1 66 ? -5.895 -38.438 -22.547 1 98.25 66 VAL B O 1
ATOM 3375 N N . LEU B 1 67 ? -4.316 -37.906 -23.969 1 98.62 67 LEU B N 1
ATOM 3376 C CA . LEU B 1 67 ? -3.445 -37.312 -22.969 1 98.62 67 LEU B CA 1
ATOM 3377 C C . LEU B 1 67 ? -3.494 -35.781 -23.047 1 98.62 67 LEU B C 1
ATOM 3379 O O . LEU B 1 67 ? -3.059 -35.219 -24.047 1 98.62 67 LEU B O 1
ATOM 3383 N N . ALA B 1 68 ? -4.074 -35.188 -22.031 1 98.75 68 ALA B N 1
ATOM 3384 C CA . ALA B 1 68 ? -4.027 -33.75 -21.938 1 98.75 68 ALA B CA 1
ATOM 3385 C C . ALA B 1 68 ? -2.693 -33.281 -21.359 1 98.75 68 ALA B C 1
ATOM 3387 O O . ALA B 1 68 ? -2.207 -33.812 -20.375 1 98.75 68 ALA B O 1
ATOM 3388 N N . VAL B 1 69 ? -2.076 -32.344 -22.047 1 98.88 69 VAL B N 1
ATOM 3389 C CA . VAL B 1 69 ? -0.849 -31.703 -21.578 1 98.88 69 VAL B CA 1
ATOM 3390 C C . VAL B 1 69 ? -1.049 -30.203 -21.469 1 98.88 69 VAL B C 1
ATOM 3392 O O . VAL B 1 69 ? -1.71 -29.594 -22.328 1 98.88 69 VAL B O 1
ATOM 3395 N N . SER B 1 70 ? -0.551 -29.625 -20.344 1 98.81 70 SER B N 1
ATOM 3396 C CA . SER B 1 70 ? -0.919 -28.234 -20.109 1 98.81 70 SER B CA 1
ATOM 3397 C C . SER B 1 70 ? 0.268 -27.422 -19.609 1 98.81 70 SER B C 1
ATOM 3399 O O . SER B 1 70 ? 1.148 -27.953 -18.922 1 98.81 70 SER B O 1
ATOM 3401 N N . GLY B 1 71 ? 0.285 -26.172 -19.922 1 98.44 71 GLY B N 1
ATOM 3402 C CA . GLY B 1 71 ? 1.145 -25.109 -19.438 1 98.44 71 GLY B CA 1
ATOM 3403 C C . GLY B 1 71 ? 0.513 -23.734 -19.547 1 98.44 71 GLY B C 1
ATOM 3404 O O . GLY B 1 71 ? -0.315 -23.484 -20.422 1 98.44 71 GLY B O 1
ATOM 3405 N N . HIS B 1 72 ? 0.895 -22.844 -18.625 1 98.38 72 HIS B N 1
ATOM 3406 C CA . HIS B 1 72 ? 0.26 -21.531 -18.672 1 98.38 72 HIS B CA 1
ATOM 3407 C C . HIS B 1 72 ? 1.144 -20.516 -19.375 1 98.38 72 HIS B C 1
ATOM 3409 O O . HIS B 1 72 ? 2.361 -20.688 -19.453 1 98.38 72 HIS B O 1
ATOM 3415 N N . MET B 1 73 ? 0.454 -19.5 -19.875 1 98.56 73 MET B N 1
ATOM 3416 C CA . MET B 1 73 ? 1.109 -18.547 -20.766 1 98.56 73 MET B CA 1
ATOM 3417 C C . MET B 1 73 ? 1.502 -17.281 -20 1 98.56 73 MET B C 1
ATOM 3419 O O . MET B 1 73 ? 2.299 -16.484 -20.5 1 98.56 73 MET B O 1
ATOM 3423 N N . ASP B 1 74 ? 0.945 -17.094 -18.812 1 97 74 ASP B N 1
ATOM 3424 C CA . ASP B 1 74 ? 1.242 -15.898 -18.047 1 97 74 ASP B CA 1
ATOM 3425 C C . ASP B 1 74 ? 2.455 -16.109 -17.141 1 97 74 ASP B C 1
ATOM 3427 O O . ASP B 1 74 ? 2.877 -17.25 -16.922 1 97 74 ASP B O 1
ATOM 3431 N N . VAL B 1 75 ? 3.061 -14.969 -16.75 1 95.31 75 VAL B N 1
ATOM 3432 C CA . VAL B 1 75 ? 4.16 -14.961 -15.781 1 95.31 75 VAL B CA 1
ATOM 3433 C C . VAL B 1 75 ? 3.873 -13.945 -14.68 1 95.31 75 VAL B C 1
ATOM 3435 O O . VAL B 1 75 ? 2.943 -13.141 -14.797 1 95.31 75 VAL B O 1
ATOM 3438 N N . VAL B 1 76 ? 4.578 -14.062 -13.578 1 91.38 76 VAL B N 1
ATOM 3439 C CA . VAL B 1 76 ? 4.41 -13.125 -12.477 1 91.38 76 VAL B CA 1
ATOM 3440 C C . VAL B 1 76 ? 5.215 -11.859 -12.75 1 91.38 76 VAL B C 1
ATOM 3442 O O . VAL B 1 76 ? 6.031 -11.82 -13.672 1 91.38 76 VAL B O 1
ATOM 3445 N N . ALA B 1 77 ? 4.988 -10.812 -11.969 1 89.12 77 ALA B N 1
ATOM 3446 C CA . ALA B 1 77 ? 5.699 -9.547 -12.102 1 89.12 77 ALA B CA 1
ATOM 3447 C C . ALA B 1 77 ? 7.199 -9.734 -11.891 1 89.12 77 ALA B C 1
ATOM 3449 O O . ALA B 1 77 ? 7.625 -10.609 -11.141 1 89.12 77 ALA B O 1
ATOM 3450 N N . ALA B 1 78 ? 7.98 -8.844 -12.57 1 90.19 78 ALA B N 1
ATOM 3451 C CA . ALA B 1 78 ? 9.438 -8.938 -12.477 1 90.19 78 ALA B CA 1
ATOM 3452 C C . ALA B 1 78 ? 9.938 -8.367 -11.156 1 90.19 78 ALA B C 1
ATOM 3454 O O . ALA B 1 78 ? 11.07 -8.633 -10.742 1 90.19 78 ALA B O 1
ATOM 3455 N N . GLY B 1 79 ? 9.062 -7.656 -10.5 1 84.06 79 GLY B N 1
ATOM 3456 C CA . GLY B 1 79 ? 9.523 -7.012 -9.281 1 84.06 79 GLY B CA 1
ATOM 3457 C C . GLY B 1 79 ? 10.484 -5.867 -9.539 1 84.06 79 GLY B C 1
ATOM 3458 O O . GLY B 1 79 ? 10.305 -5.102 -10.492 1 84.06 79 GLY B O 1
ATOM 3459 N N . ASP B 1 80 ? 11.508 -5.703 -8.625 1 85.94 80 ASP B N 1
ATOM 3460 C CA . ASP B 1 80 ? 12.477 -4.621 -8.734 1 85.94 80 ASP B CA 1
ATOM 3461 C C . ASP B 1 80 ? 13.445 -4.867 -9.891 1 85.94 80 ASP B C 1
ATOM 3463 O O . ASP B 1 80 ? 14.352 -5.695 -9.789 1 85.94 80 ASP B O 1
ATOM 3467 N N . LEU B 1 81 ? 13.297 -4.059 -10.859 1 91.44 81 LEU B N 1
ATOM 3468 C CA . LEU B 1 81 ? 14.094 -4.219 -12.07 1 91.44 81 LEU B CA 1
ATOM 3469 C C . LEU B 1 81 ? 15.57 -3.988 -11.773 1 91.44 81 LEU B C 1
ATOM 3471 O O . LEU B 1 81 ? 16.438 -4.598 -12.406 1 91.44 81 LEU B O 1
ATOM 3475 N N . ALA B 1 82 ? 15.781 -3.164 -10.719 1 91.62 82 ALA B N 1
ATOM 3476 C CA . ALA B 1 82 ? 17.172 -2.846 -10.383 1 91.62 82 ALA B CA 1
ATOM 3477 C C . ALA B 1 82 ? 17.875 -4.055 -9.781 1 91.62 82 ALA B C 1
ATOM 3479 O O . ALA B 1 82 ? 19.109 -4.109 -9.75 1 91.62 82 ALA B O 1
ATOM 3480 N N . ALA B 1 83 ? 17.141 -5.031 -9.383 1 91.19 83 ALA B N 1
ATOM 3481 C CA . ALA B 1 83 ? 17.703 -6.219 -8.742 1 91.19 83 ALA B CA 1
ATOM 3482 C C . ALA B 1 83 ? 18 -7.305 -9.773 1 91.19 83 ALA B C 1
ATOM 3484 O O . ALA B 1 83 ? 18.609 -8.328 -9.445 1 91.19 83 ALA B O 1
ATOM 3485 N N . TRP B 1 84 ? 17.641 -7.109 -11.086 1 94.44 84 TRP B N 1
ATOM 3486 C CA . TRP B 1 84 ? 17.906 -8.055 -12.164 1 94.44 84 TRP B CA 1
ATOM 3487 C C . TRP B 1 84 ? 19.281 -7.809 -12.789 1 94.44 84 TRP B C 1
ATOM 3489 O O . TRP B 1 84 ? 19.672 -6.66 -12.984 1 94.44 84 TRP B O 1
ATOM 3499 N N . ASP B 1 85 ? 19.953 -8.867 -13.031 1 96.19 85 ASP B N 1
ATOM 3500 C CA . ASP B 1 85 ? 21.234 -8.758 -13.711 1 96.19 85 ASP B CA 1
ATOM 3501 C C . ASP B 1 85 ? 21.062 -8.531 -15.211 1 96.19 85 ASP B C 1
ATOM 3503 O O . ASP B 1 85 ? 21.953 -8.023 -15.875 1 96.19 85 ASP B O 1
ATOM 3507 N N . THR B 1 86 ? 19.953 -9.023 -15.688 1 95.94 86 THR B N 1
ATOM 3508 C CA . THR B 1 86 ? 19.578 -8.891 -17.094 1 95.94 86 THR B CA 1
ATOM 3509 C C . THR B 1 86 ? 18.125 -8.484 -17.234 1 95.94 86 THR B C 1
ATOM 3511 O O . THR B 1 86 ? 17.359 -8.531 -16.266 1 95.94 86 THR B O 1
ATOM 3514 N N . ASP B 1 87 ? 17.766 -8.008 -18.438 1 96.81 87 ASP B N 1
ATOM 3515 C CA . ASP B 1 87 ? 16.375 -7.684 -18.688 1 96.81 87 ASP B CA 1
ATOM 3516 C C .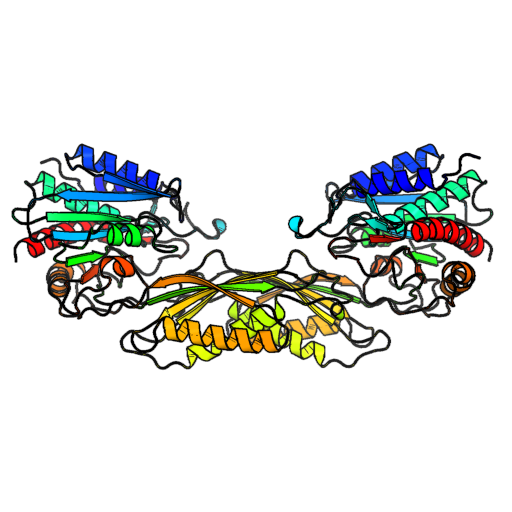 ASP B 1 87 ? 15.484 -8.914 -18.531 1 96.81 87 ASP B C 1
ATOM 3518 O O . ASP B 1 87 ? 15.672 -9.914 -19.234 1 96.81 87 ASP B O 1
ATOM 3522 N N . PRO B 1 88 ? 14.555 -8.828 -17.672 1 97.44 88 PRO B N 1
ATOM 3523 C CA . PRO B 1 88 ? 13.734 -10.008 -17.391 1 97.44 88 PRO B CA 1
ATOM 3524 C C . PRO B 1 88 ? 13 -10.523 -18.625 1 97.44 88 PRO B C 1
ATOM 3526 O O . PRO B 1 88 ? 12.617 -11.695 -18.688 1 97.44 88 PRO B O 1
ATOM 3529 N N . PHE B 1 89 ? 12.812 -9.742 -19.688 1 97.94 89 PHE B N 1
ATOM 3530 C CA . PHE B 1 89 ? 12.016 -10.172 -20.828 1 97.94 89 PHE B CA 1
ATOM 3531 C C . PHE B 1 89 ? 12.883 -10.328 -22.062 1 97.94 89 PHE B C 1
ATOM 3533 O O . PHE B 1 89 ? 12.391 -10.227 -23.188 1 97.94 89 PHE B O 1
ATOM 3540 N N . THR B 1 90 ? 14.102 -10.5 -21.828 1 97.94 90 THR B N 1
ATOM 3541 C CA . THR B 1 90 ? 15.07 -10.938 -22.828 1 97.94 90 THR B CA 1
ATOM 3542 C C . THR B 1 90 ? 15.805 -12.188 -22.359 1 97.94 90 THR B C 1
ATOM 3544 O O . THR B 1 90 ? 16.5 -12.164 -21.344 1 97.94 90 THR B O 1
ATOM 3547 N N . LEU B 1 91 ? 15.633 -13.227 -23.156 1 98.25 91 LEU B N 1
ATOM 3548 C CA . LEU B 1 91 ? 16.328 -14.461 -22.797 1 98.25 91 LEU B CA 1
ATOM 3549 C C . LEU B 1 91 ? 17.828 -14.305 -22.969 1 98.25 91 LEU B C 1
ATOM 3551 O O . LEU B 1 91 ? 18.297 -14 -24.062 1 98.25 91 LEU B O 1
ATOM 3555 N N . VAL B 1 92 ? 18.531 -14.492 -21.906 1 98.19 92 VAL B N 1
ATOM 3556 C CA . VAL B 1 92 ? 19.984 -14.359 -21.953 1 98.19 92 VAL B CA 1
ATOM 3557 C C . VAL B 1 92 ? 20.625 -15.68 -21.516 1 98.19 92 VAL B C 1
ATOM 3559 O O . VAL B 1 92 ? 20.172 -16.312 -20.562 1 98.19 92 VAL B O 1
ATOM 3562 N N . GLU B 1 93 ? 21.594 -16.094 -22.219 1 97.69 93 GLU B N 1
ATOM 3563 C CA . GLU B 1 93 ? 22.375 -17.266 -21.844 1 97.69 93 GLU B CA 1
ATOM 3564 C C . GLU B 1 93 ? 23.719 -16.875 -21.25 1 97.69 93 GLU B C 1
ATOM 3566 O O . GLU B 1 93 ? 24.453 -16.078 -21.828 1 97.69 93 GLU B O 1
ATOM 3571 N N . LYS B 1 94 ? 23.953 -17.359 -20.094 1 96.81 94 LYS B N 1
ATOM 3572 C CA . LYS B 1 94 ? 25.25 -17.188 -19.438 1 96.81 94 LYS B CA 1
ATOM 3573 C C . LYS B 1 94 ? 25.719 -18.484 -18.797 1 96.81 94 LYS B C 1
ATOM 3575 O O . LYS B 1 94 ? 25.078 -19 -17.875 1 96.81 94 LYS B O 1
ATOM 3580 N N . SER B 1 95 ? 26.844 -19.094 -19.297 1 96.5 95 SER B N 1
ATOM 3581 C CA . SER B 1 95 ? 27.484 -20.266 -18.734 1 96.5 95 SER B CA 1
ATOM 3582 C C . SER B 1 95 ? 26.516 -21.438 -18.656 1 96.5 95 SER B C 1
ATOM 3584 O O . SER B 1 95 ? 26.375 -22.078 -17.609 1 96.5 95 SER B O 1
ATOM 3586 N N . GLY B 1 96 ? 25.734 -21.609 -19.656 1 96.94 96 GLY B N 1
ATOM 3587 C CA . GLY B 1 96 ? 24.844 -22.766 -19.766 1 96.94 96 GLY B CA 1
ATOM 3588 C C . GLY B 1 96 ? 23.516 -22.562 -19.047 1 96.94 96 GLY B C 1
ATOM 3589 O O . GLY B 1 96 ? 22.688 -23.469 -19 1 96.94 96 GLY B O 1
ATOM 3590 N N . GLN B 1 97 ? 23.359 -21.312 -18.531 1 97.62 97 GLN B N 1
ATOM 3591 C CA . GLN B 1 97 ? 22.109 -20.969 -17.859 1 97.62 97 GLN B CA 1
ATOM 3592 C C . GLN B 1 97 ? 21.297 -19.969 -18.688 1 97.62 97 GLN B C 1
ATOM 3594 O O . GLN B 1 97 ? 21.859 -19.062 -19.297 1 97.62 97 GLN B O 1
ATOM 3599 N N . LEU B 1 98 ? 20.047 -20.203 -18.734 1 98.38 98 LEU B N 1
ATOM 3600 C CA . LEU B 1 98 ? 19.109 -19.266 -19.344 1 98.38 98 LEU B CA 1
ATOM 3601 C C . LEU B 1 98 ? 18.453 -18.375 -18.297 1 98.38 98 LEU B C 1
ATOM 3603 O O . LEU B 1 98 ? 18 -18.875 -17.266 1 98.38 98 LEU B O 1
ATOM 3607 N N . PHE B 1 99 ? 18.469 -17.125 -18.594 1 98.12 99 PHE B N 1
ATOM 3608 C CA . PHE B 1 99 ? 17.859 -16.172 -17.672 1 98.12 99 PHE B CA 1
ATOM 3609 C C . PHE B 1 99 ? 16.703 -15.438 -18.328 1 98.12 99 PHE B C 1
ATOM 3611 O O . PHE B 1 99 ? 16.781 -15.047 -19.484 1 98.12 99 PHE B O 1
ATOM 3618 N N . GLY B 1 100 ? 15.625 -15.32 -17.594 1 97.75 100 GLY B N 1
ATOM 3619 C CA . GLY B 1 100 ? 14.445 -14.586 -18.031 1 97.75 100 GLY B CA 1
ATOM 3620 C C . GLY B 1 100 ? 13.211 -14.898 -17.203 1 97.75 100 GLY B C 1
ATOM 3621 O O . GLY B 1 100 ? 13.062 -16.016 -16.703 1 97.75 100 GLY B O 1
ATOM 3622 N N . ARG B 1 101 ? 12.375 -13.914 -17.078 1 96.88 101 ARG B N 1
ATOM 3623 C CA . ARG B 1 101 ? 11.125 -14.148 -16.359 1 96.88 101 ARG B CA 1
ATOM 3624 C C . ARG B 1 101 ? 10.25 -15.164 -17.109 1 96.88 101 ARG B C 1
ATOM 3626 O O . ARG B 1 101 ? 9.953 -14.984 -18.281 1 96.88 101 ARG B O 1
ATOM 3633 N N . GLY B 1 102 ? 9.93 -16.234 -16.422 1 96.56 102 GLY B N 1
ATOM 3634 C CA . GLY B 1 102 ? 9.07 -17.266 -17 1 96.56 102 GLY B CA 1
ATOM 3635 C C . GLY B 1 102 ? 9.836 -18.469 -17.516 1 96.56 102 GLY B C 1
ATOM 3636 O O . GLY B 1 102 ? 9.234 -19.484 -17.875 1 96.56 102 GLY B O 1
ATOM 3637 N N . VAL B 1 103 ? 11.125 -18.359 -17.516 1 97.62 103 VAL B N 1
ATOM 3638 C CA . VAL B 1 103 ? 11.898 -19.469 -18.094 1 97.62 103 VAL B CA 1
ATOM 3639 C C . VAL B 1 103 ? 11.664 -20.734 -17.281 1 97.62 103 VAL B C 1
ATOM 3641 O O . VAL B 1 103 ? 11.453 -21.812 -17.844 1 97.62 103 VAL B O 1
ATOM 3644 N N . THR B 1 104 ? 11.609 -20.609 -15.992 1 96.44 104 THR B N 1
ATOM 3645 C CA . THR B 1 104 ? 11.328 -21.734 -15.102 1 96.44 104 THR B CA 1
ATOM 3646 C C . THR B 1 104 ? 9.828 -21.859 -14.844 1 96.44 104 THR B C 1
ATOM 3648 O O . THR B 1 104 ? 9.289 -22.969 -14.805 1 96.44 104 THR B O 1
ATOM 3651 N N . ASP B 1 105 ? 9.039 -20.891 -14.75 1 94.12 105 ASP B N 1
ATOM 3652 C CA . ASP B 1 105 ? 7.625 -20.859 -14.383 1 94.12 105 ASP B CA 1
ATOM 3653 C C . ASP B 1 105 ? 6.824 -19.984 -15.352 1 94.12 105 ASP B C 1
ATOM 3655 O O . ASP B 1 105 ? 6.637 -18.797 -15.109 1 94.12 105 ASP B O 1
ATOM 3659 N N . MET B 1 106 ? 6.52 -20.5 -16.516 1 96.38 106 MET B N 1
ATOM 3660 C CA . MET B 1 106 ? 6.887 -21.859 -16.938 1 96.38 106 MET B CA 1
ATOM 3661 C C . MET B 1 106 ? 6.938 -21.953 -18.469 1 96.38 106 MET B C 1
ATOM 3663 O O . MET B 1 106 ? 6.578 -22.984 -19.031 1 96.38 106 MET B O 1
ATOM 3667 N N . LYS B 1 107 ? 7.375 -20.859 -19.062 1 98.31 107 LYS B N 1
ATOM 3668 C CA . LYS B 1 107 ? 7.344 -20.781 -20.516 1 98.31 107 LYS B CA 1
ATOM 3669 C C . LYS B 1 107 ? 8.266 -21.828 -21.141 1 98.31 107 LYS B C 1
ATOM 3671 O O . LYS B 1 107 ? 8.008 -22.312 -22.25 1 98.31 107 LYS B O 1
ATOM 3676 N N . ALA B 1 108 ? 9.344 -22.234 -20.516 1 98.62 108 ALA B N 1
ATOM 3677 C CA . ALA B 1 108 ? 10.18 -23.328 -21.031 1 98.62 108 ALA B CA 1
ATOM 3678 C C . ALA B 1 108 ? 9.391 -24.625 -21.094 1 98.62 108 ALA B C 1
ATOM 3680 O O . ALA B 1 108 ? 9.5 -25.375 -22.062 1 98.62 108 ALA B O 1
ATOM 3681 N N . GLY B 1 109 ? 8.641 -24.906 -20.016 1 98.62 109 GLY B N 1
ATOM 3682 C CA . GLY B 1 109 ? 7.793 -26.078 -20.016 1 98.62 109 GLY B CA 1
ATOM 3683 C C . GLY B 1 109 ? 6.75 -26.062 -21.125 1 98.62 109 GLY B C 1
ATOM 3684 O O . GLY B 1 109 ? 6.562 -27.062 -21.828 1 98.62 109 GLY B O 1
ATOM 3685 N N . LEU B 1 110 ? 6.117 -24.953 -21.312 1 98.81 110 LEU B N 1
ATOM 3686 C CA . LEU B 1 110 ? 5.098 -24.797 -22.344 1 98.81 110 LEU B CA 1
ATOM 3687 C C . LEU B 1 110 ? 5.699 -24.984 -23.734 1 98.81 110 LEU B C 1
ATOM 3689 O O . LEU B 1 110 ? 5.16 -25.734 -24.547 1 98.81 110 LEU B O 1
ATOM 3693 N N . VAL B 1 111 ? 6.805 -24.312 -23.984 1 98.81 111 VAL B N 1
ATOM 3694 C CA . VAL B 1 111 ? 7.457 -24.406 -25.281 1 98.81 111 VAL B CA 1
ATOM 3695 C C . VAL B 1 111 ? 7.93 -25.828 -25.531 1 98.81 111 VAL B C 1
ATOM 3697 O O . VAL B 1 111 ? 7.844 -26.344 -26.656 1 98.81 111 VAL B O 1
ATOM 3700 N N . ALA B 1 112 ? 8.406 -26.484 -24.5 1 98.81 112 ALA B N 1
ATOM 3701 C CA . ALA B 1 112 ? 8.844 -27.875 -24.625 1 98.81 112 ALA B CA 1
ATOM 3702 C C . ALA B 1 112 ? 7.676 -28.766 -25.047 1 98.81 112 ALA B C 1
ATOM 3704 O O . ALA B 1 112 ? 7.84 -29.672 -25.875 1 98.81 112 ALA B O 1
ATOM 3705 N N . LEU B 1 113 ? 6.523 -28.578 -24.453 1 98.88 113 LEU B N 1
ATOM 3706 C CA . LEU B 1 113 ? 5.336 -29.312 -24.844 1 98.88 113 LEU B CA 1
ATOM 3707 C C . LEU B 1 113 ? 5.043 -29.125 -26.328 1 98.88 113 LEU B C 1
ATOM 3709 O O . LEU B 1 113 ? 4.816 -30.094 -27.062 1 98.88 113 LEU B O 1
ATOM 3713 N N . VAL B 1 114 ? 5.066 -27.875 -26.75 1 98.88 114 VAL B N 1
ATOM 3714 C CA . VAL B 1 114 ? 4.695 -27.5 -28.109 1 98.88 114 VAL B CA 1
ATOM 3715 C C . VAL B 1 114 ? 5.695 -28.109 -29.109 1 98.88 114 VAL B C 1
ATOM 3717 O O . VAL B 1 114 ? 5.301 -28.688 -30.109 1 98.88 114 VAL B O 1
ATOM 3720 N N . VAL B 1 115 ? 6.961 -27.984 -28.812 1 98.81 115 VAL B N 1
ATOM 3721 C CA . VAL B 1 115 ? 8 -28.484 -29.688 1 98.81 115 VAL B CA 1
ATOM 3722 C C . VAL B 1 115 ? 7.902 -30.016 -29.781 1 98.81 115 VAL B C 1
ATOM 3724 O O . VAL B 1 115 ? 8.039 -30.578 -30.859 1 98.81 115 VAL B O 1
ATOM 3727 N N . ALA B 1 116 ? 7.672 -30.672 -28.625 1 98.62 116 ALA B N 1
ATOM 3728 C CA . ALA B 1 116 ? 7.496 -32.125 -28.625 1 98.62 116 ALA B CA 1
ATOM 3729 C C . ALA B 1 116 ? 6.324 -32.531 -29.516 1 98.62 116 ALA B C 1
ATOM 3731 O O . ALA B 1 116 ? 6.43 -33.5 -30.281 1 98.62 116 ALA B O 1
ATOM 3732 N N . MET B 1 117 ? 5.258 -31.828 -29.422 1 98.56 117 MET B N 1
ATOM 3733 C CA . MET B 1 117 ? 4.066 -32.094 -30.219 1 98.56 117 MET B CA 1
ATOM 3734 C C . MET B 1 117 ? 4.367 -31.953 -31.703 1 98.56 117 MET B C 1
ATOM 3736 O O . MET B 1 117 ? 3.975 -32.781 -32.5 1 98.56 117 MET B O 1
ATOM 3740 N N . ILE B 1 118 ? 5.012 -30.859 -32.062 1 98.5 118 ILE B N 1
ATOM 3741 C CA . ILE B 1 118 ? 5.367 -30.578 -33.438 1 98.5 118 ILE B CA 1
ATOM 3742 C C . ILE B 1 118 ? 6.25 -31.703 -34 1 98.5 118 ILE B C 1
ATOM 3744 O O . ILE B 1 118 ? 6 -32.25 -35.062 1 98.5 118 ILE B O 1
ATOM 3748 N N . ASN B 1 119 ? 7.262 -32.062 -33.188 1 98.19 119 ASN B N 1
ATOM 3749 C CA . ASN B 1 119 ? 8.195 -33.094 -33.625 1 98.19 119 ASN B CA 1
ATOM 3750 C C . ASN B 1 119 ? 7.5 -34.438 -33.844 1 98.19 119 ASN B C 1
ATOM 3752 O O . ASN B 1 119 ? 7.777 -35.125 -34.812 1 98.19 119 ASN B O 1
ATOM 3756 N N . ILE B 1 120 ? 6.605 -34.781 -32.969 1 97.62 120 ILE B N 1
ATOM 3757 C CA . ILE B 1 120 ? 5.852 -36 -33.094 1 97.62 120 ILE B CA 1
ATOM 3758 C C . ILE B 1 120 ? 4.988 -35.969 -34.375 1 97.62 120 ILE B C 1
ATOM 3760 O O . ILE B 1 120 ? 4.957 -36.906 -35.156 1 97.62 120 ILE B O 1
ATOM 3764 N N . GLN B 1 121 ? 4.324 -34.875 -34.562 1 97.06 121 GLN B N 1
ATOM 3765 C CA . GLN B 1 121 ? 3.465 -34.688 -35.75 1 97.06 121 GLN B CA 1
ATOM 3766 C C . GLN B 1 121 ? 4.266 -34.812 -37.031 1 97.06 121 GLN B C 1
ATOM 3768 O O . GLN B 1 121 ? 3.818 -35.469 -38 1 97.06 121 GLN B O 1
ATOM 3773 N N . GLN B 1 122 ? 5.43 -34.219 -37.062 1 96.44 122 GLN B N 1
ATOM 3774 C CA . GLN B 1 122 ? 6.27 -34.219 -38.281 1 96.44 122 GLN B CA 1
ATOM 3775 C C . GLN B 1 122 ? 6.891 -35.594 -38.531 1 96.44 122 GLN B C 1
ATOM 3777 O O . GLN B 1 122 ? 7.387 -35.844 -39.625 1 96.44 122 GLN B O 1
ATOM 3782 N N . GLN B 1 123 ? 6.793 -36.438 -37.531 1 95.06 123 GLN B N 1
ATOM 3783 C CA . GLN B 1 123 ? 7.273 -37.812 -37.688 1 95.06 123 GLN B CA 1
ATOM 3784 C C . GLN B 1 123 ? 6.121 -38.781 -37.969 1 95.06 123 GLN B C 1
ATOM 3786 O O . GLN B 1 123 ? 6.266 -40 -37.844 1 95.06 123 GLN B O 1
ATOM 3791 N N . GLY B 1 124 ? 5 -38.312 -38.312 1 93.88 124 GLY B N 1
ATOM 3792 C CA . GLY B 1 124 ? 3.873 -39.125 -38.719 1 93.88 124 GLY B CA 1
ATOM 3793 C C . GLY B 1 124 ? 2.738 -39.125 -37.719 1 93.88 124 GLY B C 1
ATOM 3794 O O . GLY B 1 124 ? 1.726 -39.812 -37.906 1 93.88 124 GLY B O 1
ATOM 3795 N N . GLY B 1 125 ? 2.902 -38.438 -36.656 1 92.69 125 GLY B N 1
ATOM 3796 C CA . GLY B 1 125 ? 1.867 -38.312 -35.656 1 92.69 125 GLY B CA 1
ATOM 3797 C C . GLY B 1 125 ? 1.812 -39.531 -34.75 1 92.69 125 GLY B C 1
ATOM 3798 O O . GLY B 1 125 ? 2.486 -40.531 -34.969 1 92.69 125 GLY B O 1
ATOM 3799 N N . PRO B 1 126 ? 0.992 -39.375 -33.625 1 95.19 126 PRO B N 1
ATOM 3800 C CA . PRO B 1 126 ? 0.811 -40.531 -32.781 1 95.19 126 PRO B CA 1
ATOM 3801 C C . PRO B 1 126 ? 0.177 -41.719 -33.5 1 95.19 126 PRO B C 1
ATOM 3803 O O . PRO B 1 126 ? -0.759 -41.531 -34.281 1 95.19 126 PRO B O 1
ATOM 3806 N N . LYS B 1 127 ? 0.693 -42.844 -33.25 1 93.25 127 LYS B N 1
ATOM 3807 C CA . LYS B 1 127 ? 0.128 -44.031 -33.844 1 93.25 127 LYS B CA 1
ATOM 3808 C C . LYS B 1 127 ? -1.253 -44.344 -33.281 1 93.25 127 LYS B C 1
ATOM 3810 O O . LYS B 1 127 ? -2.105 -44.906 -33.969 1 93.25 127 LYS B O 1
ATOM 3815 N N . HIS B 1 128 ? -1.312 -44.094 -32.031 1 93.56 128 HIS B N 1
ATOM 3816 C CA . HIS B 1 128 ? -2.564 -44.25 -31.297 1 93.56 128 HIS B CA 1
ATOM 3817 C C . HIS B 1 128 ? -2.867 -43.062 -30.422 1 93.56 128 HIS B C 1
ATOM 3819 O O . HIS B 1 128 ? -1.953 -42.438 -29.859 1 93.56 128 HIS B O 1
ATOM 3825 N N . GLY B 1 129 ? -4.172 -42.75 -30.406 1 97.75 129 GLY B N 1
ATOM 3826 C CA . GLY B 1 129 ? -4.613 -41.781 -29.406 1 97.75 129 GLY B CA 1
ATOM 3827 C C . GLY B 1 129 ? -4.363 -40.344 -29.812 1 97.75 129 GLY B C 1
ATOM 3828 O O . GLY B 1 129 ? -4.086 -40.062 -30.984 1 97.75 129 GLY B O 1
ATOM 3829 N N . THR B 1 130 ? -4.609 -39.438 -28.828 1 98.38 130 THR B N 1
ATOM 3830 C CA . THR B 1 130 ? -4.574 -38 -29.078 1 98.38 130 THR B CA 1
ATOM 3831 C C . THR B 1 130 ? -3.764 -37.312 -27.984 1 98.38 130 THR B C 1
ATOM 3833 O O . THR B 1 130 ? -3.865 -37.625 -26.812 1 98.38 130 THR B O 1
ATOM 3836 N N . ILE B 1 131 ? -2.887 -36.438 -28.406 1 98.75 131 ILE B N 1
ATOM 3837 C CA . ILE B 1 131 ? -2.293 -35.469 -27.5 1 98.75 131 ILE B CA 1
ATOM 3838 C C . ILE B 1 131 ? -3.055 -34.125 -27.578 1 98.75 131 ILE B C 1
ATOM 3840 O O . ILE B 1 131 ? -3.211 -33.562 -28.672 1 98.75 131 ILE B O 1
ATOM 3844 N N . ARG B 1 132 ? -3.578 -33.656 -26.469 1 98.81 132 ARG B N 1
ATOM 3845 C CA . ARG B 1 132 ? -4.312 -32.375 -26.406 1 98.81 132 ARG B CA 1
ATOM 3846 C C . ARG B 1 132 ? -3.543 -31.344 -25.594 1 98.81 132 ARG B C 1
ATOM 3848 O O . ARG B 1 132 ? -3.332 -31.5 -24.391 1 98.81 132 ARG B O 1
ATOM 3855 N N . LEU B 1 133 ? -3.148 -30.312 -26.25 1 98.88 133 LEU B N 1
ATOM 3856 C CA . LEU B 1 133 ? -2.475 -29.203 -25.594 1 98.88 133 LEU B CA 1
ATOM 3857 C C . LEU B 1 133 ? -3.486 -28.203 -25.047 1 98.88 133 LEU B C 1
ATOM 3859 O O . LEU B 1 133 ? -4.336 -27.703 -25.797 1 98.88 133 LEU B O 1
ATOM 3863 N N . LEU B 1 134 ? -3.406 -27.953 -23.781 1 98.88 134 LEU B N 1
ATOM 3864 C CA . LEU B 1 134 ? -4.188 -26.906 -23.125 1 98.88 134 LEU B CA 1
ATOM 3865 C C . LEU B 1 134 ? -3.281 -25.797 -22.594 1 98.88 134 LEU B C 1
ATOM 3867 O O . LEU B 1 134 ? -2.807 -25.875 -21.453 1 98.88 134 LEU B O 1
ATOM 3871 N N . ALA B 1 135 ? -3.023 -24.766 -23.391 1 98.81 135 ALA B N 1
ATOM 3872 C CA . ALA B 1 135 ? -2.283 -23.594 -22.953 1 98.81 135 ALA B CA 1
ATOM 3873 C C . ALA B 1 135 ? -3.209 -22.562 -22.297 1 98.81 135 ALA B C 1
ATOM 3875 O O . ALA B 1 135 ? -4.156 -22.094 -22.938 1 98.81 135 ALA B O 1
ATOM 3876 N N . THR B 1 136 ? -2.908 -22.234 -21.047 1 98.62 136 THR B N 1
ATOM 3877 C CA . THR B 1 136 ? -3.91 -21.516 -20.266 1 98.62 136 THR B CA 1
ATOM 3878 C C . THR B 1 136 ? -3.455 -20.094 -19.984 1 98.62 136 THR B C 1
ATOM 3880 O O . THR B 1 136 ? -2.258 -19.797 -20 1 98.62 136 THR B O 1
ATOM 3883 N N . MET B 1 137 ? -4.402 -19.219 -19.781 1 97.38 137 MET B N 1
ATOM 3884 C CA . MET B 1 137 ? -4.172 -17.875 -19.234 1 97.38 137 MET B CA 1
ATOM 3885 C C . MET B 1 137 ? -4.492 -17.828 -17.75 1 97.38 137 MET B C 1
ATOM 3887 O O . MET B 1 137 ? -5.312 -18.609 -17.266 1 97.38 137 MET B O 1
ATOM 3891 N N . GLY B 1 138 ? -3.83 -17.078 -17 1 94.06 138 GLY B N 1
ATOM 3892 C CA . GLY B 1 138 ? -4.23 -16.641 -15.68 1 94.06 138 GLY B CA 1
ATOM 3893 C C . GLY B 1 138 ? -3.92 -17.672 -14.602 1 94.06 138 GLY B C 1
ATOM 3894 O O . GLY B 1 138 ? -4.668 -17.812 -13.633 1 94.06 138 GLY B O 1
ATOM 3895 N N . GLU B 1 139 ? -2.928 -18.484 -14.805 1 92.69 139 GLU B N 1
ATOM 3896 C CA . GLU B 1 139 ? -2.525 -19.453 -13.781 1 92.69 139 GLU B CA 1
ATOM 3897 C C . GLU B 1 139 ? -1.992 -18.734 -12.539 1 92.69 139 GLU B C 1
ATOM 3899 O O . GLU B 1 139 ? -2.273 -19.156 -11.414 1 92.69 139 GLU B O 1
ATOM 3904 N N . GLU B 1 140 ? -1.319 -17.703 -12.664 1 86.62 140 GLU B N 1
ATOM 3905 C CA . GLU B 1 140 ? -0.622 -17.031 -11.57 1 86.62 140 GLU B CA 1
ATOM 3906 C C . GLU B 1 140 ? -1.602 -16.297 -10.648 1 86.62 140 GLU B C 1
ATOM 3908 O O . GLU B 1 140 ? -1.288 -16.031 -9.492 1 86.62 140 GLU B O 1
ATOM 3913 N N . VAL B 1 141 ? -2.715 -15.945 -11.266 1 85.56 141 VAL B N 1
ATOM 3914 C CA . VAL B 1 141 ? -3.756 -15.266 -10.5 1 85.56 141 VAL B CA 1
ATOM 3915 C C . VAL B 1 141 ? -5.125 -15.812 -10.898 1 85.56 141 VAL B C 1
ATOM 3917 O O . VAL B 1 141 ? -5.555 -15.656 -12.039 1 85.56 141 VAL B O 1
ATOM 3920 N N . GLY B 1 142 ? -5.758 -16.562 -10.047 1 86.12 142 GLY B N 1
ATOM 3921 C CA . GLY B 1 142 ? -7.164 -16.891 -10.195 1 86.12 142 GLY B CA 1
ATOM 3922 C C . GLY B 1 142 ? -7.383 -18.188 -10.953 1 86.12 142 GLY B C 1
ATOM 3923 O O . GLY B 1 142 ? -8.391 -18.875 -10.742 1 86.12 142 GLY B O 1
ATOM 3924 N N . GLU B 1 143 ? -6.582 -18.5 -12.023 1 94 143 GLU B N 1
ATOM 3925 C CA . GLU B 1 143 ? -6.668 -19.719 -12.836 1 94 143 GLU B CA 1
ATOM 3926 C C . GLU B 1 143 ? -7.938 -19.734 -13.68 1 94 143 GLU B C 1
ATOM 3928 O O . GLU B 1 143 ? -8.57 -20.766 -13.836 1 94 143 GLU B O 1
ATOM 3933 N N . ALA B 1 144 ? -8.328 -18.578 -14.18 1 93.94 144 ALA B N 1
ATOM 3934 C CA . ALA B 1 144 ? -9.555 -18.469 -14.969 1 93.94 144 ALA B CA 1
ATOM 3935 C C . ALA B 1 144 ? -9.445 -19.281 -16.266 1 93.94 144 ALA B C 1
ATOM 3937 O O . ALA B 1 144 ? -10.438 -19.828 -16.75 1 93.94 144 ALA B O 1
ATOM 3938 N N . GLY B 1 145 ? -8.273 -19.406 -16.812 1 97.06 145 GLY B N 1
ATOM 3939 C CA . GLY B 1 145 ? -8.07 -20.172 -18.031 1 97.06 145 GLY B CA 1
ATOM 3940 C C . GLY B 1 145 ? -8.375 -21.641 -17.875 1 97.06 145 GLY B C 1
ATOM 3941 O O . GLY B 1 145 ? -9.156 -22.203 -18.656 1 97.06 145 GLY B O 1
ATOM 3942 N N . SER B 1 146 ? -7.781 -22.266 -16.844 1 97.44 146 SER B N 1
ATOM 3943 C CA . SER B 1 146 ? -8.023 -23.688 -16.641 1 97.44 146 SER B CA 1
ATOM 3944 C C . SER B 1 146 ? -9.461 -23.953 -16.203 1 97.44 146 SER B C 1
ATOM 3946 O O . SER B 1 146 ? -10.039 -24.984 -16.547 1 97.44 146 SER B O 1
ATOM 3948 N N . ALA B 1 147 ? -10.031 -23 -15.484 1 96.12 147 ALA B N 1
ATOM 3949 C CA . ALA B 1 147 ? -11.445 -23.125 -15.141 1 96.12 147 ALA B CA 1
ATOM 3950 C C . ALA B 1 147 ? -12.312 -23.156 -16.391 1 96.12 147 ALA B C 1
ATOM 3952 O O . ALA B 1 147 ? -13.258 -23.938 -16.484 1 96.12 147 ALA B O 1
ATOM 3953 N N . ALA B 1 148 ? -12.023 -22.266 -17.312 1 97.25 148 ALA B N 1
ATOM 3954 C CA . ALA B 1 148 ? -12.773 -22.219 -18.562 1 97.25 148 ALA B CA 1
ATOM 3955 C C . ALA B 1 148 ? -12.648 -23.531 -19.344 1 97.25 148 ALA B C 1
ATOM 3957 O O . ALA B 1 148 ? -13.641 -24.047 -19.859 1 97.25 148 ALA B O 1
ATOM 3958 N N . PHE B 1 149 ? -11.461 -24.094 -19.453 1 97.94 149 PHE B N 1
ATOM 3959 C CA . PHE B 1 149 ? -11.266 -25.359 -20.125 1 97.94 149 PHE B CA 1
ATOM 3960 C C . PHE B 1 149 ? -12.086 -26.453 -19.453 1 97.94 149 PHE B C 1
ATOM 3962 O O . PHE B 1 149 ? -12.688 -27.297 -20.141 1 97.94 149 PHE B O 1
ATOM 3969 N N . TYR B 1 150 ? -12.055 -26.453 -18.141 1 96.5 150 TYR B N 1
ATOM 3970 C CA . TYR B 1 150 ? -12.828 -27.453 -17.391 1 96.5 150 TYR B CA 1
ATOM 3971 C C . TYR B 1 150 ? -14.312 -27.328 -17.719 1 96.5 150 TYR B C 1
ATOM 3973 O O . TYR B 1 150 ? -14.977 -28.328 -18.016 1 96.5 150 TYR B O 1
ATOM 3981 N N . GLN B 1 151 ? -14.836 -26.141 -17.719 1 96.31 151 GLN B N 1
ATOM 3982 C CA . GLN B 1 151 ? -16.25 -25.891 -17.969 1 96.31 151 GLN B CA 1
ATOM 3983 C C . GLN B 1 151 ? -16.625 -26.266 -19.406 1 96.31 151 GLN B C 1
ATOM 3985 O O . GLN B 1 151 ? -17.734 -26.719 -19.656 1 96.31 151 GLN B O 1
ATOM 3990 N N . GLN B 1 152 ? -15.703 -26.125 -20.25 1 96.62 152 GLN B N 1
ATOM 3991 C CA . GLN B 1 152 ? -15.93 -26.422 -21.672 1 96.62 152 GLN B CA 1
ATOM 3992 C C . GLN B 1 152 ? -15.82 -27.922 -21.938 1 96.62 152 GLN B C 1
ATOM 3994 O O . GLN B 1 152 ? -16.047 -28.375 -23.062 1 96.62 152 GLN B O 1
ATOM 3999 N N . GLY B 1 153 ? -15.391 -28.641 -20.969 1 96.62 153 GLY B N 1
ATOM 4000 C CA . GLY B 1 153 ? -15.359 -30.094 -21.094 1 96.62 153 GLY B CA 1
ATOM 4001 C C . GLY B 1 153 ? -14.062 -30.609 -21.688 1 96.62 153 GLY B C 1
ATOM 4002 O O . GLY B 1 153 ? -14.016 -31.719 -22.203 1 96.62 153 GLY B O 1
ATOM 4003 N N . ALA B 1 154 ? -13.008 -29.844 -21.609 1 97.06 154 ALA B N 1
ATOM 4004 C CA . ALA B 1 154 ? -11.742 -30.203 -22.25 1 97.06 154 ALA B CA 1
ATOM 4005 C C . ALA B 1 154 ? -11.125 -31.438 -21.609 1 97.06 154 ALA B C 1
ATOM 4007 O O . ALA B 1 154 ? -10.266 -32.094 -22.219 1 97.06 154 ALA B O 1
ATOM 4008 N N . MET B 1 155 ? -11.633 -31.844 -20.422 1 97.62 155 MET B N 1
ATOM 4009 C CA . MET B 1 155 ? -11.023 -32.969 -19.703 1 97.62 155 MET B CA 1
ATOM 4010 C C . MET B 1 155 ? -11.977 -34.156 -19.625 1 97.62 155 MET B C 1
ATOM 4012 O O . MET B 1 155 ? -11.641 -35.188 -19.047 1 97.62 155 MET B O 1
ATOM 4016 N N . GLN B 1 156 ? -13.086 -34.062 -20.234 1 96.19 156 GLN B N 1
ATOM 4017 C CA . GLN B 1 156 ? -14.125 -35.062 -20.094 1 96.19 156 GLN B CA 1
ATOM 4018 C C . GLN B 1 156 ? -13.664 -36.406 -20.656 1 96.19 156 GLN B C 1
ATOM 4020 O O . GLN B 1 156 ? -14.031 -37.469 -20.141 1 96.19 156 GLN B O 1
ATOM 4025 N N . ASP B 1 157 ? -12.875 -36.344 -21.672 1 96.81 157 ASP B N 1
ATOM 4026 C CA . ASP B 1 157 ? -12.445 -37.594 -22.312 1 96.81 157 ASP B CA 1
ATOM 4027 C C . ASP B 1 157 ? -10.961 -37.844 -22.078 1 96.81 157 ASP B C 1
ATOM 4029 O O . ASP B 1 157 ? -10.367 -38.719 -22.719 1 96.81 157 ASP B O 1
ATOM 4033 N N . ALA B 1 158 ? -10.352 -37.156 -21.172 1 97.69 158 ALA B N 1
ATOM 4034 C CA . ALA B 1 158 ? -8.914 -37.281 -20.953 1 97.69 158 ALA B CA 1
ATOM 4035 C C . ALA B 1 158 ? -8.594 -38.531 -20.141 1 97.69 158 ALA B C 1
ATOM 4037 O O . ALA B 1 158 ? -9.258 -38.844 -19.141 1 97.69 158 ALA B O 1
ATOM 4038 N N . ALA B 1 159 ? -7.59 -39.219 -20.609 1 97.62 159 ALA B N 1
ATOM 4039 C CA . ALA B 1 159 ? -7.129 -40.438 -19.922 1 97.62 159 ALA B CA 1
ATOM 4040 C C . ALA B 1 159 ? -5.969 -40.125 -18.984 1 97.62 159 ALA B C 1
ATOM 4042 O O . ALA B 1 159 ? -5.59 -40.938 -18.156 1 97.62 159 ALA B O 1
ATOM 4043 N N . GLY B 1 160 ? -5.457 -38.969 -19.047 1 98 160 GLY B N 1
ATOM 4044 C CA . GLY B 1 160 ? -4.375 -38.469 -18.203 1 98 160 GLY B CA 1
ATOM 4045 C C . GLY B 1 160 ? -4.117 -37 -18.375 1 98 160 GLY B C 1
ATOM 4046 O O . GLY B 1 160 ? -4.617 -36.375 -19.312 1 98 160 GLY B O 1
ATOM 4047 N N . LEU B 1 161 ? -3.391 -36.438 -17.406 1 98.62 161 LEU B N 1
ATOM 4048 C CA . LEU B 1 161 ? -3.049 -35 -17.406 1 98.62 161 LEU B CA 1
ATOM 4049 C C . LEU B 1 161 ? -1.594 -34.812 -17 1 98.62 161 LEU B C 1
ATOM 4051 O O . LEU B 1 161 ? -1.165 -35.25 -15.945 1 98.62 161 LEU B O 1
ATOM 4055 N N . LEU B 1 162 ? -0.855 -34.188 -17.891 1 98.62 162 LEU B N 1
ATOM 4056 C CA . LEU B 1 162 ? 0.504 -33.75 -17.594 1 98.62 162 LEU B CA 1
ATOM 4057 C C . LEU B 1 162 ? 0.575 -32.219 -17.5 1 98.62 162 LEU B C 1
ATOM 4059 O O . LEU B 1 162 ? 0.208 -31.516 -18.438 1 98.62 162 LEU B O 1
ATOM 4063 N N . ILE B 1 163 ? 0.963 -31.75 -16.344 1 98.44 163 ILE B N 1
ATOM 4064 C CA . ILE B 1 163 ? 1.237 -30.328 -16.172 1 98.44 163 ILE B CA 1
ATOM 4065 C C . ILE B 1 163 ? 2.738 -30.062 -16.281 1 98.44 163 ILE B C 1
ATOM 4067 O O . ILE B 1 163 ? 3.539 -30.688 -15.586 1 98.44 163 ILE B O 1
ATOM 4071 N N . ALA B 1 164 ? 3.133 -29.125 -17.094 1 98.25 164 ALA B N 1
ATOM 4072 C CA . ALA B 1 164 ? 4.543 -28.938 -17.438 1 98.25 164 ALA B CA 1
ATOM 4073 C C . ALA B 1 164 ? 5.203 -27.906 -16.531 1 98.25 164 ALA B C 1
ATOM 4075 O O . ALA B 1 164 ? 6.156 -27.25 -16.922 1 98.25 164 ALA B O 1
ATOM 4076 N N . GLU B 1 165 ? 4.688 -27.766 -15.359 1 95.81 165 GLU B N 1
ATOM 4077 C CA . GLU B 1 165 ? 5.309 -26.922 -14.344 1 95.81 165 GLU B CA 1
ATOM 4078 C C . GLU B 1 165 ? 6.5 -27.609 -13.695 1 95.81 165 GLU B C 1
ATOM 4080 O O . GLU B 1 165 ? 6.551 -28.844 -13.648 1 95.81 165 GLU B O 1
ATOM 4085 N N . PRO B 1 166 ? 7.375 -26.766 -13.211 1 93.56 166 PRO B N 1
ATOM 4086 C CA . PRO B 1 166 ? 8.484 -27.391 -12.484 1 93.56 166 PRO B CA 1
ATOM 4087 C C . PRO B 1 166 ? 8.062 -27.922 -11.125 1 93.56 166 PRO B C 1
ATOM 4089 O O . PRO B 1 166 ? 7.098 -27.438 -10.531 1 93.56 166 PRO B O 1
ATOM 4092 N N . SER B 1 167 ? 8.641 -28.938 -10.758 1 88.88 167 SER B N 1
ATOM 4093 C CA . SER B 1 167 ? 8.625 -29.469 -9.398 1 88.88 167 SER B CA 1
ATOM 4094 C C . SER B 1 167 ? 10.016 -29.453 -8.781 1 88.88 167 SER B C 1
ATOM 4096 O O . SER B 1 167 ? 10.656 -28.406 -8.711 1 88.88 167 SER B O 1
ATOM 4098 N N . THR B 1 168 ? 10.5 -30.547 -8.305 1 87.5 168 THR B N 1
ATOM 4099 C CA . THR B 1 168 ? 11.922 -30.656 -7.973 1 87.5 168 THR B CA 1
ATOM 4100 C C . THR B 1 168 ? 12.758 -30.875 -9.227 1 87.5 168 THR B C 1
ATOM 4102 O O . THR B 1 168 ? 12.219 -31.141 -10.305 1 87.5 168 THR B O 1
ATOM 4105 N N . VAL B 1 169 ? 14.047 -30.594 -9.125 1 93.25 169 VAL B N 1
ATOM 4106 C CA . VAL B 1 169 ? 14.93 -30.734 -10.281 1 93.25 169 VAL B CA 1
ATOM 4107 C C . VAL B 1 169 ? 14.805 -32.156 -10.859 1 93.25 169 VAL B C 1
ATOM 4109 O O . VAL B 1 169 ? 15.25 -33.125 -10.25 1 93.25 169 VAL B O 1
ATOM 4112 N N . TYR B 1 170 ? 14.195 -32.25 -12.031 1 95.69 170 TYR B N 1
ATOM 4113 C CA . TYR B 1 170 ? 13.906 -33.469 -12.766 1 95.69 170 TYR B CA 1
ATOM 4114 C C . TYR B 1 170 ? 12.938 -34.344 -11.977 1 95.69 170 TYR B C 1
ATOM 4116 O O . TYR B 1 170 ? 12.773 -35.531 -12.297 1 95.69 170 TYR B O 1
ATOM 4124 N N . GLY B 1 171 ? 12.375 -33.781 -10.969 1 95.56 171 GLY B N 1
ATOM 4125 C CA . GLY B 1 171 ? 11.383 -34.5 -10.18 1 95.56 171 GLY B CA 1
ATOM 4126 C C . GLY B 1 171 ? 9.961 -34.281 -10.664 1 95.56 171 GLY B C 1
ATOM 4127 O O . GLY B 1 171 ? 9.719 -33.438 -11.539 1 95.56 171 GLY B O 1
ATOM 4128 N N . THR B 1 172 ? 9.031 -35.125 -10.078 1 96.62 172 THR B N 1
ATOM 4129 C CA . THR B 1 172 ? 7.629 -35.031 -10.453 1 96.62 172 THR B CA 1
ATOM 4130 C C . THR B 1 172 ? 6.738 -34.969 -9.211 1 96.62 172 THR B C 1
ATOM 4132 O O . THR B 1 172 ? 7.219 -35.125 -8.094 1 96.62 172 THR B O 1
ATOM 4135 N N . ALA B 1 173 ? 5.5 -34.562 -9.445 1 95.31 173 ALA B N 1
ATOM 4136 C CA . ALA B 1 173 ? 4.469 -34.562 -8.406 1 95.31 173 ALA B CA 1
ATOM 4137 C C . ALA B 1 173 ? 3.195 -35.25 -8.906 1 95.31 173 ALA B C 1
ATOM 4139 O O . ALA B 1 173 ? 2.83 -35.094 -10.078 1 95.31 173 ALA B O 1
ATOM 4140 N N . ALA B 1 174 ? 2.553 -36 -7.945 1 94.38 174 ALA B N 1
ATOM 4141 C CA . ALA B 1 174 ? 1.297 -36.656 -8.266 1 94.38 174 ALA B CA 1
ATOM 4142 C C . ALA B 1 174 ? 0.133 -36.062 -7.492 1 94.38 174 ALA B C 1
ATOM 4144 O O . ALA B 1 174 ? -1.021 -36.438 -7.684 1 94.38 174 ALA B O 1
ATOM 4145 N N . GLU B 1 175 ? 0.47 -35.188 -6.59 1 93.5 175 GLU B N 1
ATOM 4146 C CA . GLU B 1 175 ? -0.496 -34.469 -5.762 1 93.5 175 GLU B CA 1
ATOM 4147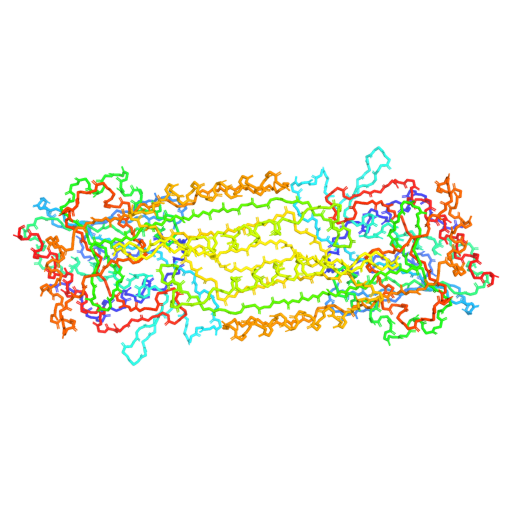 C C . GLU B 1 175 ? -0.06 -33.031 -5.527 1 93.5 175 GLU B C 1
ATOM 4149 O O . GLU B 1 175 ? 1.115 -32.719 -5.695 1 93.5 175 GLU B O 1
ATOM 4154 N N . GLN B 1 176 ? -1.017 -32.219 -5.281 1 94.88 176 GLN B N 1
ATOM 4155 C CA . GLN B 1 176 ? -0.704 -30.812 -5.008 1 94.88 176 GLN B CA 1
ATOM 4156 C C . GLN B 1 176 ? -1.619 -30.25 -3.926 1 94.88 176 GLN B C 1
ATOM 4158 O O . GLN B 1 176 ? -2.785 -30.641 -3.824 1 94.88 176 GLN B O 1
ATOM 4163 N N . LYS B 1 177 ? -1.076 -29.344 -3.158 1 94.88 177 LYS B N 1
ATOM 4164 C CA . LYS B 1 177 ? -1.846 -28.641 -2.135 1 94.88 177 LYS B CA 1
ATOM 4165 C C . LYS B 1 177 ? -2.949 -27.781 -2.764 1 94.88 177 LYS B C 1
ATOM 4167 O O . LYS B 1 177 ? -2.953 -27.562 -3.977 1 94.88 177 LYS B O 1
ATOM 4172 N N . GLY B 1 178 ? -3.928 -27.453 -1.881 1 94.62 178 GLY B N 1
ATOM 4173 C CA . GLY B 1 178 ? -4.906 -26.453 -2.285 1 94.62 178 GLY B CA 1
ATOM 4174 C C . GLY B 1 178 ? -4.414 -25.031 -2.107 1 94.62 178 GLY B C 1
ATOM 4175 O O . GLY B 1 178 ? -3.301 -24.812 -1.63 1 94.62 178 GLY B O 1
ATOM 4176 N N . SER B 1 179 ? -5.215 -24.125 -2.605 1 95 179 SER B N 1
ATOM 4177 C CA . SER B 1 179 ? -4.914 -22.703 -2.475 1 95 179 SER B CA 1
ATOM 4178 C C . SER B 1 179 ? -6.184 -21.891 -2.258 1 95 179 SER B C 1
ATOM 4180 O O . SER B 1 179 ? -7.18 -22.078 -2.959 1 95 179 SER B O 1
ATOM 4182 N N . CYS B 1 180 ? -6.094 -21.125 -1.29 1 94.88 180 CYS B N 1
ATOM 4183 C CA . CYS B 1 180 ? -7.152 -20.188 -0.961 1 94.88 180 CYS B CA 1
ATOM 4184 C C . CYS B 1 180 ? -6.621 -18.75 -0.934 1 94.88 180 CYS B C 1
ATOM 4186 O O . CYS B 1 180 ? -5.836 -18.391 -0.053 1 94.88 180 CYS B O 1
ATOM 4188 N N . ASP B 1 181 ? -6.957 -17.969 -1.989 1 95.38 181 ASP B N 1
ATOM 4189 C CA . ASP B 1 181 ? -6.613 -16.547 -2.031 1 95.38 181 ASP B CA 1
ATOM 4190 C C . ASP B 1 181 ? -7.785 -15.688 -1.559 1 95.38 181 ASP B C 1
ATOM 4192 O O . ASP B 1 181 ? -8.867 -15.719 -2.15 1 95.38 181 ASP B O 1
ATOM 4196 N N . LEU B 1 182 ? -7.523 -14.922 -0.52 1 97.44 182 LEU B N 1
ATOM 4197 C CA . LEU B 1 182 ? -8.586 -14.133 0.099 1 97.44 182 LEU B CA 1
ATOM 4198 C C . LEU B 1 182 ? -8.195 -12.664 0.182 1 97.44 182 LEU B C 1
ATOM 4200 O O . LEU B 1 182 ? -7.027 -12.336 0.426 1 97.44 182 LEU B O 1
ATOM 4204 N N . LYS B 1 183 ? -9.18 -11.789 -0.057 1 97.94 183 LYS B N 1
ATOM 4205 C CA . LYS B 1 183 ? -9.031 -10.352 0.135 1 97.94 183 LYS B CA 1
ATOM 4206 C C . LYS B 1 183 ? -9.766 -9.883 1.386 1 97.94 183 LYS B C 1
ATOM 4208 O O . LYS B 1 183 ? -10.953 -10.164 1.554 1 97.94 183 LYS B O 1
ATOM 4213 N N . LEU B 1 184 ? -9.078 -9.25 2.24 1 98.69 184 LEU B N 1
ATOM 4214 C CA . LEU B 1 184 ? -9.672 -8.602 3.402 1 98.69 184 LEU B CA 1
ATOM 4215 C C . LEU B 1 184 ? -9.688 -7.086 3.221 1 98.69 184 LEU B C 1
ATOM 4217 O O . LEU B 1 184 ? -8.703 -6.496 2.779 1 98.69 184 LEU B O 1
ATOM 4221 N N . THR B 1 185 ? -10.812 -6.488 3.449 1 98.69 185 THR B N 1
ATOM 4222 C CA . THR B 1 185 ? -10.984 -5.043 3.385 1 98.69 185 THR B CA 1
ATOM 4223 C C . THR B 1 185 ? -11.445 -4.492 4.73 1 98.69 185 THR B C 1
ATOM 4225 O O . THR B 1 185 ? -12.461 -4.926 5.27 1 98.69 185 THR B O 1
ATOM 4228 N N . SER B 1 186 ? -10.68 -3.611 5.262 1 98.69 186 SER B N 1
ATOM 4229 C CA . SER B 1 186 ? -10.984 -2.943 6.523 1 98.69 186 SER B CA 1
ATOM 4230 C C . SER B 1 186 ? -11.352 -1.48 6.297 1 98.69 186 SER B C 1
ATOM 4232 O O . SER B 1 186 ? -10.602 -0.739 5.66 1 98.69 186 SER B O 1
ATOM 4234 N N . LYS B 1 187 ? -12.461 -1.091 6.793 1 97.38 187 LYS B N 1
ATOM 4235 C CA . LYS B 1 187 ? -12.914 0.291 6.664 1 97.38 187 LYS B CA 1
ATOM 4236 C C . LYS B 1 187 ? -12.781 1.039 7.988 1 97.38 187 LYS B C 1
ATOM 4238 O O . LYS B 1 187 ? -12.977 0.458 9.062 1 97.38 187 LYS B O 1
ATOM 4243 N N . GLY B 1 188 ? -12.391 2.301 7.867 1 95.88 188 GLY B N 1
ATOM 4244 C CA . GLY B 1 188 ? -12.289 3.201 9 1 95.88 188 GLY B CA 1
ATOM 4245 C C . GLY B 1 188 ? -12.828 4.59 8.719 1 95.88 188 GLY B C 1
ATOM 4246 O O . GLY B 1 188 ? -13.797 4.742 7.973 1 95.88 188 GLY B O 1
ATOM 4247 N N . LYS B 1 189 ? -12.32 5.52 9.422 1 92.31 189 LYS B N 1
ATOM 4248 C CA . LYS B 1 189 ? -12.688 6.926 9.289 1 92.31 189 LYS B CA 1
ATOM 4249 C C . LYS B 1 189 ? -11.461 7.824 9.398 1 92.31 189 LYS B C 1
ATOM 4251 O O . LYS B 1 189 ? -10.812 7.883 10.453 1 92.31 189 LYS B O 1
ATOM 4256 N N . ALA B 1 190 ? -11.219 8.539 8.32 1 89.56 190 ALA B N 1
ATOM 4257 C CA . ALA B 1 190 ? -10.039 9.391 8.266 1 89.56 190 ALA B CA 1
ATOM 4258 C C . ALA B 1 190 ? -10.227 10.641 9.133 1 89.56 190 ALA B C 1
ATOM 4260 O O . ALA B 1 190 ? -11.297 11.25 9.133 1 89.56 190 ALA B O 1
ATOM 4261 N N . VAL B 1 191 ? -9.227 10.961 9.898 1 88.44 191 VAL B N 1
ATOM 4262 C CA . VAL B 1 191 ? -9.109 12.195 10.664 1 88.44 191 VAL B CA 1
ATOM 4263 C C . VAL B 1 191 ? -7.641 12.586 10.797 1 88.44 191 VAL B C 1
ATOM 4265 O O . VAL B 1 191 ? -6.75 11.805 10.453 1 88.44 191 VAL B O 1
ATOM 4268 N N . HIS B 1 192 ? -7.457 13.789 11.141 1 86.19 192 HIS B N 1
ATOM 4269 C CA . HIS B 1 192 ? -6.102 14.227 11.445 1 86.19 192 HIS B CA 1
ATOM 4270 C C . HIS B 1 192 ? -5.492 13.383 12.562 1 86.19 192 HIS B C 1
ATOM 4272 O O . HIS B 1 192 ? -6.164 13.078 13.555 1 86.19 192 HIS B O 1
ATOM 4278 N N . SER B 1 193 ? -4.246 12.953 12.469 1 89.5 193 SER B N 1
ATOM 4279 C CA . SER B 1 193 ? -3.584 12.055 13.406 1 89.5 193 SER B CA 1
ATOM 4280 C C . SER B 1 193 ? -3.426 12.711 14.773 1 89.5 193 SER B C 1
ATOM 4282 O O . SER B 1 193 ? -3.125 12.031 15.758 1 89.5 193 SER B O 1
ATOM 4284 N N . SER B 1 194 ? -3.613 13.984 14.859 1 88.88 194 SER B N 1
ATOM 4285 C CA . SER B 1 194 ? -3.533 14.664 16.141 1 88.88 194 SER B CA 1
ATOM 4286 C C . SER B 1 194 ? -4.785 14.422 16.984 1 88.88 194 SER B C 1
ATOM 4288 O O . SER B 1 194 ? -4.797 14.68 18.188 1 88.88 194 SER B O 1
ATOM 4290 N N . THR B 1 195 ? -5.859 14.008 16.359 1 89 195 THR B N 1
ATOM 4291 C CA . THR B 1 195 ? -7.105 13.711 17.047 1 89 195 THR B CA 1
ATOM 4292 C C . THR B 1 195 ? -7.645 12.344 16.625 1 89 195 THR B C 1
ATOM 4294 O O . THR B 1 195 ? -8.797 12.227 16.203 1 89 195 THR B O 1
ATOM 4297 N N . PRO B 1 196 ? -6.871 11.297 16.859 1 91.31 196 PRO B N 1
ATOM 4298 C CA . PRO B 1 196 ? -7.246 9.977 16.359 1 91.31 196 PRO B CA 1
ATOM 4299 C C . PRO B 1 196 ? -8.555 9.469 16.969 1 91.31 196 PRO B C 1
ATOM 4301 O O . PRO B 1 196 ? -9.242 8.648 16.344 1 91.31 196 PRO B O 1
ATOM 4304 N N . GLU B 1 197 ? -8.953 10 18.109 1 91 197 GLU B N 1
ATOM 4305 C CA . GLU B 1 197 ? -10.164 9.555 18.797 1 91 197 GLU B CA 1
ATOM 4306 C C . GLU B 1 197 ? -11.414 9.922 18.016 1 91 197 GLU B C 1
ATOM 4308 O O . GLU B 1 197 ? -12.484 9.359 18.234 1 91 197 GLU B O 1
ATOM 4313 N N . ARG B 1 198 ? -11.242 10.844 17.109 1 89.56 198 ARG B N 1
ATOM 4314 C CA . ARG B 1 198 ? -12.375 11.281 16.312 1 89.56 198 ARG B CA 1
ATOM 4315 C C . ARG B 1 198 ? -12.547 10.414 15.07 1 89.56 198 ARG B C 1
ATOM 4317 O O . ARG B 1 198 ? -13.523 10.555 14.336 1 89.56 198 ARG B O 1
ATOM 4324 N N . GLY B 1 199 ? -11.648 9.508 14.844 1 93.19 199 GLY B N 1
ATOM 4325 C CA . GLY B 1 199 ? -11.672 8.641 13.68 1 93.19 199 GLY B CA 1
ATOM 4326 C C . GLY B 1 199 ? -11.57 7.168 14.031 1 93.19 199 GLY B C 1
ATOM 4327 O O . GLY B 1 199 ? -11.938 6.762 15.141 1 93.19 199 GLY B O 1
ATOM 4328 N N . TYR B 1 200 ? -11.258 6.379 13.086 1 96 200 TYR B N 1
ATOM 4329 C CA . TYR B 1 200 ? -11.016 4.949 13.242 1 96 200 TYR B CA 1
ATOM 4330 C C . TYR B 1 200 ? -9.961 4.465 12.258 1 96 200 TYR B C 1
ATOM 4332 O O . TYR B 1 200 ? -10.148 4.578 11.039 1 96 200 TYR B O 1
ATOM 4340 N N . ASN B 1 201 ? -8.859 3.973 12.742 1 97.44 201 ASN B N 1
ATOM 4341 C CA . ASN B 1 201 ? -7.73 3.541 11.922 1 97.44 201 ASN B CA 1
ATOM 4342 C C . ASN B 1 201 ? -7.988 2.178 11.289 1 97.44 201 ASN B C 1
ATOM 4344 O O . ASN B 1 201 ? -7.945 1.152 11.969 1 97.44 201 ASN B O 1
ATOM 4348 N N . ALA B 1 202 ? -8.18 2.16 10.008 1 97.75 202 ALA B N 1
ATOM 4349 C CA . ALA B 1 202 ? -8.539 0.938 9.289 1 97.75 202 ALA B CA 1
ATOM 4350 C C . ALA B 1 202 ? -7.406 -0.086 9.367 1 97.75 202 ALA B C 1
ATOM 4352 O O . ALA B 1 202 ? -7.645 -1.292 9.258 1 97.75 202 ALA B O 1
ATOM 4353 N N . LEU B 1 203 ? -6.176 0.311 9.578 1 98.38 203 LEU B N 1
ATOM 4354 C CA . LEU B 1 203 ? -5.012 -0.568 9.562 1 98.38 203 LEU B CA 1
ATOM 4355 C C . LEU B 1 203 ? -4.926 -1.38 10.852 1 98.38 203 LEU B C 1
ATOM 4357 O O . LEU B 1 203 ? -4.574 -2.562 10.82 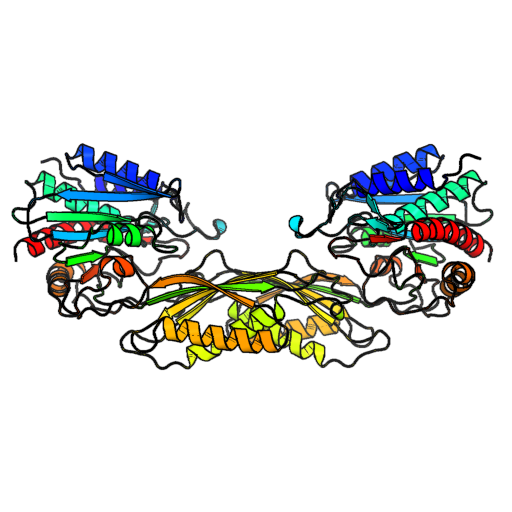1 98.38 203 LEU B O 1
ATOM 4361 N N . VAL B 1 204 ? -5.273 -0.828 11.961 1 98.19 204 VAL B N 1
ATOM 4362 C CA . VAL B 1 204 ? -4.945 -1.378 13.273 1 98.19 204 VAL B CA 1
ATOM 4363 C C . VAL B 1 204 ? -5.66 -2.713 13.461 1 98.19 204 VAL B C 1
ATOM 4365 O O . VAL B 1 204 ? -5.023 -3.734 13.727 1 98.19 204 VAL B O 1
ATOM 4368 N N . PRO B 1 205 ? -6.98 -2.781 13.273 1 98.44 205 PRO B N 1
ATOM 4369 C CA . PRO B 1 205 ? -7.617 -4.086 13.453 1 98.44 205 PRO B CA 1
ATOM 4370 C C . PRO B 1 205 ? -7.18 -5.105 12.406 1 98.44 205 PRO B C 1
ATOM 4372 O O . PRO B 1 205 ? -7.105 -6.305 12.695 1 98.44 205 PRO B O 1
ATOM 4375 N N . LEU B 1 206 ? -6.887 -4.676 11.195 1 98.62 206 LEU B N 1
ATOM 4376 C CA . LEU B 1 206 ? -6.492 -5.586 10.125 1 98.62 206 LEU B CA 1
ATOM 4377 C C . LEU B 1 206 ? -5.141 -6.227 10.422 1 98.62 206 LEU B C 1
ATOM 4379 O O . LEU B 1 206 ? -4.973 -7.438 10.258 1 98.62 206 LEU B O 1
ATOM 4383 N N . ILE B 1 207 ? -4.172 -5.406 10.914 1 98.12 207 ILE B N 1
ATOM 4384 C CA . ILE B 1 207 ? -2.848 -5.953 11.195 1 98.12 207 ILE B CA 1
ATOM 4385 C C . ILE B 1 207 ? -2.916 -6.871 12.414 1 98.12 207 ILE B C 1
ATOM 4387 O O . ILE B 1 207 ? -2.215 -7.883 12.477 1 98.12 207 ILE B O 1
ATOM 4391 N N . LYS B 1 208 ? -3.752 -6.508 13.406 1 98.12 208 LYS B N 1
ATOM 4392 C CA . LYS B 1 208 ? -3.941 -7.395 14.555 1 98.12 208 LYS B CA 1
ATOM 4393 C C . LYS B 1 208 ? -4.52 -8.742 14.117 1 98.12 208 LYS B C 1
ATOM 4395 O O . LYS B 1 208 ? -4.043 -9.797 14.547 1 98.12 208 LYS B O 1
ATOM 4400 N N . LEU B 1 209 ? -5.512 -8.688 13.289 1 98.62 209 LEU B N 1
ATOM 4401 C CA . LEU B 1 209 ? -6.148 -9.891 12.766 1 98.62 209 LEU B CA 1
ATOM 4402 C C . LEU B 1 209 ? -5.148 -10.75 12 1 98.62 209 LEU B C 1
ATOM 4404 O O . LEU B 1 209 ? -5.07 -11.961 12.211 1 98.62 209 LEU B O 1
ATOM 4408 N N . LEU B 1 210 ? -4.391 -10.133 11.102 1 98.56 210 LEU B N 1
ATOM 4409 C CA . LEU B 1 210 ? -3.422 -10.852 10.273 1 98.56 210 LEU B CA 1
ATOM 4410 C C . LEU B 1 210 ? -2.352 -11.508 11.141 1 98.56 210 LEU B C 1
ATOM 4412 O O . LEU B 1 210 ? -1.931 -12.633 10.867 1 98.56 210 LEU B O 1
ATOM 4416 N N . ASN B 1 211 ? -1.919 -10.805 12.203 1 97.56 211 ASN B N 1
ATOM 4417 C CA . ASN B 1 211 ? -0.959 -11.383 13.141 1 97.56 211 ASN B CA 1
ATOM 4418 C C . ASN B 1 211 ? -1.531 -12.602 13.844 1 97.56 211 ASN B C 1
ATOM 4420 O O . ASN B 1 211 ? -0.85 -13.625 13.984 1 97.56 211 ASN B O 1
ATOM 4424 N N . GLU B 1 212 ? -2.729 -12.469 14.289 1 97.81 212 GLU B N 1
ATOM 4425 C CA . GLU B 1 212 ? -3.393 -13.57 14.969 1 97.81 212 GLU B CA 1
ATOM 4426 C C . GLU B 1 212 ? -3.578 -14.766 14.039 1 97.81 212 GLU B C 1
ATOM 4428 O O . GLU B 1 212 ? -3.352 -15.914 14.43 1 97.81 212 GLU B O 1
ATOM 4433 N N . ALA B 1 213 ? -4.027 -14.523 12.836 1 98.38 213 ALA B N 1
ATOM 4434 C CA . ALA B 1 213 ? -4.195 -15.578 11.844 1 98.38 213 ALA B CA 1
ATOM 4435 C C . ALA B 1 213 ? -2.869 -16.266 11.555 1 98.38 213 ALA B C 1
ATOM 4437 O O . ALA B 1 213 ? -2.805 -17.5 11.5 1 98.38 213 ALA B O 1
ATOM 4438 N N . ASN B 1 214 ? -1.863 -15.445 11.328 1 97.38 214 ASN B N 1
ATOM 4439 C CA . ASN B 1 214 ? -0.535 -15.984 11.062 1 97.38 214 ASN B CA 1
ATOM 4440 C C . ASN B 1 214 ? -0.093 -16.953 12.164 1 97.38 214 ASN B C 1
ATOM 4442 O O . ASN B 1 214 ? 0.403 -18.047 11.875 1 97.38 214 ASN B O 1
ATOM 4446 N N . ASP B 1 215 ? -0.267 -16.562 13.398 1 96.31 215 ASP B N 1
ATOM 4447 C CA . ASP B 1 215 ? 0.101 -17.406 14.539 1 96.31 215 ASP B CA 1
ATOM 4448 C C . ASP B 1 215 ? -0.763 -18.672 14.594 1 96.31 215 ASP B C 1
ATOM 4450 O O . ASP B 1 215 ? -0.262 -19.75 14.875 1 96.31 215 ASP B O 1
ATOM 4454 N N . TYR B 1 216 ? -2.01 -18.578 14.32 1 97.88 216 TYR B N 1
ATOM 4455 C CA . TYR B 1 216 ? -2.947 -19.703 14.422 1 97.88 216 TYR B CA 1
ATOM 4456 C C . TYR B 1 216 ? -2.605 -20.781 13.414 1 97.88 216 TYR B C 1
ATOM 4458 O O . TYR B 1 216 ? -2.543 -21.969 13.758 1 97.88 216 TYR B O 1
ATOM 4466 N N . PHE B 1 217 ? -2.428 -20.406 12.188 1 97.62 217 PHE B N 1
ATOM 4467 C CA . PHE B 1 217 ? -2.271 -21.406 11.133 1 97.62 217 PHE B CA 1
ATOM 4468 C C . PHE B 1 217 ? -0.947 -22.141 11.281 1 97.62 217 PHE B C 1
ATOM 4470 O O . PHE B 1 217 ? -0.796 -23.266 10.781 1 97.62 217 PHE B O 1
ATOM 4477 N N . GLU B 1 218 ? -0.011 -21.547 12.023 1 95.25 218 GLU B N 1
ATOM 4478 C CA . GLU B 1 218 ? 1.243 -22.234 12.32 1 95.25 218 GLU B CA 1
ATOM 4479 C C . GLU B 1 218 ? 1.024 -23.375 13.305 1 95.25 218 GLU B C 1
ATOM 4481 O O . GLU B 1 218 ? 1.886 -24.25 13.453 1 95.25 218 GLU B O 1
ATOM 4486 N N . THR B 1 219 ? -0.089 -23.375 13.984 1 97.19 219 THR B N 1
ATOM 4487 C CA . THR B 1 219 ? -0.345 -24.375 15.008 1 97.19 219 THR B CA 1
ATOM 4488 C C . THR B 1 219 ? -0.994 -25.609 14.391 1 97.19 219 THR B C 1
ATOM 4490 O O . THR B 1 219 ? -1.085 -26.656 15.031 1 97.19 219 THR B O 1
ATOM 4493 N N . ILE B 1 220 ? -1.48 -25.531 13.164 1 97.5 220 ILE B N 1
ATOM 4494 C CA . ILE B 1 220 ? -2.154 -26.656 12.523 1 97.5 220 ILE B CA 1
ATOM 4495 C C . ILE B 1 220 ? -1.148 -27.766 12.242 1 97.5 220 ILE B C 1
ATOM 4497 O O . ILE B 1 220 ? -0.107 -27.531 11.617 1 97.5 220 ILE B O 1
ATOM 4501 N N . PRO B 1 221 ? -1.413 -28.984 12.633 1 96.75 221 PRO B N 1
ATOM 4502 C CA . PRO B 1 221 ? -0.493 -30.094 12.352 1 96.75 221 PRO B CA 1
ATOM 4503 C C . PRO B 1 221 ? -0.28 -30.328 10.859 1 96.75 221 PRO B C 1
ATOM 4505 O O . PRO B 1 221 ? -1.22 -30.188 10.07 1 96.75 221 PRO B O 1
ATOM 4508 N N . ALA B 1 222 ? 0.937 -30.766 10.555 1 95.25 222 ALA B N 1
ATOM 4509 C CA . ALA B 1 222 ? 1.244 -31.094 9.164 1 95.25 222 ALA B CA 1
ATOM 4510 C C . ALA B 1 222 ? 0.488 -32.344 8.711 1 95.25 222 ALA B C 1
ATOM 4512 O O . ALA B 1 222 ? 0.253 -33.25 9.508 1 95.25 222 ALA B O 1
ATOM 4513 N N . GLY B 1 223 ? 0.138 -32.375 7.43 1 93 223 GLY B N 1
ATOM 4514 C CA . GLY B 1 223 ? -0.425 -33.531 6.797 1 93 223 GLY B CA 1
ATOM 4515 C C . GLY B 1 223 ? 0.555 -34.25 5.883 1 93 223 GLY B C 1
ATOM 4516 O O . GLY B 1 223 ? 1.766 -34.062 5.98 1 93 223 GLY B O 1
ATOM 4517 N N . GLU B 1 224 ? -0.058 -35.094 5.012 1 88.5 224 GLU B N 1
ATOM 4518 C CA . GLU B 1 224 ? 0.757 -35.875 4.09 1 88.5 224 GLU B CA 1
ATOM 4519 C C . GLU B 1 224 ? 1.523 -34.969 3.129 1 88.5 224 GLU B C 1
ATOM 4521 O O . GLU B 1 224 ? 2.646 -35.312 2.73 1 88.5 224 GLU B O 1
ATOM 4526 N N . MET B 1 225 ? 0.955 -3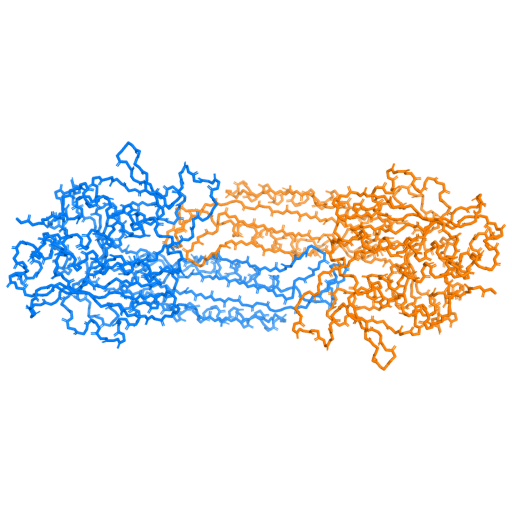3.844 2.883 1 91.56 225 MET B N 1
ATOM 4527 C CA . MET B 1 225 ? 1.557 -32.938 1.915 1 91.56 225 MET B CA 1
ATOM 4528 C C . MET B 1 225 ? 2.367 -31.844 2.619 1 91.56 225 MET B C 1
ATOM 4530 O O . MET B 1 225 ? 2.777 -30.859 1.995 1 91.56 225 MET B O 1
ATOM 4534 N N . GLY B 1 226 ? 2.529 -31.969 3.951 1 92.88 226 GLY B N 1
ATOM 4535 C CA . GLY B 1 226 ? 3.199 -30.938 4.73 1 92.88 226 GLY B CA 1
ATOM 4536 C C . GLY B 1 226 ? 2.236 -30.031 5.469 1 92.88 226 GLY B C 1
ATOM 4537 O O . GLY B 1 226 ? 1.046 -30.344 5.574 1 92.88 226 GLY B O 1
ATOM 4538 N N . PRO B 1 227 ? 2.717 -29 5.957 1 95.25 227 PRO B N 1
ATOM 4539 C CA . PRO B 1 227 ? 1.866 -28.125 6.77 1 95.25 227 PRO B CA 1
ATOM 4540 C C . PRO B 1 227 ? 1.028 -27.172 5.93 1 95.25 227 PRO B C 1
ATOM 4542 O O . PRO B 1 227 ? 1.365 -26.906 4.773 1 95.25 227 PRO B O 1
ATOM 4545 N N . VAL B 1 228 ? -0.042 -26.719 6.527 1 96.31 228 VAL B N 1
ATOM 4546 C CA . VAL B 1 228 ? -0.75 -25.562 6 1 96.31 228 VAL B CA 1
ATOM 4547 C C . VAL B 1 228 ? 0.164 -24.328 6.031 1 96.31 228 VAL B C 1
ATOM 4549 O O . VAL B 1 228 ? 0.948 -24.156 6.965 1 96.31 228 VAL B O 1
ATOM 4552 N N . ARG B 1 229 ? 0.115 -23.531 4.992 1 96 229 ARG B N 1
ATOM 4553 C CA . ARG B 1 229 ? 0.898 -22.297 4.965 1 96 229 ARG B CA 1
ATOM 4554 C C . ARG B 1 229 ? -0.003 -21.078 4.789 1 96 229 ARG B C 1
ATOM 4556 O O . ARG B 1 229 ? -0.835 -21.047 3.879 1 96 229 ARG B O 1
ATOM 4563 N N . PHE B 1 230 ? 0.112 -20.203 5.703 1 97.62 230 PHE B N 1
ATOM 4564 C CA . PHE B 1 230 ? -0.58 -18.922 5.648 1 97.62 230 PHE B CA 1
ATOM 4565 C C . PHE B 1 230 ? 0.387 -17.797 5.293 1 97.62 230 PHE B C 1
ATOM 4567 O O . PHE B 1 230 ? 1.374 -17.578 5.996 1 97.62 230 PHE B O 1
ATOM 4574 N N . ASN B 1 231 ? 0.094 -17.078 4.188 1 97.5 231 ASN B N 1
ATOM 4575 C CA . ASN B 1 231 ? 0.977 -16.016 3.705 1 97.5 231 ASN B CA 1
ATOM 4576 C C . ASN B 1 231 ? 0.244 -14.688 3.596 1 97.5 231 ASN B C 1
ATOM 4578 O O . ASN B 1 231 ? -0.836 -14.609 3.01 1 97.5 231 ASN B O 1
ATOM 4582 N N . ILE B 1 232 ? 0.829 -13.68 4.188 1 98.19 232 ILE B N 1
ATOM 4583 C CA . ILE B 1 232 ? 0.391 -12.312 3.938 1 98.19 232 ILE B CA 1
ATOM 4584 C C . ILE B 1 232 ? 1.153 -11.734 2.746 1 98.19 232 ILE B C 1
ATOM 4586 O O . ILE B 1 232 ? 2.312 -11.336 2.877 1 98.19 232 ILE B O 1
ATOM 4590 N N . ASP B 1 233 ? 0.499 -11.633 1.641 1 96.75 233 ASP B N 1
ATOM 4591 C CA . ASP B 1 233 ? 1.2 -11.352 0.392 1 96.75 233 ASP B CA 1
ATOM 4592 C C . ASP B 1 233 ? 1.178 -9.859 0.072 1 96.75 233 ASP B C 1
ATOM 4594 O O . ASP B 1 233 ? 2.131 -9.328 -0.502 1 96.75 233 ASP B O 1
ATOM 4598 N N . VAL B 1 234 ? 0.065 -9.234 0.386 1 97.31 234 VAL B N 1
ATOM 4599 C CA . VAL B 1 234 ? -0.094 -7.809 0.113 1 97.31 234 VAL B CA 1
ATOM 4600 C C . VAL B 1 234 ? -0.812 -7.137 1.281 1 97.31 234 VAL B C 1
ATOM 4602 O O . VAL B 1 234 ? -1.741 -7.707 1.858 1 97.31 234 VAL B O 1
ATOM 4605 N N . LEU B 1 235 ? -0.409 -5.996 1.637 1 98.44 235 LEU B N 1
ATOM 4606 C CA . LEU B 1 235 ? -1.1 -5.137 2.592 1 98.44 235 LEU B CA 1
ATOM 4607 C C . LEU B 1 235 ? -0.929 -3.666 2.221 1 98.44 235 LEU B C 1
ATOM 4609 O O . LEU B 1 235 ? 0.195 -3.195 2.027 1 98.44 235 LEU B O 1
ATOM 4613 N N . ASN B 1 236 ? -2.053 -2.971 2.076 1 98 236 ASN B N 1
ATOM 4614 C CA . ASN B 1 236 ? -2.045 -1.552 1.735 1 98 236 ASN B CA 1
ATOM 4615 C C . ASN B 1 236 ? -3.055 -0.77 2.568 1 98 236 ASN B C 1
ATOM 4617 O O . ASN B 1 236 ? -4.203 -1.193 2.721 1 98 236 ASN B O 1
ATOM 4621 N N . GLY B 1 237 ? -2.605 0.309 3.143 1 96.88 237 GLY B N 1
ATOM 4622 C CA . GLY B 1 237 ? -3.488 1.218 3.855 1 96.88 237 GLY B CA 1
ATOM 4623 C C . GLY B 1 237 ? -2.887 2.594 4.062 1 96.88 237 GLY B C 1
ATOM 4624 O O . GLY B 1 237 ? -1.694 2.719 4.352 1 96.88 237 GLY B O 1
ATOM 4625 N N . GLY B 1 238 ? -3.752 3.627 3.826 1 93.75 238 GLY B N 1
ATOM 4626 C CA . GLY B 1 238 ? -3.332 4.992 4.098 1 93.75 238 GLY B CA 1
ATOM 4627 C C . GLY B 1 238 ? -2.729 5.684 2.887 1 93.75 238 GLY B C 1
ATOM 4628 O O . GLY B 1 238 ? -2.127 5.031 2.031 1 93.75 238 GLY B O 1
ATOM 4629 N N . ASP B 1 239 ? -2.855 6.973 2.887 1 87.62 239 ASP B N 1
ATOM 4630 C CA . ASP B 1 239 ? -2.404 7.758 1.743 1 87.62 239 ASP B CA 1
ATOM 4631 C C . ASP B 1 239 ? -1.219 8.641 2.119 1 87.62 239 ASP B C 1
ATOM 4633 O O . ASP B 1 239 ? -0.357 8.922 1.282 1 87.62 239 ASP B O 1
ATOM 4637 N N . GLN B 1 240 ? -1.232 9.086 3.322 1 86 240 GLN B N 1
ATOM 4638 C CA . GLN B 1 240 ? -0.175 10 3.74 1 86 240 GLN B CA 1
ATOM 4639 C C . GLN B 1 240 ? -0.003 9.984 5.254 1 86 240 GLN B C 1
ATOM 4641 O O . GLN B 1 240 ? -0.905 9.57 5.984 1 86 240 GLN B O 1
ATOM 4646 N N . VAL B 1 241 ? 1.134 10.43 5.664 1 90.19 241 VAL B N 1
ATOM 4647 C CA . VAL B 1 241 ? 1.403 10.562 7.09 1 90.19 241 VAL B CA 1
ATOM 4648 C C . VAL B 1 241 ? 0.532 11.664 7.68 1 90.19 241 VAL B C 1
ATOM 4650 O O . VAL B 1 241 ? 0.087 12.562 6.961 1 90.19 241 VAL B O 1
ATOM 4653 N N . ASN B 1 242 ? 0.151 11.578 8.898 1 89.5 242 ASN B N 1
ATOM 4654 C CA . ASN B 1 242 ? -0.616 12.539 9.688 1 89.5 242 ASN B CA 1
ATOM 4655 C C . ASN B 1 242 ? -2.109 12.445 9.383 1 89.5 242 ASN B C 1
ATOM 4657 O O . ASN B 1 242 ? -2.887 13.305 9.805 1 89.5 242 ASN B O 1
ATOM 4661 N N . SER B 1 243 ? -2.488 11.516 8.711 1 90.38 243 SER B N 1
ATOM 4662 C CA . SER B 1 243 ? -3.898 11.203 8.492 1 90.38 243 SER B CA 1
ATOM 4663 C C . SER B 1 243 ? -4.184 9.727 8.727 1 90.38 243 SER B C 1
ATOM 4665 O O . SER B 1 243 ? -3.49 8.859 8.195 1 90.38 243 SER B O 1
ATOM 4667 N N . LEU B 1 244 ? -5.188 9.453 9.516 1 94 244 LEU B N 1
ATOM 4668 C CA . LEU B 1 244 ? -5.57 8.055 9.727 1 94 244 LEU B CA 1
ATOM 4669 C C . LEU B 1 244 ? -6.121 7.445 8.445 1 94 244 LEU B C 1
ATOM 4671 O O . LEU B 1 244 ? -6.887 8.086 7.719 1 94 244 LEU B O 1
ATOM 4675 N N . PRO B 1 245 ? -5.762 6.266 8.188 1 95 245 PRO B N 1
ATOM 4676 C CA . PRO B 1 245 ? -6.32 5.621 7 1 95 245 PRO B CA 1
ATOM 4677 C C . PRO B 1 245 ? -7.781 5.215 7.184 1 95 245 PRO B C 1
ATOM 4679 O O . PRO B 1 245 ? -8.141 4.621 8.203 1 95 245 PRO B O 1
ATOM 4682 N N . ASP B 1 246 ? -8.617 5.52 6.215 1 94.69 246 ASP B N 1
ATOM 4683 C CA . ASP B 1 246 ? -10.031 5.145 6.27 1 94.69 246 ASP B CA 1
ATOM 4684 C C . ASP B 1 246 ? -10.273 3.83 5.531 1 94.69 246 ASP B C 1
ATOM 4686 O O . ASP B 1 246 ? -11.391 3.303 5.543 1 94.69 246 ASP B O 1
ATOM 4690 N N . LEU B 1 247 ? -9.219 3.328 4.895 1 96.12 247 LEU B N 1
ATOM 4691 C CA . LEU B 1 247 ? -9.312 2.074 4.156 1 96.12 247 LEU B CA 1
ATOM 4692 C C . LEU B 1 247 ? -7.988 1.321 4.199 1 96.12 247 LEU B C 1
ATOM 4694 O O . LEU B 1 247 ? -6.918 1.925 4.07 1 96.12 247 LEU B O 1
ATOM 4698 N N . ALA B 1 248 ? -8.016 0.051 4.43 1 97.69 248 ALA B N 1
ATOM 4699 C CA . ALA B 1 248 ? -6.883 -0.86 4.328 1 97.69 248 ALA B CA 1
ATOM 4700 C C . ALA B 1 248 ? -7.293 -2.184 3.693 1 97.69 248 ALA B C 1
ATOM 4702 O O . ALA B 1 248 ? -8.406 -2.668 3.916 1 97.69 248 ALA B O 1
ATOM 4703 N N . THR B 1 249 ? -6.445 -2.74 2.873 1 98.5 249 THR B N 1
ATOM 4704 C CA . THR B 1 249 ? -6.734 -4.008 2.215 1 98.5 249 THR B CA 1
ATOM 4705 C C . THR B 1 249 ? -5.551 -4.969 2.35 1 98.5 249 THR B C 1
ATOM 4707 O O . THR B 1 249 ? -4.398 -4.535 2.398 1 98.5 249 THR B O 1
ATOM 4710 N N . ALA B 1 250 ? -5.848 -6.199 2.455 1 98.56 250 ALA B N 1
ATOM 4711 C CA . ALA B 1 250 ? -4.828 -7.246 2.484 1 98.56 250 ALA B CA 1
ATOM 4712 C C . ALA B 1 250 ? -5.195 -8.398 1.552 1 98.56 250 ALA B C 1
ATOM 4714 O O . ALA B 1 250 ? -6.371 -8.742 1.416 1 98.56 250 ALA B O 1
ATOM 4715 N N . LEU B 1 251 ? -4.242 -8.898 0.856 1 97.69 251 LEU B N 1
ATOM 4716 C CA . LEU B 1 251 ? -4.355 -10.164 0.143 1 97.69 251 LEU B CA 1
ATOM 4717 C C . LEU B 1 251 ? -3.553 -11.258 0.844 1 97.69 251 LEU B C 1
ATOM 4719 O O . LEU B 1 251 ? -2.346 -11.109 1.049 1 97.69 251 LEU B O 1
ATOM 4723 N N . VAL B 1 252 ? -4.266 -12.328 1.196 1 98 252 VAL B N 1
ATOM 4724 C CA . VAL B 1 252 ? -3.598 -13.453 1.842 1 98 252 VAL B CA 1
ATOM 4725 C C . VAL B 1 252 ? -3.76 -14.711 0.989 1 98 252 VAL B C 1
ATOM 4727 O O . VAL B 1 252 ? -4.73 -14.836 0.236 1 98 252 VAL B O 1
ATOM 4730 N N . ASN B 1 253 ? -2.773 -15.531 1.075 1 97 253 ASN B N 1
ATOM 4731 C CA . ASN B 1 253 ? -2.785 -16.844 0.449 1 97 253 ASN B CA 1
ATOM 4732 C C . ASN B 1 253 ? -2.619 -17.953 1.48 1 97 253 ASN B C 1
ATOM 4734 O O . ASN B 1 253 ? -1.771 -17.859 2.371 1 97 253 ASN B O 1
ATOM 4738 N N . VAL B 1 254 ? -3.463 -18.984 1.405 1 97.31 254 VAL B N 1
ATOM 4739 C CA . VAL B 1 254 ? -3.332 -20.141 2.275 1 97.31 254 VAL B CA 1
ATOM 4740 C C . VAL B 1 254 ? -3.191 -21.406 1.431 1 97.31 254 VAL B C 1
ATOM 4742 O O . VAL B 1 254 ? -4.031 -21.688 0.574 1 97.31 254 VAL B O 1
ATOM 4745 N N . ARG B 1 255 ? -2.111 -22.094 1.606 1 97.06 255 ARG B N 1
ATOM 4746 C CA . ARG B 1 255 ? -1.943 -23.406 0.999 1 97.06 255 ARG B CA 1
ATOM 4747 C C . ARG B 1 255 ? -2.523 -24.5 1.892 1 97.06 255 ARG B C 1
ATOM 4749 O O . ARG B 1 255 ? -1.969 -24.812 2.951 1 97.06 255 ARG B O 1
ATOM 4756 N N . THR B 1 256 ? -3.566 -25.156 1.381 1 96.56 256 THR B N 1
ATOM 4757 C CA . THR B 1 256 ? -4.34 -26.078 2.203 1 96.56 256 THR B CA 1
ATOM 4758 C C . THR B 1 256 ? -3.971 -27.531 1.881 1 96.56 256 THR B C 1
ATOM 4760 O O . THR B 1 256 ? -3.307 -27.797 0.876 1 96.56 256 THR B O 1
ATOM 4763 N N . ILE B 1 257 ? -4.324 -28.375 2.793 1 95.12 257 ILE B N 1
ATOM 4764 C CA . ILE B 1 257 ? -4.125 -29.812 2.678 1 95.12 257 ILE B CA 1
ATOM 4765 C C . ILE B 1 257 ? -5.449 -30.547 2.896 1 95.12 257 ILE B C 1
ATOM 4767 O O . ILE B 1 257 ? -6.422 -29.953 3.367 1 95.12 257 ILE B O 1
ATOM 4771 N N . PRO B 1 258 ? -5.477 -31.812 2.449 1 91.69 258 PRO B N 1
ATOM 4772 C CA . PRO B 1 258 ? -6.734 -32.531 2.611 1 91.69 258 PRO B CA 1
ATOM 4773 C C . PRO B 1 258 ? -7.227 -32.562 4.055 1 91.69 258 PRO B C 1
ATOM 4775 O O . PRO B 1 258 ? -8.438 -32.531 4.301 1 91.69 258 PRO B O 1
ATOM 4778 N N . GLU B 1 259 ? -6.336 -32.5 5.02 1 95.44 259 GLU B N 1
ATOM 4779 C CA . GLU B 1 259 ? -6.672 -32.625 6.438 1 95.44 259 GLU B CA 1
ATOM 4780 C C . GLU B 1 259 ? -7.164 -31.281 6.988 1 95.44 259 GLU B C 1
ATOM 4782 O O . GLU B 1 259 ? -7.777 -31.234 8.062 1 95.44 259 GLU B O 1
ATOM 4787 N N . TYR B 1 260 ? -6.891 -30.172 6.316 1 96.94 260 TYR B N 1
ATOM 4788 C CA . TYR B 1 260 ? -7.336 -28.828 6.629 1 96.94 260 TYR B CA 1
ATOM 4789 C C . TYR B 1 260 ? -7.629 -28.031 5.359 1 96.94 260 TYR B C 1
ATOM 4791 O O . TYR B 1 260 ? -6.773 -27.297 4.867 1 96.94 260 TYR B O 1
ATOM 4799 N N . ASP B 1 261 ? -8.82 -28.078 4.961 1 94.62 261 ASP B N 1
ATOM 4800 C CA . ASP B 1 261 ? -9.172 -27.688 3.598 1 94.62 261 ASP B CA 1
ATOM 4801 C C . ASP B 1 261 ? -9.57 -26.219 3.539 1 94.62 261 ASP B C 1
ATOM 4803 O O . ASP B 1 261 ? -9.453 -25.5 4.531 1 94.62 261 ASP B O 1
ATOM 4807 N N . ASN B 1 262 ? -10.047 -25.781 2.371 1 96.62 262 ASN B N 1
ATOM 4808 C CA . ASN B 1 262 ? -10.352 -24.375 2.115 1 96.62 262 ASN B CA 1
ATOM 4809 C C . ASN B 1 262 ? -11.531 -23.891 2.955 1 96.62 262 ASN B C 1
ATOM 4811 O O . ASN B 1 262 ? -11.555 -22.75 3.412 1 96.62 262 ASN B O 1
ATOM 4815 N N . ASP B 1 263 ? -12.469 -24.75 3.145 1 96.94 263 ASP B N 1
ATOM 4816 C CA . ASP B 1 263 ? -13.641 -24.391 3.938 1 96.94 263 ASP B CA 1
ATOM 4817 C C . ASP B 1 263 ? -13.25 -24.109 5.387 1 96.94 263 ASP B C 1
ATOM 4819 O O . ASP B 1 263 ? -13.75 -23.156 5.996 1 96.94 263 ASP B O 1
ATOM 4823 N N . GLN B 1 264 ? -12.383 -24.891 5.887 1 97.5 264 GLN B N 1
ATOM 4824 C CA . GLN B 1 264 ? -11.914 -24.703 7.254 1 97.5 264 GLN B CA 1
ATOM 4825 C C . GLN B 1 264 ? -11.148 -23.391 7.391 1 97.5 264 GLN B C 1
ATOM 4827 O O . GLN B 1 264 ? -11.297 -22.672 8.391 1 97.5 264 GLN B O 1
ATOM 4832 N N . VAL B 1 265 ? -10.391 -23.094 6.43 1 98 265 VAL B N 1
ATOM 4833 C CA . VAL B 1 265 ? -9.625 -21.844 6.406 1 98 265 VAL B CA 1
ATOM 4834 C C . VAL B 1 265 ? -10.578 -20.656 6.398 1 98 265 VAL B C 1
ATOM 4836 O O . VAL B 1 265 ? -10.438 -19.734 7.211 1 98 265 VAL B O 1
ATOM 4839 N N . THR B 1 266 ? -11.531 -20.672 5.52 1 98 266 THR B N 1
ATOM 4840 C CA . THR B 1 266 ? -12.461 -19.562 5.359 1 98 266 THR B CA 1
ATOM 4841 C C . THR B 1 266 ? -13.305 -19.375 6.621 1 98 266 THR B C 1
ATOM 4843 O O . THR B 1 266 ? -13.578 -18.25 7.031 1 98 266 THR B O 1
ATOM 4846 N N . GLN B 1 267 ? -13.664 -20.484 7.184 1 98.19 267 GLN B N 1
ATOM 4847 C CA . GLN B 1 267 ? -14.461 -20.406 8.406 1 98.19 267 GLN B CA 1
ATOM 4848 C C . GLN B 1 267 ? -13.656 -19.781 9.547 1 98.19 267 GLN B C 1
ATOM 4850 O O . GLN B 1 267 ? -14.172 -18.953 10.289 1 98.19 267 GLN B O 1
ATOM 4855 N N . LYS B 1 268 ? -12.445 -20.188 9.688 1 98.44 268 LYS B N 1
ATOM 4856 C CA . LYS B 1 268 ? -11.602 -19.641 10.75 1 98.44 268 LYS B CA 1
ATOM 4857 C C . LYS B 1 268 ? -11.406 -18.141 10.586 1 98.44 268 LYS B C 1
ATOM 4859 O O . LYS B 1 268 ? -11.492 -17.391 11.562 1 98.44 268 LYS B O 1
ATOM 4864 N N . LEU B 1 269 ? -11.109 -17.734 9.406 1 98.62 269 LEU B N 1
ATOM 4865 C CA . LEU B 1 269 ? -10.914 -16.312 9.156 1 98.62 269 LEU B CA 1
ATOM 4866 C C . LEU B 1 269 ? -12.219 -15.539 9.359 1 98.62 269 LEU B C 1
ATOM 4868 O O . LEU B 1 269 ? -12.211 -14.422 9.875 1 98.62 269 LEU B O 1
ATOM 4872 N N . ALA B 1 270 ? -13.312 -16.125 8.961 1 98.62 270 ALA B N 1
ATOM 4873 C CA . ALA B 1 270 ? -14.617 -15.516 9.195 1 98.62 270 ALA B CA 1
ATOM 4874 C C . ALA B 1 270 ? -14.867 -15.328 10.695 1 98.62 270 ALA B C 1
ATOM 4876 O O . ALA B 1 270 ? -15.406 -14.297 11.109 1 98.62 270 ALA B O 1
ATOM 4877 N N . ASP B 1 271 ? -14.492 -16.297 11.477 1 98.75 271 ASP B N 1
ATOM 4878 C CA . ASP B 1 271 ? -14.633 -16.219 12.93 1 98.75 271 ASP B CA 1
ATOM 4879 C C . ASP B 1 271 ? -13.797 -15.078 13.5 1 98.75 271 ASP B C 1
ATOM 4881 O O . ASP B 1 271 ? -14.258 -14.328 14.359 1 98.75 271 ASP B O 1
ATOM 4885 N N . LEU B 1 272 ? -12.57 -14.969 13.039 1 98.56 272 LEU B N 1
ATOM 4886 C CA . LEU B 1 272 ? -11.695 -13.898 13.484 1 98.56 272 LEU B CA 1
ATOM 4887 C C . LEU B 1 272 ? -12.266 -12.531 13.117 1 98.56 272 LEU B C 1
ATOM 4889 O O . LEU B 1 272 ? -12.305 -11.625 13.945 1 98.56 272 LEU B O 1
ATOM 4893 N N . ILE B 1 273 ? -12.719 -12.438 11.898 1 98.81 273 ILE B N 1
ATOM 4894 C CA . ILE B 1 273 ? -13.297 -11.195 11.406 1 98.81 273 ILE B CA 1
ATOM 4895 C C . ILE B 1 273 ? -14.5 -10.812 12.273 1 98.81 273 ILE B C 1
ATOM 4897 O O . ILE B 1 273 ? -14.633 -9.664 12.688 1 98.81 273 ILE B O 1
ATOM 4901 N N . ALA B 1 274 ? -15.352 -11.75 12.547 1 98.69 274 ALA B N 1
ATOM 4902 C CA . ALA B 1 274 ? -16.531 -11.508 13.367 1 98.69 274 ALA B CA 1
ATOM 4903 C C . ALA B 1 274 ? -16.141 -10.984 14.742 1 98.69 274 ALA B C 1
ATOM 4905 O O . ALA B 1 274 ? -16.797 -10.078 15.281 1 98.69 274 ALA B O 1
ATOM 4906 N N . ALA B 1 275 ? -15.117 -11.547 15.336 1 98.62 275 ALA B N 1
ATOM 4907 C CA . ALA B 1 275 ? -14.648 -11.125 16.656 1 98.62 275 ALA B CA 1
ATOM 4908 C C . ALA B 1 275 ? -14.172 -9.672 16.625 1 98.62 275 ALA B C 1
ATOM 4910 O O . ALA B 1 275 ? -14.484 -8.891 17.531 1 98.62 275 ALA B O 1
ATOM 4911 N N . TYR B 1 276 ? -13.414 -9.312 15.594 1 98.5 276 TYR B N 1
ATOM 4912 C CA . TYR B 1 276 ? -12.914 -7.945 15.477 1 98.5 276 TYR B CA 1
ATOM 4913 C C . TYR B 1 276 ? -14.047 -6.973 15.164 1 98.5 276 TYR B C 1
ATOM 4915 O O . TYR B 1 276 ? -14.07 -5.852 15.68 1 98.5 276 TYR B O 1
ATOM 4923 N N . ASN B 1 277 ? -14.961 -7.434 14.336 1 98.62 277 ASN B N 1
ATOM 4924 C CA . ASN B 1 277 ? -16.094 -6.582 14.008 1 98.62 277 ASN B CA 1
ATOM 4925 C C . ASN B 1 277 ? -16.984 -6.332 15.227 1 98.62 277 ASN B C 1
ATOM 4927 O O . ASN B 1 277 ? -17.547 -5.25 15.375 1 98.62 277 ASN B O 1
ATOM 4931 N N . GLN B 1 278 ? -17.109 -7.27 16.109 1 98.19 278 GLN B N 1
ATOM 4932 C CA . GLN B 1 278 ? -17.844 -7.105 17.359 1 98.19 278 GLN B CA 1
ATOM 4933 C C . GLN B 1 278 ? -17.188 -6.066 18.25 1 98.19 278 GLN B C 1
ATOM 4935 O O . GLN B 1 278 ? -17.844 -5.469 19.109 1 98.19 278 GLN B O 1
ATOM 4940 N N . GLN B 1 279 ? -15.922 -5.863 18.031 1 97.44 279 GLN B N 1
ATOM 4941 C CA . GLN B 1 279 ? -15.172 -4.918 18.859 1 97.44 279 GLN B CA 1
ATOM 4942 C C . GLN B 1 279 ? -15.07 -3.557 18.172 1 97.44 279 GLN B C 1
ATOM 4944 O O . GLN B 1 279 ? -14.32 -2.684 18.609 1 97.44 279 GLN B O 1
ATOM 4949 N N . GLY B 1 280 ? -15.734 -3.395 17 1 97.38 280 GLY B N 1
ATOM 4950 C CA . GLY B 1 280 ? -15.828 -2.068 16.422 1 97.38 280 GLY B CA 1
ATOM 4951 C C . GLY B 1 280 ? -15.188 -1.97 15.047 1 97.38 280 GLY B C 1
ATOM 4952 O O . GLY B 1 280 ? -15.32 -0.95 14.367 1 97.38 280 GLY B O 1
ATOM 4953 N N . ALA B 1 281 ? -14.453 -3.031 14.648 1 98.19 281 ALA B N 1
ATOM 4954 C CA . ALA B 1 281 ? -13.867 -3.021 13.305 1 98.19 281 ALA B CA 1
ATOM 4955 C C . ALA B 1 281 ? -14.945 -3.217 12.242 1 98.19 281 ALA B C 1
ATOM 4957 O O . ALA B 1 281 ? -16.109 -3.451 12.562 1 98.19 281 ALA B O 1
ATOM 4958 N N . ASP B 1 282 ? -14.594 -2.938 11.008 1 98.56 282 ASP B N 1
ATOM 4959 C CA . ASP B 1 282 ? -15.398 -3.213 9.82 1 98.56 282 ASP B CA 1
ATOM 4960 C C . ASP B 1 282 ? -14.562 -3.896 8.734 1 98.56 282 ASP B C 1
ATOM 4962 O O . ASP B 1 282 ? -14.086 -3.244 7.809 1 98.56 282 ASP B O 1
ATOM 4966 N N . ILE B 1 283 ? -14.453 -5.18 8.945 1 98.75 283 ILE B N 1
ATOM 4967 C CA . ILE B 1 283 ? -13.617 -5.98 8.047 1 98.75 283 ILE B CA 1
ATOM 4968 C C . ILE B 1 283 ? -14.492 -6.945 7.258 1 98.75 283 ILE B C 1
ATOM 4970 O O . ILE B 1 283 ? -15.391 -7.582 7.816 1 98.75 283 ILE B O 1
ATOM 4974 N N . LYS B 1 284 ? -14.281 -6.965 5.977 1 98.75 284 LYS B N 1
ATOM 4975 C CA . LYS B 1 284 ? -14.953 -7.906 5.086 1 98.75 284 LYS B CA 1
ATOM 4976 C C . LYS B 1 284 ? -13.945 -8.789 4.352 1 98.75 284 LYS B C 1
ATOM 4978 O O . LYS B 1 284 ? -12.781 -8.398 4.18 1 98.75 284 LYS B O 1
ATOM 4983 N N . MET B 1 285 ? -14.375 -9.953 4.016 1 98.31 285 MET B N 1
ATOM 4984 C CA . MET B 1 285 ? -13.531 -10.914 3.312 1 98.31 285 MET B CA 1
ATOM 4985 C C . MET B 1 285 ? -14.188 -11.375 2.018 1 98.31 285 MET B C 1
ATOM 4987 O O . MET B 1 285 ? -15.391 -11.625 1.983 1 98.31 285 MET B O 1
ATOM 4991 N N . THR B 1 286 ? -13.461 -11.375 0.975 1 97.12 286 THR B N 1
ATOM 4992 C CA . THR B 1 286 ? -13.906 -11.922 -0.303 1 97.12 286 THR B CA 1
ATOM 4993 C C . THR B 1 286 ? -12.891 -12.922 -0.849 1 97.12 286 THR B C 1
ATOM 4995 O O . THR B 1 286 ? -11.688 -12.703 -0.748 1 97.12 286 THR B O 1
ATOM 4998 N N . ALA B 1 287 ? -13.383 -14.023 -1.424 1 92.94 287 ALA B N 1
ATOM 4999 C CA . ALA B 1 287 ? -12.508 -15.023 -2.033 1 92.94 287 ALA B CA 1
ATOM 5000 C C . ALA B 1 287 ? -12.117 -14.609 -3.451 1 92.94 287 ALA B C 1
ATOM 5002 O O . ALA B 1 287 ? -12.969 -14.203 -4.246 1 92.94 287 ALA B O 1
ATOM 5003 N N . ILE B 1 288 ? -10.883 -14.703 -3.725 1 89.19 288 ILE B N 1
ATOM 5004 C CA . ILE B 1 288 ? -10.352 -14.422 -5.051 1 89.19 288 ILE B CA 1
ATOM 5005 C C . ILE B 1 288 ? -10.125 -15.734 -5.809 1 89.19 288 ILE B C 1
ATOM 5007 O O . ILE B 1 288 ? -10.359 -15.805 -7.016 1 89.19 288 ILE B O 1
ATOM 5011 N N . MET B 1 289 ? -9.656 -16.672 -5.125 1 89.56 289 MET B N 1
ATOM 5012 C CA . MET B 1 289 ? -9.414 -18.016 -5.645 1 89.56 289 MET B CA 1
ATOM 5013 C C . MET B 1 289 ? -9.672 -19.062 -4.566 1 89.56 289 MET B C 1
ATOM 5015 O O . MET B 1 289 ? -9.383 -18.828 -3.391 1 89.56 289 MET B O 1
ATOM 5019 N N . ASN B 1 290 ? -10.242 -20.125 -4.91 1 93.06 290 ASN B N 1
ATOM 5020 C CA . ASN B 1 290 ? -10.586 -21.234 -4.027 1 93.06 290 ASN B CA 1
ATOM 5021 C C . ASN B 1 290 ? -10.391 -22.578 -4.711 1 93.06 290 ASN B C 1
ATOM 5023 O O . ASN B 1 290 ? -11.336 -23.141 -5.273 1 93.06 290 ASN B O 1
ATOM 5027 N N . GLU B 1 291 ? -9.18 -23.109 -4.668 1 93.56 291 GLU B N 1
ATOM 5028 C CA . GLU B 1 291 ? -8.828 -24.359 -5.328 1 93.56 291 GLU B CA 1
ATOM 5029 C C . GLU B 1 291 ? -8.5 -25.453 -4.309 1 93.56 291 GLU B C 1
ATOM 5031 O O . GLU B 1 291 ? -7.594 -25.281 -3.486 1 93.56 291 GLU B O 1
ATOM 5036 N N . SER B 1 292 ? -9.156 -26.516 -4.387 1 91.88 292 SER B N 1
ATOM 5037 C CA . SER B 1 292 ? -8.969 -27.641 -3.461 1 91.88 292 SER B CA 1
ATOM 5038 C C . SER B 1 292 ? -7.695 -28.406 -3.775 1 91.88 292 SER B C 1
ATOM 5040 O O . SER B 1 292 ? -7.203 -28.375 -4.906 1 91.88 292 SER B O 1
ATOM 5042 N N . PRO B 1 293 ? -7.176 -29.141 -2.779 1 92.81 293 PRO B N 1
ATOM 5043 C CA . PRO B 1 293 ? -6.043 -30.031 -3.057 1 92.81 293 PRO B CA 1
ATOM 5044 C C . PRO B 1 293 ? -6.391 -31.125 -4.055 1 92.81 293 PRO B C 1
ATOM 5046 O O . PRO B 1 293 ? -7.551 -31.531 -4.168 1 92.81 293 PRO B O 1
ATOM 5049 N N . ILE B 1 294 ? -5.379 -31.516 -4.863 1 91.62 294 ILE B N 1
ATOM 5050 C CA . ILE B 1 294 ? -5.461 -32.688 -5.715 1 91.62 294 ILE B CA 1
ATOM 5051 C C . ILE B 1 294 ? -4.676 -33.844 -5.082 1 91.62 294 ILE B C 1
ATOM 5053 O O . ILE B 1 294 ? -3.479 -33.719 -4.824 1 91.62 294 ILE B O 1
ATOM 5057 N N . ALA B 1 295 ? -5.348 -34.969 -4.844 1 89.19 295 ALA B N 1
ATOM 5058 C CA . ALA B 1 295 ? -4.73 -36.062 -4.094 1 89.19 295 ALA B CA 1
ATOM 5059 C C . ALA B 1 295 ? -4.707 -37.344 -4.918 1 89.19 295 ALA B C 1
ATOM 5061 O O . ALA B 1 295 ? -5.145 -38.406 -4.449 1 89.19 295 ALA B O 1
ATOM 5062 N N . THR B 1 296 ? -4.102 -37.312 -6.102 1 90.81 296 THR B N 1
ATOM 5063 C CA . THR B 1 296 ? -3.914 -38.531 -6.875 1 90.81 296 THR B CA 1
ATOM 5064 C C . THR B 1 296 ? -2.746 -39.344 -6.324 1 90.81 296 THR B C 1
ATOM 5066 O O . THR B 1 296 ? -1.862 -38.812 -5.66 1 90.81 296 THR B O 1
ATOM 5069 N N . THR B 1 297 ? -2.756 -40.625 -6.621 1 92.12 297 THR B N 1
ATOM 5070 C CA . THR B 1 297 ? -1.793 -41.531 -6.008 1 92.12 297 THR B CA 1
ATOM 5071 C C . THR B 1 297 ? -0.427 -41.406 -6.676 1 92.12 297 THR B C 1
ATOM 5073 O O . THR B 1 297 ? -0.338 -41.188 -7.887 1 92.12 297 THR B O 1
ATOM 5076 N N . ALA B 1 298 ? 0.603 -41.656 -5.906 1 92.31 298 ALA B N 1
ATOM 5077 C CA . ALA B 1 298 ? 1.982 -41.5 -6.363 1 92.31 298 ALA B CA 1
ATOM 5078 C C . ALA B 1 298 ? 2.367 -42.625 -7.316 1 92.31 298 ALA B C 1
ATOM 5080 O O . ALA B 1 298 ? 3.369 -42.531 -8.031 1 92.31 298 ALA B O 1
ATOM 5081 N N . ASP B 1 299 ? 1.604 -43.688 -7.371 1 93.44 299 ASP B N 1
ATOM 5082 C CA . ASP B 1 299 ? 1.95 -44.844 -8.203 1 93.44 299 ASP B CA 1
ATOM 5083 C C . ASP B 1 299 ? 1.039 -44.906 -9.43 1 93.44 299 ASP B C 1
ATOM 5085 O O . ASP B 1 299 ? 0.882 -45.969 -10.023 1 93.44 299 ASP B O 1
ATOM 5089 N N . ASN B 1 300 ? 0.429 -43.781 -9.789 1 94.81 300 ASN B N 1
ATOM 5090 C CA . ASN B 1 300 ? -0.409 -43.812 -10.984 1 94.81 300 ASN B CA 1
ATOM 5091 C C . ASN B 1 300 ? 0.419 -44.062 -12.242 1 94.81 300 ASN B C 1
ATOM 5093 O O . ASN B 1 300 ? 1.646 -43.969 -12.211 1 94.81 300 ASN B O 1
ATOM 5097 N N . ARG B 1 301 ? -0.178 -44.344 -13.297 1 96.31 301 ARG B N 1
ATOM 5098 C CA . ARG B 1 301 ? 0.459 -44.812 -14.523 1 96.31 301 ARG B CA 1
ATOM 5099 C C . ARG B 1 301 ? 1.379 -43.75 -15.102 1 96.31 301 ARG B C 1
ATOM 5101 O O . ARG B 1 301 ? 2.463 -44.062 -15.602 1 96.31 301 ARG B O 1
ATOM 5108 N N . LEU B 1 302 ? 0.966 -42.5 -15.07 1 97.62 302 LEU B N 1
ATOM 5109 C CA . LEU B 1 302 ? 1.763 -41.438 -15.664 1 97.62 302 LEU B CA 1
ATOM 5110 C C . LEU B 1 302 ? 3.029 -41.188 -14.852 1 97.62 302 LEU B C 1
ATOM 5112 O O . LEU B 1 302 ? 4.102 -40.969 -15.414 1 97.62 302 LEU B O 1
ATOM 5116 N N . VAL B 1 303 ? 2.959 -41.312 -13.562 1 97.5 303 VAL B N 1
ATOM 5117 C CA . VAL B 1 303 ? 4.109 -41.156 -12.688 1 97.5 303 VAL B CA 1
ATOM 5118 C C . VAL B 1 303 ? 5.125 -42.25 -12.93 1 97.5 303 VAL B C 1
ATOM 5120 O O . VAL B 1 303 ? 6.328 -42 -12.992 1 97.5 303 VAL B O 1
ATOM 5123 N N . LYS B 1 304 ? 4.629 -43.438 -13.125 1 97.25 304 LYS B N 1
ATOM 5124 C CA . LYS B 1 304 ? 5.512 -44.562 -13.406 1 97.25 304 LYS B CA 1
ATOM 5125 C C . LYS B 1 304 ? 6.262 -44.344 -14.719 1 97.25 304 LYS B C 1
ATOM 5127 O O . LYS B 1 304 ? 7.457 -44.625 -14.812 1 97.25 304 LYS B O 1
ATOM 5132 N N . LEU B 1 305 ? 5.574 -43.844 -15.688 1 97.75 305 LEU B N 1
ATOM 5133 C CA . LEU B 1 305 ? 6.199 -43.562 -16.969 1 97.75 305 LEU B CA 1
ATOM 5134 C C . LEU B 1 305 ? 7.25 -42.469 -16.844 1 97.75 305 LEU B C 1
ATOM 5136 O O . LEU B 1 305 ? 8.328 -42.562 -17.438 1 97.75 305 LEU B O 1
ATOM 5140 N N . VAL B 1 306 ? 6.93 -41.438 -16.062 1 98.19 306 VAL B N 1
ATOM 5141 C CA . VAL B 1 306 ? 7.859 -40.312 -15.812 1 98.19 306 VAL B CA 1
ATOM 5142 C C . VAL B 1 306 ? 9.133 -40.875 -15.156 1 98.19 306 VAL B C 1
ATOM 5144 O O . VAL B 1 306 ? 10.242 -40.5 -15.547 1 98.19 306 VAL B O 1
ATOM 5147 N N . GLN B 1 307 ? 8.938 -41.688 -14.227 1 97.81 307 GLN B N 1
ATOM 5148 C CA . GLN B 1 307 ? 10.078 -42.25 -13.523 1 97.81 307 GLN B CA 1
ATOM 5149 C C . GLN B 1 307 ? 10.961 -43.062 -14.461 1 97.81 307 GLN B C 1
ATOM 5151 O O . GLN B 1 307 ? 12.188 -42.969 -14.422 1 97.81 307 GLN B O 1
ATOM 5156 N N . ALA B 1 308 ? 10.359 -43.844 -15.297 1 97.56 308 ALA B N 1
ATOM 5157 C CA . ALA B 1 308 ? 11.094 -44.688 -16.219 1 97.56 308 ALA B CA 1
ATOM 5158 C C . ALA B 1 308 ? 11.836 -43.875 -17.266 1 97.56 308 ALA B C 1
ATOM 5160 O O . ALA B 1 308 ? 13 -44.156 -17.562 1 97.56 308 ALA B O 1
ATOM 5161 N N . ILE B 1 309 ? 11.188 -42.875 -17.766 1 98 309 ILE B N 1
ATOM 5162 C CA . ILE B 1 309 ? 11.734 -42.094 -18.875 1 98 309 ILE B CA 1
ATOM 5163 C C . ILE B 1 309 ? 12.711 -41.062 -18.328 1 98 309 ILE B C 1
ATOM 5165 O O . ILE B 1 309 ? 13.727 -40.75 -18.969 1 98 309 ILE B O 1
ATOM 5169 N N . GLY B 1 310 ? 12.406 -40.5 -17.188 1 98.06 310 GLY B N 1
ATOM 5170 C CA . GLY B 1 310 ? 13.156 -39.375 -16.641 1 98.06 310 GLY B CA 1
ATOM 5171 C C . GLY B 1 310 ? 14.461 -39.812 -15.992 1 98.06 310 GLY B C 1
ATOM 5172 O O . GLY B 1 310 ? 15.391 -39 -15.875 1 98.06 310 GLY B O 1
ATOM 5173 N N . LYS B 1 311 ? 14.586 -41 -15.562 1 97.81 311 LYS B N 1
ATOM 5174 C CA . LYS B 1 311 ? 15.703 -41.5 -14.766 1 97.81 311 LYS B CA 1
ATOM 5175 C C . LYS B 1 311 ? 17.031 -41.25 -15.477 1 97.81 311 LYS B C 1
ATOM 5177 O O . LYS B 1 311 ? 17.969 -40.719 -14.883 1 97.81 311 LYS B O 1
ATOM 5182 N N . PRO B 1 312 ? 17.172 -41.531 -16.703 1 97.81 312 PRO B N 1
ATOM 5183 C CA . PRO B 1 312 ? 18.453 -41.312 -17.375 1 97.81 312 PRO B CA 1
ATOM 5184 C C . PRO B 1 312 ? 18.844 -39.844 -17.453 1 97.81 312 PRO B C 1
ATOM 5186 O O . PRO B 1 312 ? 20.031 -39.5 -17.438 1 97.81 312 PRO B O 1
ATOM 5189 N N . TYR B 1 313 ? 17.922 -39 -17.578 1 97.5 313 TYR B N 1
ATOM 5190 C CA . TYR B 1 313 ? 18.188 -37.562 -17.672 1 97.5 313 TYR B CA 1
ATOM 5191 C C . TYR B 1 313 ? 18.547 -37 -16.312 1 97.5 313 TYR B C 1
ATOM 5193 O O . TYR B 1 313 ? 19.438 -36.156 -16.203 1 97.5 313 TYR B O 1
ATOM 5201 N N . ALA B 1 314 ? 17.844 -37.5 -15.281 1 96.19 314 ALA B N 1
ATOM 5202 C CA . ALA B 1 314 ? 18.062 -37.031 -13.922 1 96.19 314 ALA B CA 1
ATOM 5203 C C . ALA B 1 314 ? 19.391 -37.562 -13.375 1 96.19 314 ALA B C 1
ATOM 5205 O O . ALA B 1 314 ? 19.969 -36.938 -12.469 1 96.19 314 ALA B O 1
ATOM 5206 N N . GLY B 1 315 ? 19.828 -38.625 -13.891 1 96.69 315 GLY B N 1
ATOM 5207 C CA . GLY B 1 315 ? 21.016 -39.281 -13.359 1 96.69 315 GLY B CA 1
ATOM 5208 C C . GLY B 1 315 ? 20.781 -39.969 -12.023 1 96.69 315 GLY B C 1
ATOM 5209 O O . GLY B 1 315 ? 21.719 -40.344 -11.328 1 96.69 315 GLY B O 1
ATOM 5210 N N . ARG B 1 316 ? 19.562 -40.062 -11.633 1 96.12 316 ARG B N 1
ATOM 5211 C CA . ARG B 1 316 ? 19.078 -40.688 -10.398 1 96.12 316 ARG B CA 1
ATOM 5212 C C . ARG B 1 316 ? 17.594 -41.031 -10.5 1 96.12 316 ARG B C 1
ATOM 5214 O O . ARG B 1 316 ? 16.938 -40.688 -11.5 1 96.12 316 ARG B O 1
ATOM 5221 N N . ASP B 1 317 ? 17.172 -41.75 -9.523 1 96.25 317 ASP B N 1
ATOM 5222 C CA . ASP B 1 317 ? 15.734 -42.031 -9.484 1 96.25 317 ASP B CA 1
ATOM 5223 C C . ASP B 1 317 ? 14.938 -40.719 -9.406 1 96.25 317 ASP B C 1
ATOM 5225 O O . ASP B 1 317 ? 15.32 -39.812 -8.68 1 96.25 317 ASP B O 1
ATOM 5229 N N . VAL B 1 318 ? 13.867 -40.625 -10.203 1 96.25 318 VAL B N 1
ATOM 5230 C CA . VAL B 1 318 ? 13.008 -39.469 -10.211 1 96.25 318 VAL B CA 1
ATOM 5231 C C . VAL B 1 318 ? 12.211 -39.375 -8.906 1 96.25 318 VAL B C 1
ATOM 5233 O O . VAL B 1 318 ? 11.477 -40.312 -8.57 1 96.25 318 VAL B O 1
ATOM 5236 N N . VAL B 1 319 ? 12.359 -38.344 -8.211 1 94.19 319 VAL B N 1
ATOM 5237 C CA . VAL B 1 319 ? 11.672 -38.125 -6.945 1 94.19 319 VAL B CA 1
ATOM 5238 C C . VAL B 1 319 ? 10.211 -37.75 -7.203 1 94.19 319 VAL B C 1
ATOM 5240 O O . VAL B 1 319 ? 9.906 -36.938 -8.07 1 94.19 319 VAL B O 1
ATOM 5243 N N . VAL B 1 320 ? 9.289 -38.469 -6.492 1 94.56 320 VAL B N 1
ATOM 5244 C CA . VAL B 1 320 ? 7.875 -38.125 -6.508 1 94.56 320 VAL B CA 1
ATOM 5245 C C . VAL B 1 320 ? 7.512 -37.406 -5.219 1 94.56 320 VAL B C 1
ATOM 5247 O O . VAL B 1 320 ? 7.543 -38 -4.137 1 94.56 320 VAL B O 1
ATOM 5250 N N . ALA B 1 321 ? 7.281 -36.156 -5.336 1 91 321 ALA B N 1
ATOM 5251 C CA . ALA B 1 321 ? 6.945 -35.344 -4.164 1 91 321 ALA B CA 1
ATOM 5252 C C . ALA B 1 321 ? 5.637 -34.594 -4.379 1 91 321 ALA B C 1
ATOM 5254 O O . ALA B 1 321 ? 5.211 -34.375 -5.516 1 91 321 ALA B O 1
ATOM 5255 N N . SER B 1 322 ? 4.992 -34.25 -3.24 1 91.44 322 SER B N 1
ATOM 5256 C CA . SER B 1 322 ? 3.811 -33.406 -3.355 1 91.44 322 SER B CA 1
ATOM 5257 C C . SER B 1 322 ? 4.188 -32 -3.795 1 91.44 322 SER B C 1
ATOM 5259 O O . SER B 1 322 ? 5.199 -31.453 -3.35 1 91.44 322 SER B O 1
ATOM 5261 N N . SER B 1 323 ? 3.406 -31.469 -4.672 1 90.81 323 SER B N 1
ATOM 5262 C CA . SER B 1 323 ? 3.609 -30.078 -5.027 1 90.81 323 SER B CA 1
ATOM 5263 C C . SER B 1 323 ? 3.117 -29.141 -3.926 1 90.81 323 SER B C 1
ATOM 5265 O O . SER B 1 323 ? 1.95 -29.203 -3.531 1 90.81 323 SER B O 1
ATOM 5267 N N . PRO B 1 324 ? 3.951 -28.297 -3.461 1 88.31 324 PRO B N 1
ATOM 5268 C CA . PRO B 1 324 ? 3.518 -27.359 -2.416 1 88.31 324 PRO B CA 1
ATOM 5269 C C . PRO B 1 324 ? 2.572 -26.281 -2.939 1 88.31 324 PRO B C 1
ATOM 5271 O O . PRO B 1 324 ? 1.864 -25.641 -2.156 1 88.31 324 PRO B O 1
ATOM 5274 N N . GLY B 1 325 ? 2.566 -26.016 -4.191 1 88.94 325 GLY B N 1
ATOM 5275 C CA . GLY B 1 325 ? 1.687 -25.047 -4.816 1 88.94 325 GLY B CA 1
ATOM 5276 C C . GLY B 1 325 ? 0.627 -25.688 -5.699 1 88.94 325 GLY B C 1
ATOM 5277 O O . GLY B 1 325 ? 0.461 -26.906 -5.695 1 88.94 325 GLY B O 1
ATOM 5278 N N . ILE B 1 326 ? -0.131 -24.781 -6.207 1 91.75 326 ILE B N 1
ATOM 5279 C CA . ILE B 1 326 ? -1.138 -25.266 -7.148 1 91.75 326 ILE B CA 1
ATOM 5280 C C . ILE B 1 326 ? -0.633 -25.078 -8.578 1 91.75 326 ILE B C 1
ATOM 5282 O O . ILE B 1 326 ? 0.355 -24.391 -8.812 1 91.75 326 ILE B O 1
ATOM 5286 N N . THR B 1 327 ? -1.183 -25.844 -9.398 1 94.25 327 THR B N 1
ATOM 5287 C CA . THR B 1 327 ? -1.117 -25.656 -10.844 1 94.25 327 THR B CA 1
ATOM 5288 C C . THR B 1 327 ? -2.518 -25.656 -11.453 1 94.25 327 THR B C 1
ATOM 5290 O O . THR B 1 327 ? -3.514 -25.734 -10.734 1 94.25 327 THR B O 1
ATOM 5293 N N . ASP B 1 328 ? -2.529 -25.516 -12.734 1 96.88 328 ASP B N 1
ATOM 5294 C CA . ASP B 1 328 ? -3.822 -25.531 -13.414 1 96.88 328 ASP B CA 1
ATOM 5295 C C . ASP B 1 328 ? -4.527 -26.875 -13.227 1 96.88 328 ASP B C 1
ATOM 5297 O O . ASP B 1 328 ? -5.715 -27 -13.523 1 96.88 328 ASP B O 1
ATOM 5301 N N . ALA B 1 329 ? -3.869 -27.812 -12.68 1 96.31 329 ALA B N 1
ATOM 5302 C CA . ALA B 1 329 ? -4.488 -29.094 -12.375 1 96.31 329 ALA B CA 1
ATOM 5303 C C . ALA B 1 329 ? -5.633 -28.938 -11.383 1 96.31 329 ALA B C 1
ATOM 5305 O O . ALA B 1 329 ? -6.535 -29.766 -11.32 1 96.31 329 ALA B O 1
ATOM 5306 N N . SER B 1 330 ? -5.578 -27.891 -10.594 1 95.06 330 SER B N 1
ATOM 5307 C CA . SER B 1 330 ? -6.633 -27.625 -9.625 1 95.06 330 SER B CA 1
ATOM 5308 C C . SER B 1 330 ? -8.008 -27.641 -10.281 1 95.06 330 SER B C 1
ATOM 5310 O O . SER B 1 330 ? -8.984 -28.094 -9.68 1 95.06 330 SER B O 1
ATOM 5312 N N . ASN B 1 331 ? -8.023 -27.125 -11.469 1 96.06 331 ASN B N 1
ATOM 5313 C CA . ASN B 1 331 ? -9.266 -27.141 -12.227 1 96.06 331 ASN B CA 1
ATOM 5314 C C . ASN B 1 331 ? -9.336 -28.344 -13.164 1 96.06 331 ASN B C 1
ATOM 5316 O O . ASN B 1 331 ? -10.359 -29.031 -13.227 1 96.06 331 ASN B O 1
ATOM 5320 N N . LEU B 1 332 ? -8.273 -28.641 -13.82 1 97.38 332 LEU B N 1
ATOM 5321 C CA . LEU B 1 332 ? -8.281 -29.625 -14.906 1 97.38 332 LEU B CA 1
ATOM 5322 C C . LEU B 1 332 ? -8.43 -31.031 -14.359 1 97.38 332 LEU B C 1
ATOM 5324 O O . LEU B 1 332 ? -8.969 -31.906 -15.039 1 97.38 332 LEU B O 1
ATOM 5328 N N . ALA B 1 333 ? -8.016 -31.25 -13.219 1 95.06 333 ALA B N 1
ATOM 5329 C CA . ALA B 1 333 ? -8.109 -32.594 -12.633 1 95.06 333 ALA B CA 1
ATOM 5330 C C . ALA B 1 333 ? -9.125 -32.625 -11.5 1 95.06 333 ALA B C 1
ATOM 5332 O O . ALA B 1 333 ? -9.148 -33.562 -10.703 1 95.06 333 ALA B O 1
ATOM 5333 N N . LYS B 1 334 ? -9.914 -31.547 -11.617 1 88.88 334 LYS B N 1
ATOM 5334 C CA . LYS B 1 334 ? -10.93 -31.422 -10.578 1 88.88 334 LYS B CA 1
ATOM 5335 C C . LYS B 1 334 ? -11.914 -32.594 -10.625 1 88.88 334 LYS B C 1
ATOM 5337 O O . LYS B 1 334 ? -12.375 -32.969 -11.695 1 88.88 334 LYS B O 1
ATOM 5342 N N . ARG B 1 335 ? -12.086 -33.438 -9.727 1 86.94 335 ARG B N 1
ATOM 5343 C CA . ARG B 1 335 ? -13.07 -34.5 -9.578 1 86.94 335 ARG B CA 1
ATOM 5344 C C . ARG B 1 335 ? -12.57 -35.812 -10.188 1 86.94 335 ARG B C 1
ATOM 5346 O O . ARG B 1 335 ? -13.352 -36.719 -10.43 1 86.94 335 ARG B O 1
ATOM 5353 N N . GLN B 1 336 ? -11.336 -35.75 -10.68 1 92.56 336 GLN B N 1
ATOM 5354 C CA . GLN B 1 336 ? -10.781 -37 -11.18 1 92.56 336 GLN B CA 1
ATOM 5355 C C . GLN B 1 336 ? -10.578 -38 -10.047 1 92.56 336 GLN B C 1
ATOM 5357 O O . GLN B 1 336 ? -10.383 -37.625 -8.891 1 92.56 336 GLN B O 1
ATOM 5362 N N . PRO B 1 337 ? -10.695 -39.25 -10.375 1 93.25 337 PRO B N 1
ATOM 5363 C CA . PRO B 1 337 ? -10.484 -40.281 -9.336 1 93.25 337 PRO B CA 1
ATOM 5364 C C . PRO B 1 337 ? -9.039 -40.312 -8.844 1 93.25 337 PRO B C 1
ATOM 5366 O O . PRO B 1 337 ? -8.141 -39.812 -9.516 1 93.25 337 PRO B O 1
ATOM 5369 N N . ALA B 1 338 ? -8.789 -40.938 -7.758 1 91.38 338 ALA B N 1
ATOM 5370 C CA . ALA B 1 338 ? -7.488 -40.969 -7.082 1 91.38 338 ALA B CA 1
ATOM 5371 C C . ALA B 1 338 ? -6.438 -41.656 -7.953 1 91.38 338 ALA B C 1
ATOM 5373 O O . ALA B 1 338 ? -5.25 -41.344 -7.871 1 91.38 338 ALA B O 1
ATOM 5374 N N . ASP B 1 339 ? -6.863 -42.531 -8.766 1 94.44 339 ASP B N 1
ATOM 5375 C CA . ASP B 1 339 ? -5.898 -43.281 -9.57 1 94.44 339 ASP B CA 1
ATOM 5376 C C . ASP B 1 339 ? -5.758 -42.656 -10.961 1 94.44 339 ASP B C 1
ATOM 5378 O O . ASP B 1 339 ? -5.133 -43.25 -11.844 1 94.44 339 ASP B O 1
ATOM 5382 N N . PHE B 1 340 ? -6.387 -41.5 -11.188 1 96.5 340 PHE B N 1
ATOM 5383 C CA . PHE B 1 340 ? -6.25 -40.812 -12.453 1 96.5 340 PHE B CA 1
ATOM 5384 C C . PHE B 1 340 ? -4.785 -40.531 -12.766 1 96.5 340 PHE B C 1
ATOM 5386 O O . PHE B 1 340 ? -4.047 -40.031 -11.906 1 96.5 340 PHE B O 1
ATOM 5393 N N . PRO B 1 341 ? -4.301 -40.875 -13.977 1 97.75 341 PRO B N 1
ATOM 5394 C CA . PRO B 1 341 ? -2.92 -40.562 -14.344 1 97.75 341 PRO B CA 1
ATOM 5395 C C . PRO B 1 341 ? -2.654 -39.062 -14.406 1 97.75 341 PRO B C 1
ATOM 5397 O O . PRO B 1 341 ? -3.129 -38.375 -15.32 1 97.75 341 PRO B O 1
ATOM 5400 N N . PHE B 1 342 ? -1.994 -38.656 -13.383 1 97.19 342 PHE B N 1
ATOM 5401 C CA . PHE B 1 342 ? -1.675 -37.219 -13.242 1 97.19 342 PHE B CA 1
ATOM 5402 C C . PHE B 1 342 ? -0.23 -37.062 -12.789 1 97.19 342 PHE B C 1
ATOM 5404 O O . PHE B 1 342 ? 0.252 -37.781 -11.914 1 97.19 342 PHE B O 1
ATOM 5411 N N . ALA B 1 343 ? 0.446 -36.094 -13.477 1 97.81 343 ALA B N 1
ATOM 5412 C CA . ALA B 1 343 ? 1.801 -35.75 -13.062 1 97.81 343 ALA B CA 1
ATOM 5413 C C . ALA B 1 343 ? 2.104 -34.281 -13.367 1 97.81 343 ALA B C 1
ATOM 5415 O O . ALA B 1 343 ? 1.65 -33.75 -14.383 1 97.81 343 ALA B O 1
ATOM 5416 N N . VAL B 1 344 ? 2.742 -33.688 -12.445 1 97.5 344 VAL B N 1
ATOM 5417 C CA . VAL B 1 344 ? 3.424 -32.438 -12.711 1 97.5 344 VAL B CA 1
ATOM 5418 C C . VAL B 1 344 ? 4.898 -32.688 -13.016 1 97.5 344 VAL B C 1
ATOM 5420 O O . VAL B 1 344 ? 5.625 -33.219 -12.18 1 97.5 344 VAL B O 1
ATOM 5423 N N . TYR B 1 345 ? 5.293 -32.375 -14.219 1 98.06 345 TYR B N 1
ATOM 5424 C CA . TYR B 1 345 ? 6.648 -32.719 -14.641 1 98.06 345 TYR B CA 1
ATOM 5425 C C . TYR B 1 345 ? 7.133 -31.75 -15.727 1 98.06 345 TYR B C 1
ATOM 5427 O O . TYR B 1 345 ? 6.781 -31.906 -16.906 1 98.06 345 TYR B O 1
ATOM 5435 N N . GLY B 1 346 ? 7.934 -30.797 -15.367 1 97.81 346 GLY B N 1
ATOM 5436 C CA . GLY B 1 346 ? 8.477 -29.828 -16.297 1 97.81 346 GLY B CA 1
ATOM 5437 C C . GLY B 1 346 ? 9.852 -29.328 -15.906 1 97.81 346 GLY B C 1
ATOM 5438 O O . GLY B 1 346 ? 10.328 -29.609 -14.805 1 97.81 346 GLY B O 1
ATOM 5439 N N . PRO B 1 347 ? 10.523 -28.641 -16.797 1 97.88 347 PRO B N 1
ATOM 5440 C CA . PRO B 1 347 ? 11.859 -28.109 -16.516 1 97.88 347 PRO B CA 1
ATOM 5441 C C . PRO B 1 347 ? 11.844 -26.938 -15.539 1 97.88 347 PRO B C 1
ATOM 5443 O O . PRO B 1 347 ? 10.938 -26.109 -15.594 1 97.88 347 PRO B O 1
ATOM 5446 N N . GLY B 1 348 ? 12.781 -27.016 -14.648 1 94.44 348 GLY B N 1
ATOM 5447 C CA . GLY B 1 348 ? 12.891 -25.891 -13.742 1 94.44 348 GLY B CA 1
ATOM 5448 C C . GLY B 1 348 ? 13.781 -26.172 -12.547 1 94.44 348 GLY B C 1
ATOM 5449 O O . GLY B 1 348 ? 14.289 -27.281 -12.391 1 94.44 348 GLY B O 1
ATOM 5450 N N . ASN B 1 349 ? 14.023 -25.156 -11.844 1 90.56 349 ASN B N 1
ATOM 5451 C CA . ASN B 1 349 ? 14.727 -25.203 -10.562 1 90.56 349 ASN B CA 1
ATOM 5452 C C . ASN B 1 349 ? 13.984 -24.422 -9.492 1 90.56 349 ASN B C 1
ATOM 5454 O O . ASN B 1 349 ? 12.75 -24.406 -9.461 1 90.56 349 ASN B O 1
ATOM 5458 N N . MET B 1 350 ? 14.594 -23.812 -8.609 1 85.44 350 MET B N 1
ATOM 5459 C CA . MET B 1 350 ? 13.914 -23.203 -7.469 1 85.44 350 MET B CA 1
ATOM 5460 C C . MET B 1 350 ? 13.938 -21.688 -7.562 1 85.44 350 MET B C 1
ATOM 5462 O O . MET B 1 350 ? 13.805 -21 -6.551 1 85.44 350 MET B O 1
ATOM 5466 N N . THR B 1 351 ? 14.008 -21.172 -8.82 1 88.81 351 THR B N 1
ATOM 5467 C CA . THR B 1 351 ? 14.164 -19.734 -8.961 1 88.81 351 THR B CA 1
ATOM 5468 C C . THR B 1 351 ? 12.852 -19.094 -9.414 1 88.81 351 THR B C 1
ATOM 5470 O O . THR B 1 351 ? 12.828 -17.922 -9.805 1 88.81 351 THR B O 1
ATOM 5473 N N . GLN B 1 352 ? 11.719 -19.859 -9.344 1 89 352 GLN B N 1
ATOM 5474 C CA . GLN B 1 352 ? 10.422 -19.297 -9.711 1 89 352 GLN B CA 1
ATOM 5475 C C . GLN B 1 352 ? 10.086 -18.078 -8.844 1 89 352 GLN B C 1
ATOM 5477 O O . GLN B 1 352 ? 10.328 -18.094 -7.637 1 89 352 GLN B O 1
ATOM 5482 N N . HIS B 1 353 ? 9.562 -17.078 -9.43 1 86.81 353 HIS B N 1
ATOM 5483 C CA . HIS B 1 353 ? 9.062 -15.875 -8.773 1 86.81 353 HIS B CA 1
ATOM 5484 C C . HIS B 1 353 ? 10.195 -15.062 -8.156 1 86.81 353 HIS B C 1
ATOM 5486 O O . HIS B 1 353 ? 9.953 -14.156 -7.355 1 86.81 353 HIS B O 1
ATOM 5492 N N . GLN B 1 354 ? 11.43 -15.414 -8.445 1 89.19 354 GLN B N 1
ATOM 5493 C CA . GLN B 1 354 ? 12.594 -14.688 -7.945 1 89.19 354 GLN B CA 1
ATOM 5494 C C . GLN B 1 354 ? 13.242 -13.852 -9.047 1 89.19 354 GLN B C 1
ATOM 5496 O O . GLN B 1 354 ? 13.062 -14.141 -10.234 1 89.19 354 GLN B O 1
ATOM 5501 N N . VAL B 1 355 ? 13.922 -12.805 -8.617 1 91.38 355 VAL B N 1
ATOM 5502 C CA . VAL B 1 355 ? 14.773 -12.109 -9.578 1 91.38 355 VAL B CA 1
ATOM 5503 C C . VAL B 1 355 ? 15.836 -13.07 -10.109 1 91.38 355 VAL B C 1
ATOM 5505 O O . VAL B 1 355 ? 16.234 -14.008 -9.422 1 91.38 355 VAL B O 1
ATOM 5508 N N . ASN B 1 356 ? 16.172 -12.828 -11.383 1 95.75 356 ASN B N 1
ATOM 5509 C CA . ASN B 1 356 ? 17.172 -13.664 -12.055 1 95.75 356 ASN B CA 1
ATOM 5510 C C . ASN B 1 356 ? 16.719 -15.117 -12.148 1 95.75 356 ASN B C 1
ATOM 5512 O O . ASN B 1 356 ? 17.5 -16.031 -11.938 1 95.75 356 ASN B O 1
ATOM 5516 N N . GLU B 1 357 ? 15.414 -15.266 -12.367 1 95.5 357 GLU B N 1
ATOM 5517 C CA . GLU B 1 357 ? 14.898 -16.594 -12.688 1 95.5 357 GLU B CA 1
ATOM 5518 C C . GLU B 1 357 ? 15.711 -17.25 -13.797 1 95.5 357 GLU B C 1
ATOM 5520 O O . GLU B 1 357 ? 16.078 -16.594 -14.773 1 95.5 357 GLU B O 1
ATOM 5525 N N . SER B 1 358 ? 15.992 -18.594 -13.609 1 97.25 358 SER B N 1
ATOM 5526 C CA . SER B 1 358 ? 16.922 -19.219 -14.531 1 97.25 358 SER B CA 1
ATOM 5527 C C . SER B 1 358 ? 16.609 -20.703 -14.734 1 97.25 358 SER B C 1
ATOM 5529 O O . SER B 1 358 ? 15.789 -21.266 -14 1 97.25 358 SER B O 1
ATOM 5531 N N . LEU B 1 359 ? 17.219 -21.266 -15.75 1 97.94 359 LEU B N 1
ATOM 5532 C CA . LEU B 1 359 ? 17.047 -22.656 -16.141 1 97.94 359 LEU B CA 1
ATOM 5533 C C . LEU B 1 359 ? 18.281 -23.172 -16.859 1 97.94 359 LEU B C 1
ATOM 5535 O O . LEU B 1 359 ? 18.766 -22.531 -17.797 1 97.94 359 LEU B O 1
ATOM 5539 N N . PRO B 1 360 ? 18.812 -24.312 -16.438 1 97.94 360 PRO B N 1
ATOM 5540 C CA . PRO B 1 360 ? 19.891 -24.875 -17.266 1 97.94 360 PRO B CA 1
ATOM 5541 C C . PRO B 1 360 ? 19.438 -25.156 -18.703 1 97.94 360 PRO B C 1
ATOM 5543 O O . PRO B 1 360 ? 18.422 -25.797 -18.922 1 97.94 360 PRO B O 1
ATOM 5546 N N . LYS B 1 361 ? 20.219 -24.656 -19.609 1 98.19 361 LYS B N 1
ATOM 5547 C CA . LYS B 1 361 ? 19.891 -24.797 -21.031 1 98.19 361 LYS B CA 1
ATOM 5548 C C . LYS B 1 361 ? 19.672 -26.25 -21.406 1 98.19 361 LYS B C 1
ATOM 5550 O O . LYS B 1 361 ? 18.734 -26.578 -22.125 1 98.19 361 LYS B O 1
ATOM 5555 N N . GLN B 1 362 ? 20.469 -27.078 -20.953 1 97.94 362 GLN B N 1
ATOM 5556 C CA . GLN B 1 362 ? 20.375 -28.5 -21.281 1 97.94 362 GLN B CA 1
ATOM 5557 C C . GLN B 1 362 ? 19.062 -29.094 -20.781 1 97.94 362 GLN B C 1
ATOM 5559 O O . GLN B 1 362 ? 18.5 -29.984 -21.422 1 97.94 362 GLN B O 1
ATOM 5564 N N . MET B 1 363 ? 18.625 -28.688 -19.656 1 98.19 363 MET B N 1
ATOM 5565 C CA . MET B 1 363 ? 17.375 -29.219 -19.109 1 98.19 363 MET B CA 1
ATOM 5566 C C . MET B 1 363 ? 16.203 -28.922 -20.031 1 98.19 363 MET B C 1
ATOM 5568 O O . MET B 1 363 ? 15.289 -29.75 -20.172 1 98.19 363 MET B O 1
ATOM 5572 N N . PHE B 1 364 ? 16.234 -27.766 -20.641 1 98.31 364 PHE B N 1
ATOM 5573 C CA . PHE B 1 364 ? 15.203 -27.406 -21.609 1 98.31 364 PHE B CA 1
ATOM 5574 C C . PHE B 1 364 ? 15.148 -28.422 -22.75 1 98.31 364 PHE B C 1
ATOM 5576 O O . PHE B 1 364 ? 14.078 -28.938 -23.078 1 98.31 364 PHE B O 1
ATOM 5583 N N . TYR B 1 365 ? 16.266 -28.75 -23.25 1 98.44 365 TYR B N 1
ATOM 5584 C CA . TYR B 1 365 ? 16.344 -29.719 -24.328 1 98.44 365 TYR B CA 1
ATOM 5585 C C . TYR B 1 365 ? 15.945 -31.109 -23.844 1 98.44 365 TYR B C 1
ATOM 5587 O O . TYR B 1 365 ? 15.258 -31.844 -24.562 1 98.44 365 TYR B O 1
ATOM 5595 N N . ASP B 1 366 ? 16.391 -31.422 -22.672 1 98.56 366 ASP B N 1
ATOM 5596 C CA . ASP B 1 366 ? 16.031 -32.719 -22.094 1 98.56 366 ASP B CA 1
ATOM 5597 C C . ASP B 1 366 ? 14.523 -32.906 -22.062 1 98.56 366 ASP B C 1
ATOM 5599 O O . ASP B 1 366 ? 14.016 -33.969 -22.391 1 98.56 366 ASP B O 1
ATOM 5603 N N . PHE B 1 367 ? 13.836 -31.906 -21.688 1 98.69 367 PHE B N 1
ATOM 5604 C CA . PHE B 1 367 ? 12.398 -32.062 -21.484 1 98.69 367 PHE B CA 1
ATOM 5605 C C . PHE B 1 367 ? 11.664 -32.125 -22.812 1 98.69 367 PHE B C 1
ATOM 5607 O O . PHE B 1 367 ? 10.609 -32.75 -22.922 1 98.69 367 PHE B O 1
ATOM 5614 N N . ILE B 1 368 ? 12.219 -31.531 -23.891 1 98.5 368 ILE B N 1
ATOM 5615 C CA . ILE B 1 368 ? 11.656 -31.75 -25.219 1 98.5 368 ILE B CA 1
ATOM 5616 C C . ILE B 1 368 ? 11.719 -33.25 -25.562 1 98.5 368 ILE B C 1
ATOM 5618 O O . ILE B 1 368 ? 10.727 -33.844 -26 1 98.5 368 ILE B O 1
ATOM 5622 N N . ALA B 1 369 ? 12.828 -33.812 -25.281 1 98.31 369 ALA B N 1
ATOM 5623 C CA . ALA B 1 369 ? 13.031 -35.25 -25.547 1 98.31 369 ALA B CA 1
ATOM 5624 C C . ALA B 1 369 ? 12.156 -36.094 -24.656 1 98.31 369 ALA B C 1
ATOM 5626 O O . ALA B 1 369 ? 11.547 -37.062 -25.109 1 98.31 369 ALA B O 1
ATOM 5627 N N . ILE B 1 370 ? 12.117 -35.75 -23.422 1 98.62 370 ILE B N 1
ATOM 5628 C CA . ILE B 1 370 ? 11.336 -36.5 -22.438 1 98.62 370 ILE B CA 1
ATOM 5629 C C . ILE B 1 370 ? 9.859 -36.5 -22.844 1 98.62 370 ILE B C 1
ATOM 5631 O O . ILE B 1 370 ? 9.211 -37.531 -22.844 1 98.62 370 ILE B O 1
ATOM 5635 N N . TYR B 1 371 ? 9.328 -35.344 -23.203 1 98.75 371 TYR B N 1
ATOM 5636 C CA . TYR B 1 371 ? 7.914 -35.219 -23.562 1 98.75 371 TYR B CA 1
ATOM 5637 C C . TYR B 1 371 ? 7.598 -36.062 -24.797 1 98.75 371 TYR B C 1
ATOM 5639 O O . TYR B 1 371 ? 6.551 -36.719 -24.875 1 98.75 371 TYR B O 1
ATOM 5647 N N . GLN B 1 372 ? 8.508 -36.062 -25.781 1 97.94 372 GLN B N 1
ATOM 5648 C CA . GLN B 1 372 ? 8.281 -36.875 -26.969 1 97.94 372 GLN B CA 1
ATOM 5649 C C . GLN B 1 372 ? 8.133 -38.344 -26.594 1 97.94 372 GLN B C 1
ATOM 5651 O O . GLN B 1 372 ? 7.238 -39.031 -27.078 1 97.94 372 GLN B O 1
ATOM 5656 N N . GLN B 1 373 ? 8.984 -38.781 -25.688 1 97.88 373 GLN B N 1
ATOM 5657 C CA . GLN B 1 373 ? 8.93 -40.188 -25.25 1 97.88 373 GLN B CA 1
ATOM 5658 C C . GLN B 1 373 ? 7.684 -40.438 -24.406 1 97.88 373 GLN B C 1
ATOM 5660 O O . GLN B 1 373 ? 7 -41.438 -24.594 1 97.88 373 GLN B O 1
ATOM 5665 N N . LEU B 1 374 ? 7.391 -39.562 -23.516 1 98.31 374 LEU B N 1
ATOM 5666 C CA . LEU B 1 374 ? 6.262 -39.688 -22.609 1 98.31 374 LEU B CA 1
ATOM 5667 C C . LEU B 1 374 ? 4.945 -39.781 -23.375 1 98.31 374 LEU B C 1
ATOM 5669 O O . LEU B 1 374 ? 4.109 -40.625 -23.078 1 98.31 374 LEU B O 1
ATOM 5673 N N . PHE B 1 375 ? 4.805 -38.875 -24.328 1 98.25 375 PHE B N 1
ATOM 5674 C CA . PHE B 1 375 ? 3.578 -38.812 -25.109 1 98.25 375 PHE B CA 1
ATOM 5675 C C . PHE B 1 375 ? 3.365 -40.125 -25.875 1 98.25 375 PHE B C 1
ATOM 5677 O O . PHE B 1 375 ? 2.285 -40.719 -25.812 1 98.25 375 PHE B O 1
ATOM 5684 N N . THR B 1 376 ? 4.395 -40.531 -26.484 1 96.62 376 THR B N 1
ATOM 5685 C CA . THR B 1 376 ? 4.32 -41.719 -27.328 1 96.62 376 THR B CA 1
ATOM 5686 C C . THR B 1 376 ? 4.059 -42.969 -26.5 1 96.62 376 THR B C 1
ATOM 5688 O O . THR B 1 376 ? 3.203 -43.781 -26.844 1 96.62 376 THR B O 1
ATOM 5691 N N . ARG B 1 377 ? 4.719 -43.094 -25.422 1 97 377 ARG B N 1
ATOM 5692 C CA . ARG B 1 377 ? 4.59 -44.281 -24.578 1 97 377 ARG B CA 1
ATOM 5693 C C . ARG B 1 377 ? 3.248 -44.312 -23.859 1 97 377 ARG B C 1
ATOM 5695 O O . ARG B 1 377 ? 2.65 -45.375 -23.688 1 97 377 ARG B O 1
ATOM 5702 N N . PHE B 1 378 ? 2.773 -43.188 -23.391 1 97.94 378 PHE B N 1
ATOM 5703 C CA . PHE B 1 378 ? 1.487 -43.125 -22.703 1 97.94 378 PHE B CA 1
ATOM 5704 C C . PHE B 1 378 ? 0.364 -43.594 -23.625 1 97.94 378 PHE B C 1
ATOM 5706 O O . PHE B 1 378 ? -0.528 -44.312 -23.188 1 97.94 378 PHE B O 1
ATOM 5713 N N . LEU B 1 379 ? 0.403 -43.156 -24.875 1 97.12 379 LEU B N 1
ATOM 5714 C CA . LEU B 1 379 ? -0.662 -43.469 -25.812 1 97.12 379 LEU B CA 1
ATOM 5715 C C . LEU B 1 379 ? -0.576 -44.938 -26.266 1 97.12 379 LEU B C 1
ATOM 5717 O O . LEU B 1 379 ? -1.563 -45.5 -26.75 1 97.12 379 LEU B O 1
ATOM 5721 N N . ALA B 1 380 ? 0.541 -45.562 -26.156 1 92.31 380 ALA B N 1
ATOM 5722 C CA . ALA B 1 380 ? 0.75 -46.938 -26.625 1 92.31 380 ALA B CA 1
ATOM 5723 C C . ALA B 1 380 ? 0.277 -47.938 -25.594 1 92.31 380 ALA B C 1
ATOM 5725 O O . ALA B 1 380 ? -0.037 -49.094 -25.938 1 92.31 380 ALA B O 1
ATOM 5726 N N . GLU B 1 381 ? 0.236 -47.688 -24.406 1 81.31 381 GLU B N 1
ATOM 5727 C CA . GLU B 1 381 ? -0.128 -48.625 -23.344 1 81.31 381 GLU B CA 1
ATOM 5728 C C . GLU B 1 381 ? -1.635 -48.625 -23.094 1 81.31 381 GLU B C 1
ATOM 5730 O O . GLU B 1 381 ? -2.285 -47.562 -23.172 1 81.31 381 GLU B O 1
#

Secondary structure (DSSP, 8-state):
-----HHHHHHHHHHHHTS--BSS-HHHHHHHHHHHHHHTT--EEEEEEETTEEEEEEEEEESS-EEEEEEE--B-----GGG-SS-TTS-EEETTEEESTTIIIIIHHHHHHHHHHHHHHHTT--SSEEEEEEEES-TTTTTHHHHHHHHTTTTTTEEEEEEEEE-STT-BBSEE--EEEEEEEEE-B--BTT-GGGSB-THHHHHHHHHHHHHHHTTSPPBTTB--EEEEEEEEE-SSTTB--SEEEEEEEEE-BTTB-HHHHHHHHHHHHHHHHHTT--EEEEEEEEEPPEE--TT-HHHHHHHHHHHHHHTSPPPB--BSS--THHHHTTT--TTS-EEEEES--S-TTSTT-EEEHHHHHHHHHHHHHHHHHHHH-/--PPPHHHHHHHHHHHHTS--BSS-HHHHHHHHHHHHHHTT--EEEEEEETTEEEEEEEEEESS-EEEEEEE--B-----GGG-SS-TTS-EEETTEEESTTIIIIIHHHHHHHHHHHHHHHTT--SSEEEEEEEES-TTTTTHHHHHHHHTTTTTTEEEEEEEEE-STT-BBSEE--EEEEEEEEE-B--BTT-GGGSB-THHHHHHHHHHHHHHHTTSPPBTTB--EEEEEEEEE-SSTTB--SEEEEEEEEE-BTTB-HHHHHHHHHHHHHHHHHTT--EEEEEEEEEPPEE--TTSHHHHHHHHHHHHHHTSPPPB--BSS--THHHHTTT--TTS-EEEEES--S-TTSTT-EEEHHHHHHHHHHHHHHHHHHHH-

Solvent-accessible surface area (backbone atoms only — not comparable to full-atom values): 37228 Å² total; per-residue (Å²): 120,84,56,77,48,70,68,58,49,50,50,52,43,35,57,56,30,46,53,80,13,50,73,38,47,14,34,61,54,38,51,52,50,39,54,56,36,45,76,69,76,32,66,55,47,76,45,77,74,55,90,56,25,20,27,31,38,34,57,47,54,55,68,71,47,22,39,34,36,33,29,42,56,29,27,72,76,76,71,62,67,84,71,31,88,57,60,49,47,44,61,41,78,57,94,62,28,34,32,18,56,24,41,18,49,19,43,44,16,33,46,23,53,51,51,20,50,49,36,41,48,49,68,71,34,53,92,46,5,22,47,33,41,43,38,22,18,30,57,78,57,66,29,57,28,30,44,50,40,41,74,72,46,72,47,75,73,44,61,27,40,39,34,20,40,44,43,46,74,62,13,29,18,31,27,26,26,8,38,34,32,37,36,38,41,22,47,42,30,43,19,36,52,51,47,51,86,79,33,35,54,10,45,57,61,50,47,53,48,52,52,51,49,49,58,51,46,68,67,50,74,61,50,98,75,40,56,50,41,69,41,73,9,24,36,43,24,39,88,42,64,55,28,30,11,36,43,18,39,34,29,33,32,33,30,21,34,88,91,51,36,62,67,58,52,52,50,52,52,49,51,53,40,50,57,44,33,75,73,69,47,45,60,47,76,46,78,66,29,80,37,56,50,45,73,29,43,75,79,17,64,45,35,52,50,47,36,66,65,37,19,76,79,57,74,41,81,44,49,78,41,64,32,50,36,72,58,57,51,46,40,55,50,53,86,55,58,47,67,45,22,34,30,31,51,19,39,29,51,88,33,46,71,29,69,69,12,32,31,53,48,64,47,51,55,50,41,25,53,46,45,42,51,50,54,56,52,60,38,71,103,118,85,55,78,48,71,70,57,49,50,50,51,42,35,56,56,32,46,52,80,14,50,72,39,47,14,35,61,53,38,51,52,50,36,54,56,37,44,76,69,76,31,66,55,47,77,45,77,75,57,92,56,25,21,26,30,39,32,56,49,53,55,69,71,48,23,39,34,34,33,28,40,55,28,27,73,77,76,72,63,67,84,70,33,88,58,60,49,46,43,61,41,78,56,96,63,28,33,33,17,55,24,42,18,49,18,43,44,17,33,46,23,51,51,51,20,50,50,35,42,47,51,68,71,34,53,93,45,4,22,46,33,41,43,37,22,17,29,58,80,58,66,28,58,28,29,42,49,40,40,74,72,46,72,47,75,70,44,62,28,41,40,32,21,40,45,44,48,75,64,12,30,17,30,28,26,25,7,39,32,31,36,38,39,40,20,50,42,31,42,19,36,51,51,47,52,86,80,31,35,54,10,46,59,61,48,47,52,49,52,51,52,49,49,58,52,44,68,67,50,74,62,51,97,76,40,55,50,41,70,40,74,9,24,37,42,25,39,87,42,62,53,28,31,12,36,43,18,40,34,29,34,33,33,32,22,35,88,90,50,37,63,66,56,52,52,49,52,52,50,51,52,40,51,56,45,35,74,72,70,47,47,59,46,76,47,78,66,31,81,36,58,50,44,75,28,42,75,80,15,64,46,36,51,50,47,36,65,65,38,19,77,79,54,74,41,83,44,50,77,41,63,32,50,38,71,58,57,50,47,40,56,50,54,88,55,58,47,68,44,21,33,30,30,52,20,37,29,50,87,33,47,73,31,69,69,13,31,31,53,48,65,48,51,55,48,42,24,54,48,46,42,51,50,54,55,52,60,36,69,103

Organism: Lactiplantibacillus plantarum (strain ATCC BAA-793 / NCIMB 8826 / WCFS1) (NCBI:txid220668)

InterPro domains:
  IPR001261 ArgE/DapE/ACY1/CPG2/YscS, conserved site [PS00758] (67-76)
  IPR002933 Peptidase M20 [PF01546] (68-375)
  IPR010182 N-formyl-4-amino-5-aminomethyl-2-methylpyrimidine deformylase/Succinyl-diaminopimelate desuccinylase [TIGR01910] (11-370)
  IPR011650 Peptidase M20, dimerisation domain [PF07687] (175-278)
  IPR036264 Bacterial exopeptidase dimerisation domain [SSF55031] (177-290)
  IPR050072 Peptidase M20A family, bacterial cell wall biosynthesis [PTHR43808] (6-379)

Radius of gyration: 33.45 Å; Cα contacts (8 Å, |Δi|>4): 1985; chains: 2; bounding box: 55×103×73 Å

pLDDT: mean 95.71, std 3.89, range [59.12, 98.88]

Foldseek 3Di:
DPAQDLVNLVVLLQVLLLDQQALHQLLVVQVSLQVVCVVLPWHKDWADDDDNFTKIKTKWDDDDDEEEEEAESHFHDQPDCVVFPDRQSGWDDDPQKTWHTQVQNHSLLLSLLSSLQSRQVNVVIFPFHMYMYIYFHRFVFALSGLQVCLVVCVQVRHLAYEYAHDDAALAKEPKAWWKWKKKKKWFKAKDFLVCCVVMGARVVLVVVLLVVLQVVQVPADADPQGGKDKDFDDKDFDDDPRMGTRMIMTIMMITHDPVQWPVNSVVVSVVSCVVSVVVPIDMDMDTRYHFHIDQADCPAPLNVLSQVLSCVVSVHGHDYHYHHHDGSCSSSVPPPDNNRHYMYGHFAHDQGPHHRGMGRSVRSVSSSVSSSSSVNVVRVD/DPAQDLVNLVVLLQVLLLDQQALHQLLVVQVSLQVVCVVLPWHKDWADDDDNFTKIKTKWDDDDDEEEEEAESHFHDQPDCVVFPDDQSGWDDDPQKTWHTQVQNHSLLLSLLSSLQSRCVNVPIFPFHMYMYIYFHRFVFALVGLQVCLVVCVQVRHLAYEYAHDDAALAKEPKAWWKWKKKKKWFKAKDFLVCCVVIGARVVLVVVLLVVLQVVQVPADADPQGGKDKDFDDKDFDDDPRMGTRMIMTIMMITHDPVQWPVNSVVVSVVSCVVSVVVPIDMDMDTRYHFHIGQADCPAPLNVLSQVLSCVVSVHGHDYHYHHHDGSCSSSVPPPDNNRHYMYGHFAHDQGPHHRGMGRSVRSVSSSVSSSSSVNVVRVD

Nearest PDB structures (foldseek):
  7uoi-assembly1_A  TM=8.538E-01  e=7.916E-46  Enterococcus faecium 1,231,410
  7lgp-assembly1_A  TM=7.637E-01  e=4.878E-31  Shigella flexneri 2a str. 301
  3isz-assembly1_A  TM=6.838E-01  e=2.747E-29  Haemophilus influenzae Rd KW20
  4h2k-assembly1_A  TM=8.633E-01  e=3.445E-17  Haemophilus influenzae Rd KW20
  4op4-assembly1_A  TM=8.289E-01  e=3.886E-17  Vibrio cholerae O1 biovar El Tor str. N16961